Protein AF-A0A0N1PHP1-F1 (afdb_monomer)

Mean predicted aligned error: 23.04 Å

Solvent-accessible surface area (backbone atoms only — not comparable to full-atom values): 30776 Å² total; per-residue (Å²): 118,75,75,59,60,57,56,52,53,52,52,51,49,50,52,51,50,49,48,52,50,49,55,49,52,48,51,51,51,52,49,50,48,51,50,52,50,49,50,50,48,51,50,47,55,52,47,54,54,47,55,51,50,52,48,52,50,52,49,49,50,52,52,50,52,46,53,50,50,54,50,52,48,51,53,53,52,50,52,49,50,53,53,50,50,51,48,52,53,52,49,55,53,48,54,57,45,54,52,57,46,50,53,52,52,52,52,50,51,50,53,51,50,52,53,52,54,49,50,53,52,51,51,52,51,50,52,52,49,50,51,54,50,53,52,50,50,52,52,51,52,54,50,50,51,53,51,52,53,48,51,58,46,49,53,54,51,52,53,49,51,48,54,52,50,52,53,50,54,49,51,51,51,52,49,53,52,51,52,53,49,52,53,53,50,53,52,52,50,52,53,51,50,53,52,49,49,53,51,48,53,52,48,51,52,51,53,50,52,53,49,53,53,49,51,54,51,51,53,49,47,56,51,50,51,52,48,52,51,50,52,51,49,51,55,46,54,49,51,53,49,53,51,48,47,52,52,48,50,55,47,49,53,49,49,55,49,52,51,49,52,47,51,51,51,51,49,49,49,52,46,53,44,52,50,46,51,49,52,43,53,56,47,43,75,59,40,79,79,55,82,86,87,90,84,86,91,81,84,89,79,89,80,91,79,87,84,89,87,88,89,85,88,87,84,84,89,82,82,56,67,70,52,54,54,55,51,52,53,40,54,50,40,45,50,52,22,47,57,50,62,71,53,89,83,65,97,60,94,78,82,84,81,87,75,85,83,83,72,90,65,97,66,81,92,65,87,55,92,58,54,59,59,50,33,50,50,49,29,51,50,26,48,53,52,50,53,52,43,56,50,50,53,49,50,51,53,52,50,53,60,44,55,56,50,49,52,57,47,50,62,47,50,52,51,48,52,55,50,52,52,54,48,54,51,53,53,50,52,52,50,51,53,49,52,52,51,52,50,53,51,50,54,51,50,53,51,48,52,53,50,52,53,50,52,50,49,56,49,49,55,50,51,53,51,50,50,54,48,52,53,51,52,52,53,52,52,48,55,51,50,52,51,52,49,54,49,50,53,50,54,50,53,52,48,53,52,51,56,53,48,53,51,50,53,50,53,50,50,55,51,49,51,51,51,52,50,51,49,51,49,52,51,54,50,49,51,55,57,71,72,54,84,88,82,82,86,90,77,94,81,82,90,80,88,82,88,82,87,131

Radius of gyration: 112.68 Å; Cα contacts (8 Å, |Δi|>4): 24; chains: 1; bounding box: 232×83×351 Å

Sequence (550 aa):
VTNVVFCCQELEQEKHLLRRRLDTTQGEYEARLLELQNDIQHLTNKIDSKDTSLKQELEQEKHLLRRRLDTTQGEYEARLLELQNDIQHLTNKIDSKDTSLKQRDEEKAGLIADLTAQNSRLTTQLQASAATEAQLLAQLDELKDQCSMRKSSLQRDEEKAGLIADLTAQNSRLTTQLQASAATEAQLLAQLDELKDQCSMRKSSLQEHMQSLKSLKAELALVSDKKSDLERRLAGALRDKDGLLQQLDEAADRIAALERQLKEQEHLYQNTLKELERLQRSHDTLAERVGAPEAEHTDSARSLHAELEPDDQGEGEGDGWLRAEAVQVFKQLRTLALQLNTGHDDDSGLHSDLSLTSLDGEEGETLRRGALAAACADAVAAYATLEGSRVRDSIAAHARRALERERQIDEKNDIIADLSSKLSVAEVELRAAAEERDKLLNDANYSSLQNDEAVARARQERDEAIERKKAAEVALAKTRVELMQANSQLYEAVRQKVDLGQQLEQWQMDMQELIDEQMKHKLTTQEKRRKLPEPPAPKRASRLLGFFQR

Secondary structure (DSSP, 8-state):
-HHHHHHHHHHHHHHHHHHHHHHHHHHHHHHHHHHHHHHHHHHHHHHHHHHHHHHHHHHHHHHHHHHHHHHHHHHHHHHHHHHHHHHHHHHHHHHHHHHHHHHHHHHHHHHHHHHHHHHHHHHHHHHHHHHHHHHHHHHHHHHHHHHHHHHHHHHHHHHHHHHHHHHHHHHHHHHHHHHHHHHHHHHHHHHHHHHHHHHHHHHHHHHHHHHHHHHHHHHHHHHHHHHHHHHHHHHHHHHHHHHHHHHHHHHHHHHHHHHHHHHHHHHHHHHHHHHHHHHHHHHHHHHTTS-----------------------------SHHHHHHHHHHHHHHHHHHHHHS-S-------------S----------TTHHHHHHHHHHHHHHHHHHHHHHHHHHHHHHHHHHHHHHHHHHHHHHHHHHHHHHHHHHHHHHHHHHHHHHHHHHHHHHHHHHHHHHHHHHHHHHHHHHHHHHHHHHHHHHHHHHHHHHHHHHHHHHHHHHHHHHHHHHHHHHHHHHHHHHHHHHHHHHHHTSPPPPPP------------

pLDDT: mean 83.22, std 19.37, range [26.92, 98.0]

Foldseek 3Di:
DVVVVVVVVVVVVVVVVVVVVVVVVVVVVVVVVVVVVVVVVVVVVVVVVVVVVVVVVVVVVVVVVVVVVVVVVVVVVVVVVVVVVVVVVVVVVVVVVVVVVVVVVVVVVVVVVVVVVVVVVVVVVVVVVVVVVVVVVVVVVVVVVVVVVVVVVVVVVVVVVVVVVVVVVVVVVVVVVVVVVVVVVVVVVVVVVVVVVVVVVVVVVVVVVVVVVVVVVVVVVVVVVVVVVVVVVVVVVVVVVVVVVVVVVVVVVVVVVVVVVVVVVVVVVVVVVVVVVVVVVVVVVVCVVDDDDDDDDDDDDDDDDDDDDDDDDDDDDDPPPVLVVVVVLLVVLQVLLVVLQVDPPDPPPDDDDPDPPPPPDPPPDDPPVCSSVVSVVSNVVSVVVRVVVVVVVVVVVVVVVVVVVVVVVVVVVVVVVVVVVVVVVVVVVVVVVVVVVVVVVVVVVVVVVVVVVVVVVVVVVVVVVVVVVVVVVVVVVVVVVVVVVVVVVVVVVVVVVVVVVVVVVVVVVVVVVVVVVVVVVVVVVVVVVVPDDDDDDDDDDDDDDDDDDD

Organism: Papilio machaon (NCBI:txid76193)

Structure (mmCIF, N/CA/C/O backbone):
data_AF-A0A0N1PHP1-F1
#
_entry.id   AF-A0A0N1PHP1-F1
#
loop_
_atom_site.group_PDB
_atom_site.id
_atom_site.type_symbol
_atom_site.label_atom_id
_atom_site.label_alt_id
_atom_site.label_comp_id
_atom_site.label_asym_id
_atom_site.label_entity_id
_atom_site.label_seq_id
_atom_site.pdbx_PDB_ins_code
_atom_site.Cartn_x
_atom_site.Cartn_y
_atom_site.Cartn_z
_atom_site.occupancy
_atom_site.B_iso_or_equiv
_atom_site.auth_seq_id
_atom_site.auth_comp_id
_atom_site.auth_asym_id
_atom_site.auth_atom_id
_atom_site.pdbx_PDB_model_num
ATOM 1 N N . VAL A 1 1 ? -114.366 -1.149 188.046 1.00 56.06 1 VAL A N 1
ATOM 2 C CA . VAL A 1 1 ? -113.351 -2.210 187.823 1.00 56.06 1 VAL A CA 1
ATOM 3 C C . VAL A 1 1 ? -113.652 -3.015 186.558 1.00 56.06 1 VAL A C 1
ATOM 5 O O . VAL A 1 1 ? -112.786 -3.090 185.702 1.00 56.06 1 VAL A O 1
ATOM 8 N N . THR A 1 2 ? -114.871 -3.532 186.370 1.00 55.53 2 THR A N 1
ATOM 9 C CA . THR A 1 2 ? -115.257 -4.375 185.215 1.00 55.53 2 THR A CA 1
ATOM 10 C C . THR A 1 2 ? -115.092 -3.744 183.819 1.00 55.53 2 THR A C 1
ATOM 12 O O . THR A 1 2 ? -114.664 -4.449 182.914 1.00 55.53 2 THR A O 1
ATOM 15 N N . ASN A 1 3 ? -115.325 -2.436 183.627 1.00 52.97 3 ASN A N 1
ATOM 16 C CA . ASN A 1 3 ? -115.187 -1.799 182.297 1.00 52.97 3 ASN A CA 1
ATOM 17 C C . ASN A 1 3 ? -113.745 -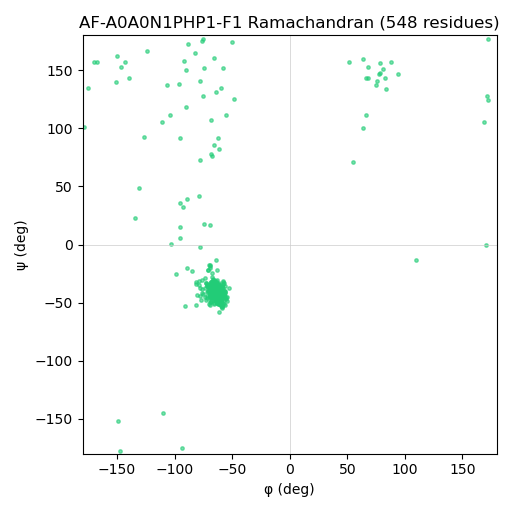1.681 181.760 1.00 52.97 3 ASN A C 1
ATOM 19 O O . ASN A 1 3 ? -113.570 -1.454 180.568 1.00 52.97 3 ASN A O 1
ATOM 23 N N . VAL A 1 4 ? -112.711 -1.806 182.600 1.00 59.31 4 VAL A N 1
ATOM 24 C CA . VAL A 1 4 ? -111.315 -1.619 182.148 1.00 59.31 4 VAL A CA 1
ATOM 25 C C . VAL A 1 4 ? -110.773 -2.884 181.475 1.00 59.31 4 VAL A C 1
ATOM 27 O O . VAL A 1 4 ? -110.032 -2.795 180.503 1.00 59.31 4 VAL A O 1
ATOM 30 N N . VAL A 1 5 ? -111.194 -4.064 181.945 1.00 61.22 5 VAL A N 1
ATOM 31 C CA . VAL A 1 5 ? -110.729 -5.359 181.417 1.00 61.22 5 VAL A CA 1
ATOM 32 C C . VAL A 1 5 ? -111.221 -5.588 179.984 1.00 61.22 5 VAL A C 1
ATOM 34 O O . VAL A 1 5 ? -110.446 -6.034 179.145 1.00 61.22 5 VAL A O 1
ATOM 37 N N . PHE A 1 6 ? -112.471 -5.219 179.684 1.00 58.59 6 PHE A N 1
ATOM 38 C CA . PHE A 1 6 ? -113.057 -5.380 178.348 1.00 58.59 6 PHE A CA 1
ATOM 39 C C . PHE A 1 6 ? -112.330 -4.524 177.292 1.00 58.59 6 PHE A C 1
ATOM 41 O O . PHE A 1 6 ? -111.937 -5.030 176.246 1.00 58.59 6 PHE A O 1
ATOM 48 N N . CYS A 1 7 ? -112.042 -3.260 177.622 1.00 58.91 7 CYS A N 1
ATOM 49 C CA . CYS A 1 7 ? -111.350 -2.320 176.734 1.00 58.91 7 CYS A CA 1
ATOM 50 C C . CYS A 1 7 ? -109.896 -2.744 176.426 1.00 58.91 7 CYS A C 1
ATOM 52 O O . CYS A 1 7 ? -109.438 -2.631 175.289 1.00 58.91 7 CYS A O 1
ATOM 54 N N . CYS A 1 8 ? -109.169 -3.307 177.402 1.00 61.66 8 CYS A N 1
ATOM 55 C CA . CYS A 1 8 ? -107.844 -3.885 177.141 1.00 61.66 8 CYS A CA 1
ATOM 56 C C . CYS A 1 8 ? -107.908 -5.086 176.184 1.00 61.66 8 CYS A C 1
ATOM 58 O O 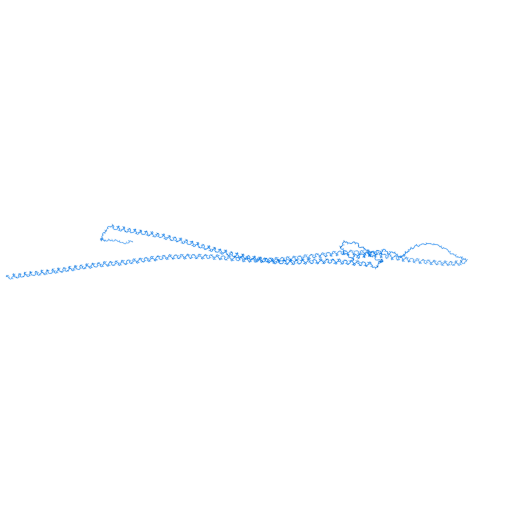. CYS A 1 8 ? -107.026 -5.242 175.344 1.00 61.66 8 CYS A O 1
ATOM 60 N N . GLN A 1 9 ? -108.954 -5.909 176.285 1.00 65.88 9 GLN A N 1
ATOM 61 C CA . GLN A 1 9 ? -109.108 -7.111 175.469 1.00 65.88 9 GLN A CA 1
ATOM 62 C C . GLN A 1 9 ? -109.449 -6.779 174.004 1.00 65.88 9 GLN A C 1
ATOM 64 O O . GLN A 1 9 ? -108.941 -7.438 173.097 1.00 65.88 9 GLN A O 1
ATOM 69 N N . GLU A 1 10 ? -110.232 -5.722 173.762 1.00 67.25 10 GLU A N 1
ATOM 70 C CA . GLU A 1 10 ? -110.469 -5.169 172.419 1.00 67.25 10 GLU A CA 1
ATOM 71 C C . GLU A 1 10 ? -109.187 -4.564 171.818 1.00 67.25 10 GLU A C 1
ATOM 73 O O . GLU A 1 10 ? -108.832 -4.884 170.684 1.00 67.25 10 GLU A O 1
ATOM 78 N N . LEU A 1 11 ? -108.421 -3.784 172.593 1.00 68.88 11 LEU A N 1
ATOM 79 C CA . LEU A 1 11 ? -107.139 -3.211 172.150 1.00 68.88 11 LEU A CA 1
ATOM 80 C C . LEU A 1 11 ? -106.076 -4.272 171.818 1.00 68.88 11 LEU A C 1
ATOM 82 O O . LEU A 1 11 ? -105.290 -4.094 170.885 1.00 68.88 11 LEU A O 1
ATOM 86 N N . GLU A 1 12 ? -106.031 -5.390 172.545 1.00 71.75 12 GLU A N 1
ATOM 87 C CA . GLU A 1 12 ? -105.133 -6.503 172.216 1.00 71.75 12 GLU A CA 1
ATOM 88 C C . GLU A 1 12 ? -105.575 -7.255 170.952 1.00 71.75 12 GLU A C 1
ATOM 90 O O . GLU A 1 12 ? -104.720 -7.648 170.151 1.00 71.75 12 GLU A O 1
ATOM 95 N N . GLN A 1 13 ? -106.884 -7.383 170.710 1.00 75.62 13 GLN A N 1
ATOM 96 C CA . GLN A 1 13 ? -107.414 -7.915 169.452 1.00 75.62 13 GLN A CA 1
ATOM 97 C C . GLN A 1 13 ? -107.114 -6.986 168.268 1.00 75.62 13 GLN A C 1
ATOM 99 O O . GLN A 1 13 ? -106.616 -7.465 167.247 1.00 75.62 13 GLN A O 1
ATOM 104 N N . GLU A 1 14 ? -107.314 -5.670 168.403 1.00 75.94 14 GLU A N 1
ATOM 105 C CA . GLU A 1 14 ? -106.927 -4.687 167.381 1.00 75.94 14 GLU A CA 1
ATOM 106 C C . GLU A 1 14 ? -105.421 -4.709 167.112 1.00 75.94 14 GLU A C 1
ATOM 108 O O . GLU A 1 14 ? -105.003 -4.738 165.957 1.00 75.94 14 GLU A O 1
ATOM 113 N N . LYS A 1 15 ? -104.582 -4.778 168.150 1.00 77.94 15 LYS A N 1
ATOM 114 C CA . LYS A 1 15 ? -103.121 -4.893 168.011 1.00 77.94 15 LYS A CA 1
ATOM 115 C C . LYS A 1 15 ? -102.706 -6.174 167.282 1.00 77.94 15 LYS A C 1
ATOM 117 O O . LYS A 1 15 ? -101.778 -6.137 166.472 1.00 77.94 15 LYS A O 1
ATOM 122 N N . HIS A 1 16 ? -103.379 -7.299 167.532 1.00 78.62 16 HIS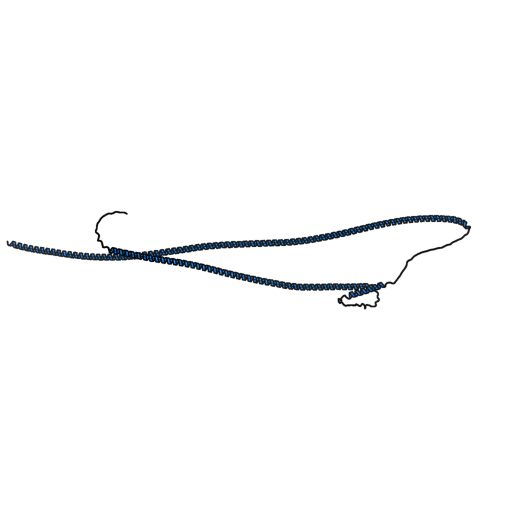 A N 1
ATOM 123 C CA . HIS A 1 16 ? -103.153 -8.545 166.794 1.00 78.62 16 HIS A CA 1
ATOM 124 C C . HIS A 1 16 ? -103.652 -8.476 165.344 1.00 78.62 16 HIS A C 1
ATOM 126 O O . HIS A 1 16 ? -102.982 -9.000 164.453 1.00 78.62 16 HIS A O 1
ATOM 132 N N . LEU A 1 17 ? -104.779 -7.806 165.087 1.00 79.69 17 LEU A N 1
ATOM 133 C CA . LEU A 1 17 ? -105.292 -7.536 163.741 1.00 79.69 17 LEU A CA 1
ATOM 134 C C . LEU A 1 17 ? -104.367 -6.605 162.953 1.00 79.69 17 LEU A C 1
ATOM 136 O O . LEU A 1 17 ? -104.072 -6.889 161.797 1.00 79.69 17 LEU A O 1
ATOM 140 N N . LEU A 1 18 ? -103.867 -5.535 163.571 1.00 78.69 18 LEU A N 1
ATOM 141 C CA . LEU A 1 18 ? -102.920 -4.600 162.967 1.00 78.69 18 LEU A CA 1
ATOM 142 C C . LEU A 1 18 ? -101.559 -5.248 162.719 1.00 78.69 18 LEU A C 1
ATOM 144 O O . LEU A 1 18 ? -100.990 -5.011 161.661 1.00 78.69 18 LEU A O 1
ATOM 148 N N . ARG A 1 19 ? -101.067 -6.113 163.619 1.00 79.50 19 ARG A N 1
ATOM 149 C CA . ARG A 1 19 ? -99.875 -6.933 163.344 1.00 79.50 19 ARG A CA 1
ATOM 150 C C . ARG A 1 19 ? -100.098 -7.878 162.175 1.00 79.50 19 ARG A C 1
ATOM 152 O O . ARG A 1 19 ? -99.342 -7.800 161.224 1.00 79.50 19 ARG A O 1
ATOM 159 N N . ARG A 1 20 ? -101.183 -8.663 162.168 1.00 80.12 20 ARG A N 1
ATOM 160 C CA . ARG A 1 20 ? -101.508 -9.521 161.016 1.00 80.12 20 ARG A CA 1
ATOM 161 C C . ARG A 1 20 ? -101.616 -8.732 159.715 1.00 80.12 20 ARG A C 1
ATOM 163 O O . ARG A 1 20 ? -101.104 -9.201 158.714 1.00 80.12 20 ARG A O 1
ATOM 170 N N . ARG A 1 21 ? -102.246 -7.550 159.728 1.00 82.06 21 ARG A N 1
ATOM 171 C CA . ARG A 1 21 ? -102.337 -6.670 158.553 1.00 82.06 21 ARG A CA 1
ATOM 172 C C . ARG A 1 21 ? -100.971 -6.148 158.123 1.00 82.06 21 ARG A C 1
ATOM 174 O O . ARG A 1 21 ? -100.699 -6.152 156.930 1.00 82.06 21 ARG A O 1
ATOM 181 N N . LEU A 1 22 ? -100.121 -5.736 159.065 1.00 82.50 22 LEU A N 1
ATOM 182 C CA . LEU A 1 22 ? -98.753 -5.313 158.781 1.00 82.50 22 LEU A CA 1
ATOM 183 C C . LEU A 1 22 ? -97.960 -6.468 158.163 1.00 82.50 22 LEU A C 1
ATOM 185 O O . LEU A 1 22 ? -97.442 -6.298 157.068 1.00 82.50 22 LEU A O 1
ATOM 189 N N . ASP A 1 23 ? -97.968 -7.642 158.796 1.00 80.88 23 ASP A N 1
ATOM 190 C CA . ASP A 1 23 ? -97.284 -8.855 158.342 1.00 80.88 23 ASP A CA 1
ATOM 191 C C . ASP A 1 23 ? -97.788 -9.303 156.954 1.00 80.88 23 ASP A C 1
ATOM 193 O O . ASP A 1 23 ? -96.978 -9.650 156.097 1.00 80.88 23 ASP A O 1
ATOM 197 N N . THR A 1 24 ? -99.101 -9.237 156.675 1.00 81.06 24 THR A N 1
ATOM 198 C CA . THR A 1 24 ? -99.632 -9.520 155.327 1.00 81.06 24 THR A CA 1
ATOM 199 C C . THR A 1 24 ? -99.217 -8.461 154.317 1.00 81.06 24 THR A C 1
ATOM 201 O O . THR A 1 24 ? -98.757 -8.828 153.246 1.00 81.06 24 THR A O 1
ATOM 204 N N . THR A 1 25 ? -99.299 -7.163 154.641 1.00 82.25 25 THR A N 1
ATOM 205 C CA . THR A 1 25 ? -98.856 -6.114 153.703 1.00 82.25 25 THR A CA 1
ATOM 206 C C . THR A 1 25 ? -97.350 -6.165 153.461 1.00 82.25 25 THR A C 1
ATOM 208 O O . THR A 1 25 ? -96.907 -5.947 152.342 1.00 82.25 25 THR A O 1
ATOM 211 N N . GLN A 1 26 ? -96.552 -6.497 154.477 1.00 85.25 26 GLN A N 1
ATOM 212 C CA . GLN A 1 26 ? -95.111 -6.670 154.350 1.00 85.25 26 GLN A CA 1
ATOM 213 C C . GLN A 1 26 ? -94.795 -7.903 153.499 1.00 85.25 26 GLN A C 1
ATOM 215 O O . GLN A 1 26 ? -94.005 -7.786 152.571 1.00 85.25 26 GLN A O 1
ATOM 220 N N . GLY A 1 27 ? -95.468 -9.034 153.727 1.00 84.44 27 GLY A N 1
ATOM 221 C CA . GLY A 1 27 ? -95.363 -10.217 152.871 1.00 84.44 27 GLY A CA 1
ATOM 222 C C . GLY A 1 27 ? -95.813 -9.958 151.428 1.00 84.44 27 GLY A C 1
ATOM 223 O O . GLY A 1 27 ? -95.191 -10.459 150.498 1.00 84.44 27 GLY A O 1
ATOM 224 N N . GLU A 1 28 ? -96.835 -9.125 151.213 1.00 85.25 28 GLU A N 1
ATOM 225 C CA . GLU A 1 28 ? -97.256 -8.657 149.886 1.00 85.25 28 GLU A CA 1
ATOM 226 C C . GLU A 1 28 ? -96.190 -7.762 149.233 1.00 85.25 28 GLU A C 1
ATOM 228 O O . GLU A 1 28 ? -95.889 -7.953 148.056 1.00 85.25 28 GLU A O 1
ATOM 233 N N . TYR A 1 29 ? -95.567 -6.832 149.970 1.00 86.56 29 TYR A N 1
ATOM 234 C CA . TYR A 1 29 ? -94.455 -6.016 149.465 1.00 86.56 29 TYR A CA 1
ATOM 235 C C . TYR A 1 29 ? -93.198 -6.847 149.179 1.00 86.56 29 TYR A C 1
ATOM 237 O O . TYR A 1 29 ? -92.555 -6.626 148.158 1.00 86.56 29 TYR A O 1
ATOM 245 N N . GLU A 1 30 ? -92.856 -7.811 150.035 1.00 87.94 30 GLU A N 1
ATOM 246 C CA . GLU A 1 30 ? -91.731 -8.736 149.855 1.00 87.94 30 GLU A CA 1
ATOM 247 C C . GLU A 1 30 ? -91.970 -9.680 148.668 1.00 87.94 30 GLU A C 1
ATOM 249 O O . GLU A 1 30 ? -91.070 -9.879 147.854 1.00 87.94 30 GLU A O 1
ATOM 254 N N . ALA A 1 31 ? -93.196 -10.185 148.493 1.00 86.75 31 ALA A N 1
ATOM 255 C CA . ALA A 1 31 ? -93.591 -10.950 147.313 1.00 86.75 31 ALA A CA 1
ATOM 256 C C . ALA A 1 31 ? -93.539 -10.096 146.038 1.00 86.75 31 ALA A C 1
ATOM 258 O O . ALA A 1 31 ? -93.005 -10.550 145.030 1.00 86.75 31 ALA A O 1
ATOM 259 N N . ARG A 1 32 ? -94.012 -8.841 146.082 1.00 89.31 32 ARG A N 1
ATOM 260 C CA . ARG A 1 32 ? -93.932 -7.894 144.955 1.00 89.31 32 ARG A CA 1
ATOM 261 C C . ARG A 1 32 ? -92.486 -7.526 144.613 1.00 89.31 32 ARG A C 1
ATOM 263 O O . ARG A 1 32 ? -92.164 -7.360 143.441 1.00 89.31 32 ARG A O 1
ATOM 270 N N . LEU A 1 33 ? -91.617 -7.409 145.619 1.00 89.00 33 LEU A N 1
ATOM 271 C CA . LEU A 1 33 ? -90.175 -7.211 145.456 1.00 89.00 33 LEU A CA 1
ATOM 272 C C . LEU A 1 33 ? -89.517 -8.433 144.816 1.00 89.00 33 LEU A C 1
ATOM 274 O O . LEU A 1 33 ? -88.756 -8.262 143.872 1.00 89.00 33 LEU A O 1
ATOM 278 N N . LEU A 1 34 ? -89.840 -9.647 145.270 1.00 91.19 34 LEU A N 1
ATOM 279 C CA . LEU A 1 34 ? -89.368 -10.896 144.662 1.00 91.19 34 LEU A CA 1
ATOM 280 C C . LEU A 1 34 ? -89.865 -11.063 143.222 1.00 91.19 34 LEU A C 1
ATOM 282 O O . LEU A 1 34 ? -89.096 -11.477 142.362 1.00 91.19 34 LEU A O 1
ATOM 286 N N . GLU A 1 35 ? -91.120 -10.719 142.941 1.00 88.94 35 GLU A N 1
ATOM 287 C CA . GLU A 1 35 ? -91.706 -10.738 141.598 1.00 88.94 35 GLU A CA 1
ATOM 288 C C . GLU A 1 35 ? -90.990 -9.739 140.676 1.00 88.94 35 GLU A C 1
ATOM 290 O O . GLU A 1 35 ? -90.465 -10.138 139.640 1.00 88.94 35 GLU A O 1
ATOM 295 N N . LEU A 1 36 ? -90.823 -8.482 141.109 1.00 91.31 36 LEU A N 1
ATOM 296 C CA . LEU A 1 36 ? -90.031 -7.476 140.390 1.00 91.31 36 LEU A CA 1
ATOM 297 C C . LEU A 1 36 ? -88.561 -7.883 140.225 1.00 91.31 36 LEU A C 1
ATOM 299 O O . LEU A 1 36 ? -87.967 -7.611 139.186 1.00 91.31 36 LEU A O 1
ATOM 303 N N . GLN A 1 37 ? -87.956 -8.535 141.217 1.00 93.00 37 GLN A N 1
ATOM 304 C CA . GLN A 1 37 ? -86.570 -8.997 141.157 1.00 93.00 37 GLN A CA 1
ATOM 305 C C . GLN A 1 37 ? -86.415 -10.189 140.200 1.00 93.00 37 GLN A C 1
ATOM 307 O O . GLN A 1 37 ? -85.428 -10.251 139.466 1.00 93.00 37 GLN A O 1
ATOM 312 N N . ASN A 1 38 ? -87.405 -11.083 140.133 1.00 91.06 38 ASN A N 1
ATOM 313 C CA . ASN A 1 38 ? -87.480 -12.157 139.142 1.00 91.06 38 ASN A CA 1
ATOM 314 C C . ASN A 1 38 ? -87.717 -11.607 137.728 1.00 91.06 38 ASN A C 1
ATOM 316 O O . ASN A 1 38 ? -87.058 -12.057 136.792 1.00 91.06 38 ASN A O 1
ATOM 320 N N . ASP A 1 39 ? -88.586 -10.606 137.566 1.00 92.25 39 ASP A N 1
ATOM 321 C CA . ASP A 1 39 ? -88.812 -9.920 136.290 1.00 92.25 39 ASP A CA 1
ATOM 322 C C . ASP A 1 39 ? -87.554 -9.181 135.822 1.00 92.25 39 ASP A C 1
ATOM 324 O O . ASP A 1 39 ? -87.157 -9.318 134.665 1.00 92.25 39 ASP A O 1
ATOM 328 N N . ILE A 1 40 ? -86.867 -8.461 136.716 1.00 90.69 40 ILE A N 1
ATOM 329 C CA . ILE A 1 40 ? -85.570 -7.829 136.434 1.00 90.69 40 ILE A CA 1
ATOM 330 C C . ILE A 1 40 ? -84.529 -8.887 136.056 1.00 90.69 40 ILE A C 1
ATOM 332 O O . ILE A 1 40 ? -83.808 -8.686 135.079 1.00 90.69 40 ILE A O 1
ATOM 336 N N . GLN A 1 41 ? -84.458 -10.022 136.757 1.00 92.31 41 GLN A N 1
ATOM 337 C CA . GLN A 1 41 ? -83.519 -11.097 136.424 1.00 92.31 41 GLN A CA 1
ATOM 338 C C . GLN A 1 41 ? -83.850 -11.740 135.070 1.00 92.31 41 GLN A C 1
ATOM 340 O O . GLN A 1 41 ? -82.949 -11.993 134.273 1.00 92.31 41 GLN A O 1
ATOM 345 N N . HIS A 1 42 ? -85.128 -11.971 134.767 1.00 92.50 42 HIS A N 1
ATOM 346 C CA . HIS A 1 42 ? -85.572 -12.506 133.483 1.00 92.50 42 HIS A CA 1
ATOM 347 C C . HIS A 1 42 ? -85.319 -11.515 132.337 1.00 92.50 42 HIS A C 1
ATOM 349 O O . HIS A 1 42 ? -84.848 -11.921 131.276 1.00 92.50 42 HIS A O 1
ATOM 355 N N . LEU A 1 43 ? -85.561 -10.217 132.547 1.00 92.50 43 LEU A N 1
ATOM 356 C CA . LEU A 1 43 ? -85.239 -9.165 131.581 1.00 92.50 43 LEU A CA 1
ATOM 357 C C . LEU A 1 43 ? -83.726 -9.032 131.377 1.00 92.50 43 LEU A C 1
ATOM 359 O O . LEU A 1 43 ? -83.299 -8.964 130.230 1.00 92.50 43 LEU A O 1
ATOM 363 N N . THR A 1 44 ? -82.925 -9.086 132.444 1.00 92.75 44 THR A N 1
ATOM 364 C CA . THR A 1 44 ? -81.451 -9.116 132.379 1.00 92.75 44 THR A CA 1
ATOM 365 C C . THR A 1 44 ? -80.976 -10.322 131.569 1.00 92.75 44 THR A C 1
ATOM 367 O O . THR A 1 44 ? -80.349 -10.140 130.533 1.00 92.75 44 THR A O 1
ATOM 370 N N . ASN A 1 45 ? -81.404 -11.541 131.917 1.00 92.12 45 ASN A N 1
ATOM 371 C CA . ASN A 1 45 ? -81.077 -12.763 131.169 1.00 92.12 45 ASN A CA 1
ATOM 372 C C . ASN A 1 45 ? -81.526 -12.691 129.691 1.00 92.12 45 ASN A C 1
ATOM 374 O O . ASN A 1 45 ? -80.884 -13.242 128.792 1.00 92.12 45 ASN A O 1
ATOM 378 N N . LYS A 1 46 ? -82.648 -12.017 129.408 1.00 94.00 46 LYS A N 1
ATOM 379 C CA . LYS A 1 46 ? -83.176 -11.827 128.049 1.00 94.00 46 LYS A CA 1
ATOM 380 C C . LYS A 1 46 ? -82.405 -10.763 127.261 1.00 94.00 46 LYS A C 1
ATOM 382 O O . LYS A 1 46 ? -82.307 -10.879 126.042 1.00 94.00 46 LYS A O 1
ATOM 387 N N . ILE A 1 47 ? -81.859 -9.753 127.933 1.00 93.31 47 ILE A N 1
ATOM 388 C CA . ILE A 1 47 ? -80.921 -8.785 127.355 1.00 93.31 47 ILE A CA 1
ATOM 389 C C . ILE A 1 47 ? -79.591 -9.491 127.083 1.00 93.31 47 ILE A C 1
ATOM 391 O O . ILE A 1 47 ? -79.159 -9.501 125.939 1.00 93.31 47 ILE A O 1
ATOM 395 N N . ASP A 1 48 ? -79.021 -10.201 128.057 1.00 92.81 48 ASP A N 1
ATOM 396 C CA . ASP A 1 48 ? -77.762 -10.943 127.907 1.00 92.81 48 ASP A CA 1
ATOM 397 C C . ASP A 1 48 ? -77.822 -11.993 126.783 1.00 92.81 48 ASP A C 1
ATOM 399 O O . ASP A 1 48 ? -76.888 -12.115 125.985 1.00 92.81 48 ASP A O 1
ATOM 403 N N . SER A 1 49 ? -78.931 -12.732 126.656 1.00 91.88 49 SER A N 1
ATOM 404 C CA . SER A 1 49 ? -79.120 -13.699 125.559 1.00 91.88 49 SER A CA 1
ATOM 405 C C . SER A 1 49 ? -79.264 -13.034 124.181 1.00 91.88 49 SER A C 1
ATOM 407 O O . SER A 1 49 ? -78.789 -13.577 123.185 1.00 91.88 49 SER A O 1
ATOM 409 N N . LYS A 1 50 ? -79.851 -11.832 124.102 1.00 94.06 50 LYS A N 1
ATOM 410 C CA . LYS A 1 50 ? -79.892 -11.040 122.861 1.00 94.06 50 LYS A CA 1
ATOM 411 C C . LYS A 1 50 ? -78.540 -10.427 122.522 1.00 94.06 50 LYS A C 1
ATOM 413 O O . LYS A 1 50 ? -78.109 -10.525 121.380 1.00 94.06 50 LYS A O 1
ATOM 418 N N . ASP A 1 51 ? -77.860 -9.846 123.500 1.00 94.31 51 ASP A N 1
ATOM 419 C CA . ASP A 1 51 ? -76.534 -9.254 123.346 1.00 94.31 51 ASP A CA 1
ATOM 420 C C . ASP A 1 51 ? -75.497 -10.302 122.936 1.00 94.31 51 ASP A C 1
ATOM 422 O O . ASP A 1 51 ? -74.599 -10.003 122.153 1.00 94.31 51 ASP A O 1
ATOM 426 N N . THR A 1 52 ? -75.607 -11.536 123.436 1.00 93.69 52 THR A N 1
ATOM 427 C CA . THR A 1 52 ? -74.755 -12.651 122.997 1.00 93.69 52 THR A CA 1
ATOM 428 C C . THR A 1 52 ? -75.103 -13.134 121.587 1.00 93.69 52 THR A C 1
ATOM 430 O O . THR A 1 52 ? -74.171 -13.324 120.808 1.00 93.69 52 THR A O 1
ATOM 433 N N . SER A 1 53 ? -76.387 -13.240 121.206 1.00 93.94 53 SER A N 1
ATOM 434 C CA . SER A 1 53 ? -76.789 -13.542 119.814 1.00 93.94 53 SER A CA 1
ATOM 435 C C . SER A 1 53 ? -76.279 -12.481 118.834 1.00 93.94 53 SER A C 1
ATOM 437 O O . SER A 1 53 ? -75.580 -12.805 117.880 1.00 93.94 53 SER A O 1
ATOM 439 N N . LEU A 1 54 ? -76.517 -11.197 119.123 1.00 95.62 54 LEU A N 1
ATOM 440 C CA . LEU A 1 54 ? -76.080 -10.075 118.286 1.00 95.62 54 LEU A CA 1
ATOM 441 C C . LEU A 1 54 ? -74.551 -9.992 118.170 1.00 95.62 54 LEU A C 1
ATOM 443 O O . LEU A 1 54 ? -74.034 -9.688 117.098 1.00 95.62 54 LEU A O 1
ATOM 447 N N . LYS A 1 55 ? -73.805 -10.293 119.244 1.00 95.00 55 LYS A N 1
ATOM 448 C CA . LYS A 1 55 ? -72.336 -10.405 119.182 1.00 95.00 55 LYS A CA 1
ATOM 449 C C . LYS A 1 55 ? -71.900 -11.556 118.274 1.00 95.00 55 LYS A C 1
ATOM 451 O O . LYS A 1 55 ? -71.001 -11.353 117.466 1.00 95.00 55 LYS A O 1
ATOM 456 N N . GLN A 1 56 ? -72.545 -12.722 118.361 1.00 94.75 56 GLN A N 1
ATOM 457 C CA . GLN A 1 56 ? -72.245 -13.864 117.490 1.00 94.75 56 GLN A CA 1
ATOM 458 C C . GLN A 1 56 ? -72.574 -13.572 116.020 1.00 94.75 56 GLN A C 1
ATOM 460 O O . GLN A 1 56 ? -71.775 -13.908 115.150 1.00 94.75 56 GLN A O 1
ATOM 465 N N . GLU A 1 57 ? -73.701 -12.919 115.735 1.00 94.62 57 GLU A N 1
ATOM 466 C CA . GLU A 1 57 ? -74.085 -12.483 114.386 1.00 94.62 57 GLU A CA 1
ATOM 467 C C . GLU A 1 57 ? -73.072 -11.473 113.823 1.00 94.62 57 GLU A C 1
ATOM 469 O O . GLU A 1 57 ? -72.517 -11.700 112.748 1.00 94.62 57 GLU A O 1
ATOM 474 N N . LEU A 1 58 ? -72.717 -10.429 114.583 1.00 95.25 58 LEU A N 1
ATOM 475 C CA . LEU A 1 58 ? -71.692 -9.451 114.190 1.00 95.25 58 LEU A CA 1
ATOM 476 C C . LEU A 1 58 ? -70.304 -10.081 114.001 1.00 95.25 58 LEU A C 1
ATOM 478 O O . LEU A 1 58 ? -69.555 -9.672 113.112 1.00 95.25 58 LEU A O 1
ATOM 482 N N . GLU A 1 59 ? -69.929 -11.071 114.812 1.00 95.31 59 GLU A N 1
ATOM 483 C CA . GLU A 1 59 ? -68.686 -11.822 114.624 1.00 95.31 59 GLU A CA 1
ATOM 484 C C . GLU A 1 59 ? -68.732 -12.679 113.354 1.00 95.31 59 GLU A C 1
ATOM 486 O O . GLU A 1 59 ? -67.769 -12.662 112.583 1.00 95.31 59 GLU A O 1
ATOM 491 N N . GLN A 1 60 ? -69.846 -13.361 113.077 1.00 95.19 60 GLN A N 1
ATOM 492 C CA . GLN A 1 60 ? -70.045 -14.122 111.840 1.00 95.19 60 GLN A CA 1
ATOM 493 C C . GLN A 1 60 ? -70.000 -13.218 110.602 1.00 95.19 60 GLN A C 1
ATOM 495 O O . GLN A 1 60 ? -69.260 -13.523 109.665 1.00 95.19 60 GLN A O 1
ATOM 500 N N . GLU A 1 61 ? -70.702 -12.082 110.605 1.00 95.69 61 GLU A N 1
ATOM 501 C CA . GLU A 1 61 ? -70.656 -11.092 109.523 1.00 95.69 61 GLU A CA 1
ATOM 502 C C . GLU A 1 61 ? -69.244 -10.537 109.328 1.00 95.69 61 GLU A C 1
ATOM 504 O O . GLU A 1 61 ? -68.738 -10.507 108.208 1.00 95.69 61 GLU A O 1
ATOM 509 N N . LYS A 1 62 ? -68.547 -10.178 110.410 1.00 97.00 62 LYS A N 1
ATOM 510 C CA . LYS A 1 62 ? -67.145 -9.734 110.377 1.00 97.00 62 LYS A CA 1
ATOM 511 C C . LYS A 1 62 ? -66.211 -10.804 109.808 1.00 97.00 62 LYS A C 1
ATOM 513 O O . LYS A 1 62 ? -65.301 -10.471 109.048 1.00 97.00 62 LYS A O 1
ATOM 518 N N . HIS A 1 63 ? -66.409 -12.078 110.145 1.00 97.06 63 HIS A N 1
ATOM 519 C CA . HIS A 1 63 ? -65.645 -13.188 109.571 1.00 97.06 63 HIS A CA 1
ATOM 520 C C . HIS A 1 63 ? -65.977 -13.418 108.089 1.00 97.06 63 HIS A C 1
ATOM 522 O O . HIS A 1 63 ? -65.067 -13.677 107.301 1.00 97.06 63 HIS A O 1
ATOM 528 N N . LEU A 1 64 ? -67.244 -13.281 107.692 1.00 96.94 64 LEU A N 1
ATOM 529 C CA . LEU A 1 64 ? -67.692 -13.397 106.304 1.00 96.94 64 LEU A CA 1
ATOM 530 C C . LEU A 1 64 ? -67.159 -12.244 105.436 1.00 96.94 64 LEU A C 1
ATOM 532 O O . LEU A 1 64 ? -66.661 -12.486 104.340 1.00 96.94 64 LEU A O 1
ATOM 536 N N . LEU A 1 65 ? -67.218 -11.007 105.936 1.00 96.69 65 LEU A N 1
ATOM 537 C CA . LEU A 1 65 ? -66.691 -9.814 105.272 1.00 96.69 65 LEU A CA 1
ATOM 538 C C . LEU A 1 65 ? -65.171 -9.871 105.123 1.00 96.69 65 LEU A C 1
ATOM 540 O O . LEU A 1 65 ? -64.673 -9.535 104.055 1.00 96.69 65 LEU A O 1
ATOM 544 N N . ARG A 1 66 ? -64.444 -10.357 106.141 1.00 97.12 66 ARG A N 1
ATOM 545 C CA . ARG A 1 66 ? -63.001 -10.634 106.026 1.00 97.12 66 ARG A CA 1
ATOM 546 C C . ARG A 1 66 ? -62.721 -11.637 104.917 1.00 97.12 66 ARG A C 1
ATOM 548 O O . ARG A 1 66 ? -62.026 -11.286 103.980 1.00 97.12 66 ARG A O 1
ATOM 555 N N . ARG A 1 67 ? -63.363 -12.812 104.940 1.00 96.31 67 ARG A N 1
ATOM 556 C CA . ARG A 1 67 ? -63.195 -13.821 103.879 1.00 96.31 67 ARG A CA 1
ATOM 557 C C . ARG A 1 67 ? -63.510 -13.275 102.486 1.00 96.31 67 ARG A C 1
ATOM 559 O O . ARG A 1 67 ? -62.783 -13.590 101.559 1.00 96.31 67 ARG A O 1
ATOM 566 N N . ARG A 1 68 ? -64.568 -12.464 102.340 1.00 97.12 68 ARG A N 1
ATOM 567 C CA . ARG A 1 68 ? -64.918 -11.812 101.066 1.00 97.12 68 ARG A CA 1
ATOM 568 C C . ARG A 1 68 ? -63.843 -10.827 100.613 1.00 97.12 68 ARG A C 1
ATOM 570 O O . ARG A 1 68 ? -63.471 -10.855 99.444 1.00 97.12 68 ARG A O 1
ATOM 577 N N . LEU A 1 69 ? -63.340 -9.993 101.525 1.00 96.69 69 LEU A N 1
ATOM 578 C CA . LEU A 1 69 ? -62.238 -9.076 101.247 1.00 96.69 69 LEU A CA 1
ATOM 579 C C . LEU A 1 69 ? -60.990 -9.857 100.818 1.00 96.69 69 LEU A C 1
ATOM 581 O O . LEU A 1 69 ? -60.469 -9.582 99.742 1.00 96.69 69 LEU A O 1
ATOM 585 N N . ASP A 1 70 ? -60.602 -10.878 101.585 1.00 96.75 70 ASP A N 1
ATOM 586 C CA . ASP A 1 70 ? -59.461 -11.757 101.310 1.00 96.75 70 ASP A CA 1
ATOM 587 C C . ASP A 1 70 ? -59.590 -12.428 99.926 1.00 96.75 70 ASP A C 1
ATOM 589 O O . ASP A 1 70 ? -58.632 -12.424 99.154 1.00 96.75 70 ASP A O 1
ATOM 593 N N . THR A 1 71 ? -60.776 -12.943 99.556 1.00 96.50 71 THR A N 1
ATOM 594 C CA . THR A 1 71 ? -61.005 -13.508 98.211 1.00 96.50 71 THR A CA 1
ATOM 595 C C . THR A 1 71 ? -60.895 -12.455 97.114 1.00 96.50 71 THR A C 1
ATOM 597 O O . THR A 1 71 ? -60.204 -12.695 96.131 1.00 96.50 71 THR A O 1
ATOM 600 N N . THR A 1 72 ? -61.494 -11.270 97.286 1.00 96.25 72 THR A N 1
ATOM 601 C CA . THR A 1 72 ? -61.389 -10.210 96.268 1.00 96.25 72 THR A CA 1
ATOM 602 C C . THR A 1 72 ? -59.966 -9.665 96.145 1.00 96.25 72 THR A C 1
ATOM 604 O O . THR A 1 72 ? -59.524 -9.381 95.038 1.00 96.25 72 THR A O 1
ATOM 607 N N . GLN A 1 73 ? -59.211 -9.566 97.246 1.00 96.56 73 GLN A N 1
ATOM 608 C CA . GLN A 1 73 ? -57.789 -9.223 97.198 1.00 96.56 73 GLN A CA 1
ATOM 609 C C . GLN A 1 73 ? -56.998 -10.290 96.444 1.00 96.56 73 GLN A C 1
ATOM 611 O O . GLN A 1 73 ? -56.255 -9.930 95.541 1.00 96.56 73 GLN A O 1
ATOM 616 N N . GLY A 1 74 ? -57.216 -11.578 96.731 1.00 96.44 74 GLY A N 1
ATOM 617 C CA . GLY A 1 74 ? -56.579 -12.673 95.997 1.00 96.44 74 GLY A CA 1
ATOM 618 C C . GLY A 1 74 ? -56.899 -12.667 94.496 1.00 96.44 74 GLY A C 1
ATOM 619 O O . GLY A 1 74 ? -56.009 -12.900 93.683 1.00 96.44 74 GLY A O 1
ATOM 620 N N . GLU A 1 75 ? -58.134 -12.335 94.109 1.00 97.00 75 GLU A N 1
ATOM 621 C CA . GLU A 1 75 ? -58.537 -12.162 92.705 1.00 97.00 75 GLU A CA 1
ATOM 622 C C . GLU A 1 75 ? -57.823 -10.971 92.038 1.00 97.00 75 GLU A C 1
ATOM 624 O O . GLU A 1 75 ? -57.304 -11.109 90.927 1.00 97.00 75 GLU A O 1
ATOM 629 N N . TYR A 1 76 ? -57.733 -9.816 92.709 1.00 97.56 76 TYR A N 1
ATOM 630 C CA . TYR A 1 76 ? -56.991 -8.658 92.193 1.00 97.56 76 TYR A CA 1
ATOM 631 C C . TYR A 1 76 ? -55.476 -8.904 92.139 1.00 97.56 76 TYR A C 1
ATOM 633 O O . TYR A 1 76 ? -54.837 -8.508 91.168 1.00 97.56 76 TYR A O 1
ATOM 641 N N . GLU A 1 77 ? -54.896 -9.575 93.135 1.00 97.75 77 GLU A N 1
ATOM 642 C CA . GLU A 1 77 ? -53.480 -9.959 93.169 1.00 97.75 77 GLU A CA 1
ATOM 643 C C . GLU A 1 77 ? -53.151 -10.954 92.048 1.00 97.75 77 GLU A C 1
ATOM 645 O O . GLU A 1 77 ? -52.185 -10.746 91.314 1.00 97.75 77 GLU A O 1
ATOM 650 N N . ALA A 1 78 ? -53.994 -11.970 91.833 1.00 96.81 78 ALA A N 1
ATOM 651 C CA . ALA A 1 78 ? -53.867 -12.886 90.701 1.00 96.81 78 ALA A CA 1
ATOM 652 C C . ALA A 1 78 ? -53.950 -12.140 89.360 1.00 96.81 78 ALA A C 1
ATOM 654 O O . ALA A 1 78 ? -53.101 -12.340 88.492 1.00 96.81 78 ALA A O 1
ATOM 655 N N . ARG A 1 79 ? -54.909 -11.216 89.204 1.00 97.88 79 ARG A N 1
ATOM 656 C CA . ARG A 1 79 ? -55.061 -10.439 87.965 1.00 97.88 79 ARG A CA 1
ATOM 657 C C . ARG A 1 79 ? -53.906 -9.464 87.719 1.00 97.88 79 ARG A C 1
ATOM 659 O O . ARG A 1 79 ? -53.536 -9.235 86.569 1.00 97.88 79 ARG A O 1
ATOM 666 N N . LEU A 1 80 ? -53.316 -8.906 88.776 1.00 97.31 80 LEU A N 1
ATOM 667 C CA . LEU A 1 80 ? -52.097 -8.099 88.687 1.00 97.31 80 LEU A CA 1
ATOM 668 C C . LEU A 1 80 ? -50.895 -8.950 88.260 1.00 97.31 80 LEU A C 1
ATOM 670 O O . LEU A 1 80 ? -50.131 -8.502 87.411 1.00 97.31 80 LEU A O 1
ATOM 674 N N . LEU A 1 81 ? -50.753 -10.170 88.786 1.00 97.25 81 LEU A N 1
ATOM 675 C CA . LEU A 1 81 ? -49.701 -11.106 88.377 1.00 97.25 81 LEU A CA 1
ATOM 676 C C . LEU A 1 81 ? -49.861 -11.556 86.916 1.00 97.25 81 LEU A C 1
ATOM 678 O O . LEU A 1 81 ? -48.872 -11.594 86.188 1.00 97.25 81 LEU A O 1
ATOM 682 N N . GLU A 1 82 ? -51.084 -11.837 86.456 1.00 97.19 82 GLU A N 1
ATOM 683 C CA . GLU A 1 82 ? -51.372 -12.109 85.037 1.00 97.19 82 GLU A CA 1
ATOM 684 C C . GLU A 1 82 ? -50.914 -10.947 84.143 1.00 97.19 82 GLU A C 1
ATOM 686 O O . GLU A 1 82 ? -50.117 -11.150 83.230 1.00 97.19 82 GLU A O 1
ATOM 691 N N . LEU A 1 83 ? -51.333 -9.715 84.453 1.00 97.19 83 LEU A N 1
ATOM 692 C CA . LEU A 1 83 ? -50.959 -8.531 83.673 1.00 97.19 83 LEU A CA 1
ATOM 693 C C . LEU A 1 83 ? -49.454 -8.221 83.736 1.00 97.19 83 LEU A C 1
ATOM 695 O O . LEU A 1 83 ? -48.882 -7.775 82.744 1.00 97.19 83 LEU A O 1
ATOM 699 N N . GLN A 1 84 ? -48.791 -8.470 84.869 1.00 98.00 84 GLN A N 1
ATOM 700 C CA . GLN A 1 84 ? -47.333 -8.350 84.987 1.00 98.00 84 GLN A CA 1
ATOM 701 C C . GLN A 1 84 ? -46.608 -9.381 84.114 1.00 98.00 84 GLN A C 1
ATOM 703 O O . GLN A 1 84 ? -45.649 -9.023 83.429 1.00 98.00 84 GLN A O 1
ATOM 708 N N . ASN A 1 85 ? -47.085 -10.628 84.081 1.00 97.06 85 ASN A N 1
ATOM 709 C CA . ASN A 1 85 ? -46.543 -11.673 83.213 1.00 97.06 85 ASN A CA 1
ATOM 710 C C . ASN A 1 85 ? -46.763 -11.349 81.726 1.00 97.06 85 ASN A C 1
ATOM 712 O O . ASN A 1 85 ? -45.835 -11.503 80.932 1.00 97.06 85 ASN A O 1
ATOM 716 N N . ASP A 1 86 ? -47.944 -10.846 81.354 1.00 97.81 86 ASP A N 1
ATOM 717 C CA . ASP A 1 86 ? -48.246 -10.404 79.987 1.00 97.81 86 ASP A CA 1
ATOM 718 C C . ASP A 1 86 ? -47.330 -9.252 79.553 1.00 97.81 86 ASP A C 1
ATOM 720 O O . ASP A 1 86 ? -46.746 -9.305 78.468 1.00 97.81 86 ASP A O 1
ATOM 724 N N . ILE A 1 87 ? -47.143 -8.238 80.408 1.00 96.88 87 ILE A N 1
ATOM 725 C CA . ILE A 1 87 ? -46.212 -7.128 80.154 1.00 96.88 87 ILE A CA 1
ATOM 726 C C . ILE A 1 87 ? -44.782 -7.654 80.006 1.00 96.88 87 ILE A C 1
ATOM 728 O O . ILE A 1 87 ? -44.120 -7.311 79.031 1.00 96.88 87 ILE A O 1
ATOM 732 N N . GLN A 1 88 ? -44.308 -8.522 80.905 1.00 97.38 88 GLN A N 1
ATOM 733 C CA . GLN A 1 88 ? -42.952 -9.072 80.822 1.00 97.38 88 GLN A CA 1
ATOM 734 C C . GLN A 1 88 ? -42.744 -9.897 79.544 1.00 97.38 88 GLN A C 1
ATOM 736 O O . GLN A 1 88 ? -41.717 -9.765 78.879 1.00 97.38 88 GLN A O 1
ATOM 741 N N . HIS A 1 89 ? -43.722 -10.721 79.163 1.00 96.62 89 HIS A N 1
ATOM 742 C CA . HIS A 1 89 ? -43.674 -11.498 77.928 1.00 96.62 89 HIS A CA 1
ATOM 743 C C . HIS A 1 89 ? -43.697 -10.598 76.682 1.00 96.62 89 HIS A C 1
ATOM 745 O O . HIS A 1 89 ? -42.940 -10.845 75.741 1.00 96.62 89 HIS A O 1
ATOM 751 N N . LEU A 1 90 ? -44.509 -9.535 76.671 1.00 96.56 90 LEU A N 1
ATOM 752 C CA . LEU A 1 90 ? -44.528 -8.555 75.583 1.00 96.56 90 LEU A CA 1
ATOM 753 C C . LEU A 1 90 ? -43.213 -7.771 75.490 1.00 96.56 90 LEU A C 1
ATOM 755 O O . LEU A 1 90 ? -42.699 -7.635 74.383 1.00 96.56 90 LEU A O 1
ATOM 759 N N . THR A 1 91 ? -42.630 -7.339 76.611 1.00 97.44 91 THR A N 1
ATOM 760 C CA . THR A 1 91 ? -41.308 -6.691 76.655 1.00 97.44 91 THR A CA 1
ATOM 761 C C . THR A 1 91 ? -40.230 -7.615 76.092 1.00 97.44 91 THR A C 1
ATOM 763 O O . THR A 1 91 ? -39.601 -7.266 75.098 1.00 97.44 91 THR A O 1
ATOM 766 N N . ASN A 1 92 ? -40.115 -8.852 76.593 1.00 97.25 92 ASN A N 1
ATOM 767 C CA . ASN A 1 92 ? -39.166 -9.845 76.068 1.00 97.25 92 ASN A CA 1
ATOM 768 C C . ASN A 1 92 ? -39.361 -10.091 74.553 1.00 97.25 92 ASN A C 1
ATOM 770 O O . ASN A 1 92 ? -38.410 -10.316 73.796 1.00 97.25 92 ASN A O 1
ATOM 774 N N . LYS A 1 93 ? -40.614 -10.060 74.081 1.00 97.19 93 LYS A N 1
ATOM 775 C CA . LYS A 1 93 ? -40.956 -10.229 72.664 1.00 97.19 93 LYS A CA 1
ATOM 776 C C . LYS A 1 93 ? -40.594 -9.004 71.818 1.00 97.19 93 LYS A C 1
ATOM 778 O O . LYS A 1 93 ? -40.221 -9.186 70.664 1.00 97.19 93 LYS A O 1
ATOM 783 N N . ILE A 1 94 ? -40.668 -7.793 72.368 1.00 97.06 94 ILE A N 1
ATOM 784 C CA . ILE A 1 94 ? -40.170 -6.566 71.731 1.00 97.06 94 ILE A CA 1
ATOM 785 C C . ILE A 1 94 ? -38.638 -6.601 71.677 1.00 97.06 94 ILE A C 1
ATOM 787 O O . ILE A 1 94 ? -38.083 -6.502 70.588 1.00 97.06 94 ILE A O 1
ATOM 791 N N . ASP A 1 95 ? -37.957 -6.895 72.786 1.00 97.00 95 ASP A N 1
ATOM 792 C CA . ASP A 1 95 ? -36.489 -6.963 72.850 1.00 97.00 95 ASP A CA 1
ATOM 793 C C . ASP A 1 95 ? -35.906 -8.001 71.869 1.00 97.00 95 ASP A C 1
ATOM 795 O O . ASP A 1 95 ? -34.928 -7.742 71.159 1.00 97.00 95 ASP A O 1
ATOM 799 N N . SER A 1 96 ? -36.541 -9.176 71.755 1.00 96.88 96 SER A N 1
ATOM 800 C CA . SER A 1 96 ? -36.161 -10.204 70.766 1.00 96.88 96 SER A CA 1
ATOM 801 C C . SER A 1 96 ? -36.431 -9.794 69.310 1.00 96.88 96 SER A C 1
ATOM 803 O O . SER A 1 96 ? -35.775 -10.291 68.390 1.00 96.88 96 SER A O 1
ATOM 805 N N . LYS A 1 97 ? -37.374 -8.875 69.066 1.00 96.56 97 LYS A N 1
ATOM 806 C CA . LYS A 1 97 ? -37.612 -8.295 67.738 1.00 96.56 97 LYS A CA 1
ATOM 807 C C . LYS A 1 97 ? -36.613 -7.192 67.424 1.00 96.56 97 LYS A C 1
ATOM 809 O O . LYS A 1 97 ? -36.051 -7.222 66.334 1.00 96.56 97 LYS A O 1
ATOM 814 N N . ASP A 1 98 ? -36.327 -6.304 68.367 1.00 96.94 98 ASP A N 1
ATOM 815 C CA . ASP A 1 98 ? -35.363 -5.215 68.198 1.00 96.94 98 ASP A CA 1
ATOM 816 C C . ASP A 1 98 ? -33.939 -5.738 67.988 1.00 96.94 98 ASP A C 1
ATOM 818 O O . ASP A 1 98 ? -33.218 -5.246 67.121 1.00 96.94 98 ASP A O 1
ATOM 822 N N . THR A 1 99 ? -33.535 -6.783 68.715 1.00 96.56 99 THR A N 1
ATOM 823 C CA . THR A 1 99 ? -32.257 -7.477 68.472 1.00 96.56 99 THR A CA 1
ATOM 824 C C . THR A 1 99 ? -32.213 -8.136 67.090 1.00 96.56 99 THR A C 1
ATOM 826 O O . THR A 1 99 ? -31.236 -7.961 66.364 1.00 96.56 99 THR A O 1
ATOM 829 N N . SER A 1 100 ? -33.287 -8.811 66.665 1.00 96.00 100 SER A N 1
ATOM 830 C CA . SER A 1 100 ? -33.371 -9.431 65.330 1.00 96.00 100 SER A CA 1
ATOM 831 C C . SER A 1 100 ? -33.499 -8.420 64.174 1.00 96.00 100 SER A C 1
ATOM 833 O O . SER A 1 100 ? -33.195 -8.754 63.025 1.00 96.00 100 SER A O 1
ATOM 835 N N . LEU A 1 101 ? -33.957 -7.193 64.445 1.00 96.38 101 LEU A N 1
ATOM 836 C CA . LEU A 1 101 ? -33.941 -6.080 63.491 1.00 96.38 101 LEU A CA 1
ATOM 837 C C . LEU A 1 101 ? -32.538 -5.479 63.378 1.00 96.38 101 LEU A C 1
ATOM 839 O O . LEU A 1 101 ? -32.040 -5.373 62.262 1.00 96.38 101 LEU A O 1
ATOM 843 N N . LYS A 1 102 ? -31.869 -5.198 64.506 1.00 96.94 102 LYS A N 1
ATOM 844 C CA . LYS A 1 102 ? -30.475 -4.717 64.531 1.00 96.94 102 LYS A CA 1
ATOM 845 C C . LYS A 1 102 ? -29.538 -5.653 63.769 1.00 96.94 102 LYS A C 1
ATOM 847 O O . LYS A 1 102 ? -28.856 -5.193 62.864 1.00 96.94 102 LYS A O 1
ATOM 852 N N . GLN A 1 103 ? -29.612 -6.961 64.030 1.00 96.00 103 GLN A N 1
ATOM 853 C CA . GLN A 1 103 ? -28.847 -7.973 63.287 1.00 96.00 103 GLN A CA 1
ATOM 854 C C . GLN A 1 103 ? -29.099 -7.903 61.773 1.00 96.00 103 GLN A C 1
ATOM 856 O O . GLN A 1 103 ? -28.155 -7.892 60.992 1.00 96.00 103 GLN A O 1
ATOM 861 N N . ARG A 1 104 ? -30.361 -7.781 61.334 1.00 95.50 104 ARG A N 1
ATOM 862 C CA . ARG A 1 104 ? -30.679 -7.647 59.900 1.00 95.50 104 ARG A CA 1
ATOM 863 C C . ARG A 1 104 ? -30.192 -6.342 59.287 1.00 95.50 104 ARG A C 1
ATOM 865 O O . ARG A 1 104 ? -29.900 -6.315 58.095 1.00 95.50 104 ARG A O 1
ATOM 872 N N . ASP A 1 105 ? -30.169 -5.255 60.044 1.00 95.75 105 ASP A N 1
ATOM 873 C CA . ASP A 1 105 ? -29.698 -3.965 59.544 1.00 95.75 105 ASP A CA 1
ATOM 874 C C . ASP A 1 105 ? -28.161 -3.902 59.513 1.00 95.75 105 ASP A C 1
ATOM 876 O O . ASP A 1 105 ? -27.604 -3.339 58.573 1.00 95.75 105 ASP A O 1
ATOM 880 N N . GLU A 1 106 ? -27.478 -4.589 60.434 1.00 96.75 106 GLU A N 1
ATOM 881 C CA . GLU A 1 106 ? -26.038 -4.877 60.381 1.00 96.75 106 GLU A CA 1
ATOM 882 C C . GLU A 1 106 ? -25.682 -5.766 59.171 1.00 96.75 106 GLU A C 1
ATOM 884 O O . GLU A 1 106 ? -24.794 -5.412 58.394 1.00 96.75 106 GLU A O 1
ATOM 889 N N . GLU A 1 107 ? -26.421 -6.859 58.934 1.00 96.50 107 GLU A N 1
ATOM 890 C CA . GLU A 1 107 ? -26.277 -7.722 57.747 1.00 96.50 107 GLU A CA 1
ATOM 891 C C . GLU A 1 107 ? -26.464 -6.933 56.437 1.00 96.50 107 GLU A C 1
ATOM 893 O O . GLU A 1 107 ? -25.635 -7.021 55.527 1.00 96.50 107 GLU A O 1
ATOM 898 N N . LYS A 1 108 ? -27.524 -6.114 56.333 1.00 96.62 108 LYS A N 1
ATOM 899 C CA . LYS A 1 108 ? -27.751 -5.234 55.169 1.00 96.62 108 LYS A CA 1
ATOM 900 C C . LYS A 1 108 ? -26.620 -4.226 54.990 1.00 96.62 108 LYS A C 1
ATOM 902 O O . LYS A 1 108 ? -26.199 -4.000 53.859 1.00 96.62 108 LYS A O 1
ATOM 907 N N . ALA A 1 109 ? -26.144 -3.606 56.071 1.00 96.25 109 ALA A N 1
ATOM 908 C CA . ALA A 1 109 ? -25.049 -2.643 56.012 1.00 96.25 109 ALA A CA 1
ATOM 909 C C . ALA A 1 109 ? -23.750 -3.303 55.519 1.00 96.25 109 ALA A C 1
ATOM 911 O O . ALA A 1 109 ? -23.068 -2.724 54.673 1.00 96.25 109 ALA A O 1
ATOM 912 N N . GLY A 1 110 ? -23.464 -4.533 55.963 1.00 96.31 110 GLY A N 1
ATOM 913 C CA . GLY A 1 110 ? -22.370 -5.359 55.449 1.00 96.31 110 GLY A CA 1
ATOM 914 C C . GLY A 1 110 ? -22.497 -5.628 53.948 1.00 96.31 110 GLY A C 1
ATOM 915 O O . GLY A 1 110 ? -21.595 -5.288 53.186 1.00 96.31 110 GLY A O 1
ATOM 916 N N . LEU A 1 111 ? -23.654 -6.124 53.493 1.00 96.88 111 LEU A N 1
ATOM 917 C CA . LEU A 1 111 ? -23.911 -6.377 52.067 1.00 96.88 111 LEU A CA 1
ATOM 918 C C . LEU A 1 111 ? -23.786 -5.108 51.204 1.00 96.88 111 LEU A C 1
ATOM 920 O O . LEU A 1 111 ? -23.252 -5.162 50.096 1.00 96.88 111 LEU A O 1
ATOM 924 N N . ILE A 1 112 ? -24.246 -3.954 51.699 1.00 96.75 112 ILE A N 1
ATOM 925 C CA . ILE A 1 112 ? -24.093 -2.663 51.011 1.00 96.75 112 ILE A CA 1
ATOM 926 C C . ILE A 1 112 ? -22.614 -2.255 50.945 1.00 96.75 112 ILE A C 1
ATOM 928 O O . ILE A 1 112 ? -22.166 -1.780 49.898 1.00 96.75 112 ILE A O 1
ATOM 932 N N . ALA A 1 113 ? -21.844 -2.449 52.019 1.00 96.06 113 ALA A N 1
ATOM 933 C CA . ALA A 1 113 ? -20.414 -2.156 52.041 1.00 96.06 113 ALA A CA 1
ATOM 934 C C . ALA A 1 113 ? -19.637 -3.043 51.053 1.00 96.06 113 ALA A C 1
ATOM 936 O O . ALA A 1 113 ? -18.849 -2.518 50.263 1.00 96.06 113 ALA A O 1
ATOM 937 N N . ASP A 1 114 ? -19.920 -4.347 51.019 1.00 96.88 114 ASP A N 1
ATOM 938 C CA . ASP A 1 114 ? -19.294 -5.298 50.094 1.00 96.88 114 ASP A CA 1
ATOM 939 C C . ASP A 1 114 ? -19.632 -4.988 48.630 1.00 96.88 114 ASP A C 1
ATOM 941 O O . ASP A 1 114 ? -18.729 -4.910 47.793 1.00 96.88 114 ASP A O 1
ATOM 945 N N . LEU A 1 115 ? -20.903 -4.713 48.312 1.00 96.44 115 LEU A N 1
ATOM 946 C CA . LEU A 1 115 ? -21.314 -4.283 46.968 1.00 96.44 115 LEU A CA 1
ATOM 947 C C . LEU A 1 115 ? -20.661 -2.951 46.568 1.00 96.44 115 LEU A C 1
ATOM 949 O O . LEU A 1 115 ? -20.247 -2.782 45.421 1.00 96.44 115 LEU A O 1
ATOM 953 N N . THR A 1 116 ? -20.508 -2.012 47.505 1.00 95.81 116 THR A N 1
ATOM 954 C CA . THR A 1 116 ? -19.826 -0.729 47.257 1.00 95.81 116 THR A CA 1
ATOM 955 C C . THR A 1 116 ? -18.325 -0.929 47.012 1.00 95.81 116 THR A C 1
ATOM 957 O O . THR A 1 116 ? -17.753 -0.320 46.104 1.00 95.81 116 THR A O 1
ATOM 960 N N . ALA A 1 117 ? -17.680 -1.826 47.762 1.00 96.75 117 ALA A N 1
ATOM 961 C CA . ALA A 1 117 ? -16.280 -2.201 47.573 1.00 96.75 117 ALA A CA 1
ATOM 962 C C . ALA A 1 117 ? -16.053 -2.994 46.271 1.00 96.75 117 ALA A C 1
ATOM 964 O O . ALA A 1 117 ? -15.026 -2.824 45.614 1.00 96.75 117 ALA A O 1
ATOM 965 N N . GLN A 1 118 ? -17.007 -3.829 45.858 1.00 96.81 118 GLN A N 1
ATOM 966 C CA . GLN A 1 118 ? -16.964 -4.523 44.573 1.00 96.81 118 GLN A CA 1
ATOM 967 C C . GLN A 1 118 ? -17.137 -3.542 43.408 1.00 96.81 118 GLN A C 1
ATOM 969 O O . GLN A 1 118 ? -16.353 -3.586 42.462 1.00 96.81 118 GLN A O 1
ATOM 974 N N . ASN A 1 119 ? -18.102 -2.624 43.495 1.00 95.12 119 ASN A N 1
ATOM 975 C CA . ASN A 1 119 ? -18.323 -1.604 42.472 1.00 95.12 119 ASN A CA 1
ATOM 976 C C . ASN A 1 119 ? -17.103 -0.690 42.311 1.00 95.12 119 ASN A C 1
ATOM 978 O O . ASN A 1 119 ? -16.679 -0.462 41.183 1.00 95.12 119 ASN A O 1
ATOM 982 N N . SER A 1 120 ? -16.472 -0.241 43.403 1.00 95.75 120 SER A N 1
ATOM 983 C CA . SER A 1 120 ? -15.255 0.579 43.302 1.00 95.75 120 SER A CA 1
ATOM 984 C C . SER A 1 120 ? -14.079 -0.182 42.673 1.00 95.75 120 SER A C 1
ATOM 986 O O . SER A 1 120 ? -13.399 0.375 41.812 1.00 95.75 120 SER A O 1
ATOM 988 N N . ARG A 1 121 ? -13.883 -1.469 43.006 1.00 96.62 121 ARG A N 1
ATOM 989 C CA . ARG A 1 121 ? -12.887 -2.342 42.348 1.00 96.62 121 ARG A CA 1
ATOM 990 C C . ARG A 1 121 ? -13.167 -2.539 40.855 1.00 96.62 121 ARG A C 1
ATOM 992 O O . ARG A 1 121 ? -12.243 -2.477 40.051 1.00 96.62 121 ARG A O 1
ATOM 999 N N . LEU A 1 122 ? -14.424 -2.760 40.469 1.00 95.94 122 LEU A N 1
ATOM 1000 C CA . LEU A 1 122 ? -14.804 -2.882 39.058 1.00 95.94 122 LEU A CA 1
ATOM 1001 C C . LEU A 1 122 ? -14.579 -1.563 38.306 1.00 95.94 122 LEU A C 1
ATOM 1003 O O . LEU A 1 122 ? -14.052 -1.580 37.196 1.00 95.94 122 LEU A O 1
ATOM 1007 N N . THR A 1 123 ? -14.894 -0.416 38.917 1.00 96.50 123 THR A N 1
ATOM 1008 C CA . THR A 1 123 ? -14.604 0.905 38.342 1.00 96.50 123 THR A CA 1
ATOM 1009 C C . THR A 1 123 ? -13.105 1.119 38.132 1.00 96.50 123 THR A C 1
ATOM 1011 O O . THR A 1 123 ? -12.717 1.553 37.048 1.00 96.50 123 THR A O 1
ATOM 1014 N N . THR A 1 124 ? -12.245 0.787 39.102 1.00 96.50 124 THR A N 1
ATOM 1015 C CA . THR A 1 124 ? -10.788 0.931 38.922 1.00 96.50 124 THR A CA 1
ATOM 1016 C C . THR A 1 124 ? -10.232 -0.041 37.883 1.00 96.50 124 THR A C 1
ATOM 1018 O O . THR A 1 124 ? -9.353 0.339 37.112 1.00 96.50 124 THR A O 1
ATOM 1021 N N . GLN A 1 125 ? -10.775 -1.259 37.784 1.00 96.25 125 GLN A N 1
ATOM 1022 C CA . GLN A 1 125 ? -10.393 -2.218 36.744 1.00 96.25 125 GLN A CA 1
ATOM 1023 C C . GLN A 1 125 ? -10.809 -1.750 35.337 1.00 96.25 125 GLN A C 1
ATOM 1025 O O . GLN A 1 125 ? -10.021 -1.870 34.400 1.00 96.25 125 GLN A O 1
ATOM 1030 N N . LEU A 1 126 ? -12.000 -1.159 35.187 1.00 94.88 126 LEU A N 1
ATOM 1031 C CA . LEU A 1 126 ? -12.447 -0.544 33.930 1.00 94.88 126 LEU A CA 1
ATOM 1032 C C . LEU A 1 126 ? -11.589 0.670 33.549 1.00 94.88 126 LEU A C 1
ATOM 1034 O O . LEU A 1 126 ? -11.198 0.793 32.392 1.00 94.88 126 LEU A O 1
ATOM 1038 N N . GLN A 1 127 ? -11.237 1.531 34.509 1.00 95.69 127 GLN A N 1
ATOM 1039 C CA . GLN A 1 127 ? -10.329 2.661 34.274 1.00 95.69 127 GLN A CA 1
ATOM 1040 C C . GLN A 1 127 ? -8.929 2.200 33.845 1.00 95.69 127 GLN A C 1
ATOM 1042 O O . GLN A 1 127 ? -8.362 2.767 32.914 1.00 95.69 127 GLN A O 1
ATOM 1047 N N . ALA A 1 128 ? -8.388 1.149 34.471 1.00 94.50 128 ALA A N 1
ATOM 1048 C CA . ALA A 1 128 ? -7.115 0.556 34.065 1.00 94.50 128 ALA A CA 1
ATOM 1049 C C . ALA A 1 128 ? -7.187 -0.039 32.647 1.00 94.50 128 ALA A C 1
ATOM 1051 O O . ALA A 1 128 ? -6.294 0.209 31.839 1.00 94.50 128 ALA A O 1
ATOM 1052 N N . SER A 1 129 ? -8.272 -0.751 32.316 1.00 94.69 129 SER A N 1
ATOM 1053 C CA . SER A 1 129 ? -8.508 -1.282 30.966 1.00 94.69 129 SER A CA 1
ATOM 1054 C C . SER A 1 129 ? -8.568 -0.165 29.918 1.00 94.69 129 SER A C 1
ATOM 1056 O O . SER A 1 129 ? -7.874 -0.237 28.906 1.00 94.69 129 SER A O 1
ATOM 1058 N N . ALA A 1 130 ? -9.325 0.903 30.185 1.00 94.69 130 ALA A N 1
ATOM 1059 C CA . ALA A 1 130 ? -9.435 2.058 29.294 1.00 94.69 130 ALA A CA 1
ATOM 1060 C C . ALA A 1 130 ? -8.090 2.789 29.111 1.00 94.69 130 ALA A C 1
ATOM 1062 O O . ALA A 1 130 ? -7.774 3.237 28.011 1.00 94.69 130 ALA A O 1
ATOM 1063 N N . ALA A 1 131 ? -7.260 2.867 30.159 1.00 94.75 131 ALA A N 1
ATOM 1064 C CA . ALA A 1 131 ? -5.906 3.409 30.053 1.00 94.75 131 ALA A CA 1
ATOM 1065 C C . ALA A 1 131 ? -5.000 2.534 29.166 1.00 94.75 131 ALA A C 1
ATOM 1067 O O . ALA A 1 131 ? -4.270 3.068 28.329 1.00 94.75 131 ALA A O 1
ATOM 1068 N N . THR A 1 132 ? -5.074 1.201 29.287 1.00 95.19 132 THR A N 1
ATOM 1069 C CA . THR A 1 132 ? -4.325 0.295 28.396 1.00 95.19 132 THR A CA 1
ATOM 1070 C C . THR A 1 132 ? -4.813 0.357 26.948 1.00 95.19 132 THR A C 1
ATOM 1072 O O . THR A 1 132 ? -3.994 0.344 26.034 1.00 95.19 132 THR A O 1
ATOM 1075 N N . GLU A 1 133 ? -6.121 0.501 26.723 1.00 94.94 133 GLU A N 1
ATOM 1076 C CA . GLU A 1 133 ? -6.706 0.673 25.389 1.00 94.94 133 GLU A CA 1
ATOM 1077 C C . GLU A 1 133 ? -6.243 1.987 24.742 1.00 94.94 133 GLU A C 1
ATOM 1079 O O . GLU A 1 133 ? -5.751 1.978 23.615 1.00 94.94 133 GLU A O 1
ATOM 1084 N N . ALA A 1 134 ? -6.281 3.101 25.481 1.00 94.94 134 ALA A N 1
ATOM 1085 C CA . ALA A 1 134 ? -5.760 4.388 25.019 1.00 94.94 134 ALA A CA 1
ATOM 1086 C C . ALA A 1 134 ? -4.259 4.328 24.669 1.00 94.94 134 ALA A C 1
ATOM 1088 O O . ALA A 1 134 ? -3.829 4.920 23.678 1.00 94.94 134 ALA A O 1
ATOM 1089 N N . GLN A 1 135 ? -3.461 3.580 25.440 1.00 96.12 135 GLN A N 1
ATOM 1090 C CA . GLN A 1 135 ? -2.036 3.398 25.158 1.00 96.12 135 GLN A CA 1
ATOM 1091 C C . GLN A 1 135 ? -1.784 2.540 23.904 1.00 96.12 135 GLN A C 1
ATOM 1093 O O . GLN A 1 135 ? -0.878 2.850 23.131 1.00 96.12 135 GLN A O 1
ATOM 1098 N N . LEU A 1 136 ? -2.596 1.505 23.660 1.00 95.00 136 LEU A N 1
ATOM 1099 C CA . LEU A 1 136 ? -2.534 0.704 22.431 1.00 95.00 136 LEU A CA 1
ATOM 1100 C C . LEU A 1 136 ? -2.976 1.504 21.195 1.00 95.00 136 LEU A C 1
ATOM 1102 O O . LEU A 1 136 ? -2.364 1.374 20.136 1.00 95.00 136 LEU A O 1
ATOM 1106 N N . LEU A 1 137 ? -3.989 2.367 21.324 1.00 95.88 137 LEU A N 1
ATOM 1107 C CA . LEU A 1 137 ? -4.406 3.279 20.254 1.00 95.88 137 LEU A CA 1
ATOM 1108 C C . LEU A 1 137 ? -3.291 4.270 19.889 1.00 95.88 137 LEU A C 1
ATOM 1110 O O . LEU A 1 137 ? -2.983 4.421 18.709 1.00 95.88 137 LEU A O 1
ATOM 1114 N N . ALA A 1 138 ? -2.618 4.861 20.882 1.00 95.81 138 ALA A N 1
ATOM 1115 C CA . ALA A 1 138 ? -1.470 5.738 20.644 1.00 95.81 138 ALA A CA 1
ATOM 1116 C C . ALA A 1 138 ? -0.313 5.013 19.924 1.00 95.81 138 ALA A C 1
ATOM 1118 O O . ALA A 1 138 ? 0.264 5.555 18.984 1.00 95.81 138 ALA A O 1
ATOM 1119 N N . GLN A 1 139 ? -0.012 3.764 20.303 1.00 96.50 139 GLN A N 1
ATOM 1120 C CA . GLN A 1 139 ? 0.987 2.939 19.608 1.00 96.50 139 GLN A CA 1
ATOM 1121 C C . GLN A 1 139 ? 0.581 2.609 18.164 1.00 96.50 139 GLN A C 1
ATOM 1123 O O . GLN A 1 139 ? 1.432 2.599 17.275 1.00 96.50 139 GLN A O 1
ATOM 1128 N N . LEU A 1 140 ? -0.705 2.349 17.909 1.00 95.44 140 LEU A N 1
ATOM 1129 C CA . LEU A 1 140 ? -1.218 2.118 16.557 1.00 95.44 140 LEU A CA 1
ATOM 1130 C C . LEU A 1 140 ? -1.101 3.365 15.677 1.00 95.44 140 LEU A C 1
ATOM 1132 O O . LEU A 1 140 ? -0.744 3.233 14.508 1.00 95.44 140 LEU A O 1
ATOM 1136 N N . ASP A 1 141 ? -1.382 4.552 16.211 1.00 95.00 141 ASP A N 1
ATOM 1137 C CA . ASP A 1 141 ? -1.241 5.803 15.461 1.00 95.00 141 ASP A CA 1
ATOM 1138 C C . ASP A 1 141 ? 0.232 6.139 15.189 1.00 95.00 141 ASP A C 1
ATOM 1140 O O . ASP A 1 141 ? 0.580 6.435 14.047 1.00 95.00 141 ASP A O 1
ATOM 1144 N N . GLU A 1 142 ? 1.136 5.944 16.155 1.00 95.19 142 GLU A N 1
ATOM 1145 C CA . GLU A 1 142 ? 2.574 6.122 15.911 1.00 95.19 142 GLU A CA 1
ATOM 1146 C C . GLU A 1 142 ? 3.124 5.117 14.874 1.00 95.19 142 GLU A C 1
ATOM 1148 O O . GLU A 1 142 ? 3.949 5.476 14.031 1.00 95.19 142 GLU A O 1
ATOM 1153 N N . LEU A 1 143 ? 2.626 3.874 14.847 1.00 93.62 143 LEU A N 1
ATOM 1154 C CA . LEU A 1 143 ? 2.961 2.910 13.790 1.00 93.62 143 LEU A CA 1
ATOM 1155 C C . LEU A 1 143 ? 2.406 3.322 12.414 1.00 93.62 143 LEU A C 1
ATOM 1157 O O . LEU A 1 143 ? 3.106 3.157 11.410 1.00 93.62 143 LEU A O 1
ATOM 1161 N N . LYS A 1 144 ? 1.193 3.890 12.337 1.00 94.44 144 LYS A N 1
ATOM 1162 C CA . LYS A 1 144 ? 0.649 4.453 11.083 1.00 94.44 144 LYS A CA 1
ATOM 1163 C C . LYS A 1 144 ? 1.515 5.605 10.579 1.00 94.44 144 LYS A C 1
ATOM 1165 O O . LYS A 1 144 ? 1.836 5.633 9.390 1.00 94.44 144 LYS A O 1
ATOM 1170 N N . ASP A 1 145 ? 1.942 6.500 11.466 1.00 94.38 145 ASP A N 1
ATOM 1171 C CA . ASP A 1 145 ? 2.816 7.623 11.121 1.00 94.38 145 ASP A CA 1
ATOM 1172 C C . ASP A 1 145 ? 4.192 7.138 10.647 1.00 94.38 145 ASP A C 1
ATOM 1174 O O . ASP A 1 145 ? 4.681 7.588 9.608 1.00 94.38 145 ASP A O 1
ATOM 1178 N N . GLN A 1 146 ? 4.784 6.136 11.306 1.00 93.88 146 GLN A N 1
ATOM 1179 C CA . GLN A 1 146 ? 6.013 5.488 10.831 1.00 93.88 146 GLN A CA 1
ATOM 1180 C C . GLN A 1 146 ? 5.838 4.858 9.438 1.00 93.88 146 GLN A C 1
ATOM 1182 O O . GLN A 1 146 ? 6.715 5.002 8.581 1.00 93.88 146 GLN A O 1
ATOM 1187 N N . CYS A 1 147 ? 4.710 4.192 9.168 1.00 91.38 147 CYS A N 1
ATOM 1188 C CA . CYS A 1 147 ? 4.388 3.662 7.840 1.00 91.38 147 CYS A CA 1
ATOM 1189 C C . CYS A 1 147 ? 4.208 4.775 6.792 1.00 91.38 147 CYS A C 1
ATOM 1191 O O . CYS A 1 147 ? 4.721 4.649 5.678 1.00 91.38 147 CYS A O 1
ATOM 1193 N N . SER A 1 148 ? 3.547 5.879 7.147 1.00 93.06 148 SER A N 1
ATOM 1194 C CA . SER A 1 148 ? 3.372 7.061 6.292 1.00 93.06 148 SER A CA 1
ATOM 1195 C C . SER A 1 148 ? 4.719 7.710 5.939 1.00 93.06 148 SER A C 1
ATOM 1197 O O . SER A 1 148 ? 5.018 7.955 4.768 1.00 93.06 148 SER A O 1
ATOM 1199 N N . MET A 1 149 ? 5.598 7.876 6.931 1.00 90.50 149 MET A N 1
ATOM 1200 C CA . MET A 1 149 ? 6.952 8.410 6.755 1.00 90.50 149 MET A CA 1
ATOM 1201 C C . MET A 1 149 ? 7.856 7.487 5.928 1.00 90.50 149 MET A C 1
ATOM 1203 O O . MET A 1 149 ? 8.645 7.966 5.112 1.00 90.50 149 MET A O 1
ATOM 1207 N N . ARG A 1 150 ? 7.724 6.160 6.068 1.00 93.00 150 ARG A N 1
ATOM 1208 C CA . ARG A 1 150 ? 8.406 5.200 5.181 1.00 93.00 150 ARG A CA 1
ATOM 1209 C C . ARG A 1 150 ? 7.899 5.304 3.745 1.00 93.00 150 ARG A C 1
ATOM 1211 O O . ARG A 1 150 ? 8.717 5.325 2.830 1.00 93.00 150 ARG A O 1
ATOM 1218 N N . LYS A 1 151 ? 6.583 5.434 3.541 1.00 92.75 151 LYS A N 1
ATOM 1219 C CA . LYS A 1 151 ? 5.981 5.602 2.210 1.00 92.75 151 LYS A CA 1
ATOM 1220 C C . LYS A 1 151 ? 6.464 6.884 1.521 1.00 92.75 151 LYS A C 1
ATOM 1222 O O . LYS A 1 151 ? 6.865 6.825 0.365 1.00 92.75 151 LYS A O 1
ATOM 1227 N N . SER A 1 152 ? 6.517 8.011 2.235 1.00 90.62 152 SER A N 1
ATOM 1228 C CA . SER A 1 152 ? 7.044 9.269 1.681 1.00 90.62 152 SER A CA 1
ATOM 1229 C C . SER A 1 152 ? 8.566 9.259 1.481 1.00 90.62 152 SER A C 1
ATOM 1231 O O . SER A 1 152 ? 9.085 10.043 0.689 1.00 90.62 152 SER A O 1
ATOM 1233 N N . SER A 1 153 ? 9.312 8.399 2.187 1.00 92.81 153 SER A N 1
ATOM 1234 C CA . SER A 1 153 ? 10.730 8.152 1.888 1.00 92.81 153 SER A CA 1
ATOM 1235 C C . SER A 1 153 ? 10.898 7.343 0.609 1.00 92.81 153 SER A C 1
ATOM 1237 O O . SER A 1 153 ? 11.651 7.771 -0.257 1.00 92.81 153 SER A O 1
ATOM 1239 N N . LEU A 1 154 ? 10.145 6.248 0.457 1.00 91.94 154 LEU A N 1
ATOM 1240 C CA . LEU A 1 154 ? 10.141 5.425 -0.755 1.00 91.94 154 LEU A CA 1
ATOM 1241 C C . LEU A 1 154 ? 9.820 6.258 -2.000 1.00 91.94 154 LEU A C 1
ATOM 1243 O O . LEU A 1 154 ? 10.589 6.215 -2.950 1.00 91.94 154 LEU A O 1
ATOM 1247 N N . GLN A 1 155 ? 8.785 7.103 -1.956 1.00 89.75 155 GLN A N 1
ATOM 1248 C CA . GLN A 1 155 ? 8.454 8.009 -3.066 1.00 89.75 155 GLN A CA 1
ATOM 1249 C C . GLN A 1 155 ? 9.611 8.960 -3.422 1.00 89.75 155 GLN A C 1
ATOM 1251 O O . GLN A 1 155 ? 9.947 9.117 -4.591 1.00 89.75 155 GLN A O 1
ATOM 1256 N N . ARG A 1 156 ? 10.291 9.543 -2.424 1.00 90.38 156 ARG A N 1
ATOM 1257 C CA . ARG A 1 156 ? 11.478 10.389 -2.663 1.00 90.38 156 ARG A CA 1
ATOM 1258 C C . ARG A 1 156 ? 12.673 9.606 -3.207 1.00 90.38 156 ARG A C 1
ATOM 1260 O O . ARG A 1 156 ? 13.526 10.192 -3.867 1.00 90.38 156 ARG A O 1
ATOM 1267 N N . ASP A 1 157 ? 12.787 8.319 -2.900 1.00 91.62 157 ASP A N 1
ATOM 1268 C CA . ASP A 1 157 ? 13.855 7.463 -3.419 1.00 91.62 157 ASP A CA 1
ATOM 1269 C C . ASP A 1 157 ? 13.539 6.964 -4.845 1.00 91.62 157 ASP A C 1
ATOM 1271 O O . ASP A 1 157 ? 14.446 6.905 -5.675 1.00 91.62 157 ASP A O 1
ATOM 1275 N N . GLU A 1 158 ? 12.262 6.744 -5.178 1.00 92.69 158 GLU A N 1
ATOM 1276 C CA . GLU A 1 158 ? 11.764 6.537 -6.549 1.00 92.69 158 GLU A CA 1
ATOM 1277 C C . GLU A 1 158 ? 12.007 7.777 -7.431 1.00 92.69 158 GLU A C 1
ATOM 1279 O O . GLU A 1 158 ? 12.561 7.656 -8.525 1.00 92.69 158 GLU A O 1
ATOM 1284 N N . GLU A 1 159 ? 11.694 8.983 -6.940 1.00 94.25 159 GLU A N 1
ATOM 1285 C CA . GLU A 1 159 ? 11.983 10.254 -7.627 1.00 94.25 159 GLU A CA 1
ATOM 1286 C C . GLU A 1 159 ? 13.487 10.432 -7.905 1.00 94.25 159 GLU A C 1
ATOM 1288 O O . GLU A 1 159 ? 13.883 10.768 -9.024 1.00 94.25 159 GLU A O 1
ATOM 1293 N N . LYS A 1 160 ? 14.352 10.155 -6.916 1.00 95.19 160 LYS A N 1
ATOM 1294 C CA . LYS A 1 160 ? 15.816 10.175 -7.105 1.00 95.19 160 LYS A CA 1
ATOM 1295 C C . LYS A 1 160 ? 16.271 9.146 -8.135 1.00 95.19 160 LYS A C 1
ATOM 1297 O O . LYS A 1 160 ? 17.138 9.462 -8.946 1.00 95.19 160 LYS A O 1
ATOM 1302 N N . ALA A 1 161 ? 15.724 7.930 -8.104 1.00 93.62 161 ALA A N 1
ATOM 1303 C CA . ALA A 1 161 ? 16.060 6.888 -9.069 1.00 93.62 161 ALA A CA 1
ATOM 1304 C C . ALA A 1 161 ? 15.672 7.304 -10.499 1.00 93.62 161 ALA A C 1
ATOM 1306 O O . ALA A 1 161 ? 16.470 7.115 -11.417 1.00 93.62 161 ALA A O 1
ATOM 1307 N N . GLY A 1 162 ? 14.513 7.952 -10.671 1.00 94.50 162 GLY A N 1
ATOM 1308 C CA . GLY A 1 162 ? 14.098 8.571 -11.933 1.00 94.50 162 GLY A CA 1
ATOM 1309 C C . GLY A 1 162 ? 15.086 9.635 -12.420 1.00 94.50 162 GLY A C 1
ATOM 1310 O O . GLY A 1 162 ? 15.604 9.529 -13.529 1.00 94.50 162 GLY A O 1
ATOM 1311 N N . LEU A 1 163 ? 15.446 10.599 -11.564 1.00 95.75 163 LEU A N 1
ATOM 1312 C CA . LEU A 1 163 ? 16.433 11.638 -11.898 1.00 95.75 163 LEU A CA 1
ATOM 1313 C C . LEU A 1 163 ? 17.812 11.058 -12.262 1.00 95.75 163 LEU A C 1
ATOM 1315 O O . LEU A 1 163 ? 18.472 11.551 -13.176 1.00 95.75 163 LEU A O 1
ATOM 1319 N N . ILE A 1 164 ? 18.255 10.000 -11.576 1.00 96.19 164 ILE A N 1
ATOM 1320 C CA . ILE A 1 164 ? 19.504 9.294 -11.898 1.00 96.19 164 ILE A CA 1
ATOM 1321 C C . ILE A 1 164 ? 19.396 8.590 -13.258 1.00 96.19 164 ILE A C 1
ATOM 1323 O O . ILE A 1 164 ? 20.348 8.646 -14.041 1.00 96.19 164 ILE A O 1
ATOM 1327 N N . ALA A 1 165 ? 18.262 7.957 -13.570 1.00 95.12 165 ALA A N 1
ATOM 1328 C CA . ALA A 1 165 ? 18.030 7.316 -14.863 1.00 95.12 165 ALA A CA 1
ATOM 1329 C C . ALA A 1 165 ? 18.032 8.337 -16.014 1.00 95.12 165 ALA A C 1
ATOM 1331 O O . ALA A 1 165 ? 18.725 8.121 -17.010 1.00 95.12 165 ALA A O 1
ATOM 1332 N N . ASP A 1 166 ? 17.357 9.478 -15.848 1.00 96.00 166 ASP A N 1
ATOM 1333 C CA . ASP A 1 166 ? 17.329 10.565 -16.833 1.00 96.00 166 ASP A CA 1
ATOM 1334 C C . ASP A 1 166 ? 18.722 11.163 -17.071 1.00 96.00 166 ASP A C 1
ATOM 1336 O O . ASP A 1 166 ? 19.158 11.283 -18.219 1.00 96.00 166 ASP A O 1
ATOM 1340 N N . LEU A 1 167 ? 19.475 11.462 -16.004 1.00 96.38 167 LEU A N 1
ATOM 1341 C CA . LEU A 1 167 ? 20.862 11.935 -16.110 1.00 96.38 167 LEU A CA 1
ATOM 1342 C C . LEU A 1 167 ? 21.773 10.895 -16.778 1.00 96.38 167 LEU A C 1
ATOM 1344 O O . LEU A 1 167 ? 22.631 11.248 -17.588 1.00 96.38 167 LEU A O 1
ATOM 1348 N N . THR A 1 168 ? 21.577 9.606 -16.492 1.00 95.06 168 THR A N 1
ATOM 1349 C CA . THR A 1 168 ? 22.339 8.516 -17.122 1.00 95.06 168 THR A CA 1
ATOM 1350 C C . THR A 1 168 ? 22.009 8.398 -18.614 1.00 95.06 168 THR A C 1
ATOM 1352 O O . THR A 1 168 ? 22.918 8.259 -19.434 1.00 95.06 168 THR A O 1
ATOM 1355 N N . ALA A 1 169 ? 20.734 8.526 -18.991 1.00 95.81 169 ALA A N 1
ATOM 1356 C CA . ALA A 1 169 ? 20.287 8.536 -20.381 1.00 95.81 169 ALA A CA 1
ATOM 1357 C C . ALA A 1 169 ? 20.747 9.794 -21.144 1.00 95.81 169 ALA A C 1
ATOM 1359 O O . ALA A 1 169 ? 21.063 9.722 -22.332 1.00 95.81 169 ALA A O 1
ATOM 1360 N N . GLN A 1 170 ? 20.828 10.950 -20.481 1.00 96.19 170 GLN A N 1
ATOM 1361 C CA . GLN A 1 170 ? 21.383 12.167 -21.072 1.00 96.19 170 GLN A CA 1
ATOM 1362 C C . GLN A 1 170 ? 22.896 12.041 -21.289 1.00 96.19 170 GLN A C 1
ATOM 1364 O O . GLN A 1 170 ? 23.384 12.354 -22.376 1.00 96.19 170 GLN A O 1
ATOM 1369 N N . ASN A 1 171 ? 23.633 11.526 -20.302 1.00 95.75 171 ASN A N 1
ATOM 1370 C CA . ASN A 1 171 ? 25.073 11.300 -20.411 1.00 95.75 171 ASN A CA 1
ATOM 1371 C C . ASN A 1 171 ? 25.419 10.279 -21.506 1.00 95.75 171 ASN A C 1
ATOM 1373 O O . ASN A 1 171 ? 26.366 10.500 -22.264 1.00 95.75 171 ASN A O 1
ATOM 1377 N N . SER A 1 172 ? 24.646 9.195 -21.651 1.00 95.19 172 SER A N 1
ATOM 1378 C CA . SER A 1 172 ? 24.871 8.219 -22.725 1.00 95.19 172 SER A CA 1
ATOM 1379 C C . SER A 1 172 ? 24.600 8.823 -24.108 1.00 95.19 172 SER A C 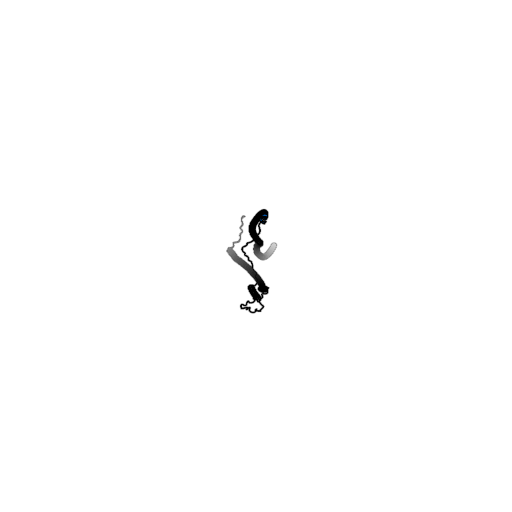1
ATOM 1381 O O . SER A 1 172 ? 25.432 8.670 -25.001 1.00 95.19 172 SER A O 1
ATOM 1383 N N . ARG A 1 173 ? 23.524 9.610 -24.272 1.00 96.38 173 ARG A N 1
ATOM 1384 C CA . ARG A 1 173 ? 23.252 10.370 -25.509 1.00 96.38 173 ARG A CA 1
ATOM 1385 C C . ARG A 1 173 ? 24.392 11.331 -25.853 1.00 96.38 173 ARG A C 1
ATOM 1387 O O . ARG A 1 173 ? 24.906 11.274 -26.969 1.00 96.38 173 ARG A O 1
ATOM 1394 N N . LEU A 1 174 ? 24.842 12.152 -24.901 1.00 96.50 174 LEU A N 1
ATOM 1395 C CA . LEU A 1 174 ? 25.979 13.062 -25.098 1.00 96.50 174 LEU A CA 1
ATOM 1396 C C . LEU A 1 174 ? 27.261 12.300 -25.469 1.00 96.50 174 LEU A C 1
ATOM 1398 O O . LEU A 1 174 ? 27.972 12.714 -26.381 1.00 96.50 174 LEU A O 1
ATOM 1402 N N . THR A 1 175 ? 27.517 11.149 -24.841 1.00 96.00 175 THR A N 1
ATOM 1403 C CA . THR A 1 175 ? 28.650 10.275 -25.191 1.00 96.00 175 THR A CA 1
ATOM 1404 C C . THR A 1 175 ? 28.542 9.772 -26.633 1.00 96.00 175 THR A C 1
ATOM 1406 O O . THR A 1 175 ? 29.512 9.883 -27.380 1.00 96.00 175 THR A O 1
ATOM 1409 N N . THR A 1 176 ? 27.370 9.295 -27.074 1.00 95.75 176 THR A N 1
ATOM 1410 C CA . THR A 1 176 ? 27.181 8.859 -28.473 1.00 95.75 176 THR A CA 1
ATOM 1411 C C . THR A 1 176 ? 27.332 10.009 -29.472 1.00 95.75 176 THR A C 1
ATOM 1413 O O . THR A 1 176 ? 27.912 9.819 -30.538 1.00 95.75 176 THR A O 1
ATOM 1416 N N . GLN A 1 177 ? 26.892 11.221 -29.120 1.00 96.62 177 GLN A N 1
ATOM 1417 C CA . GLN A 1 177 ? 27.048 12.405 -29.966 1.00 96.62 177 GLN A CA 1
ATOM 1418 C C . GLN A 1 177 ? 28.518 12.841 -30.077 1.00 96.62 177 GLN A C 1
ATOM 1420 O O . GLN A 1 177 ? 28.976 13.170 -31.170 1.00 96.62 177 GLN A O 1
ATOM 1425 N N . LEU A 1 178 ? 29.278 12.788 -28.977 1.00 95.75 178 LEU A N 1
ATOM 1426 C CA . LEU A 1 178 ? 30.722 13.040 -28.981 1.00 95.75 178 LEU A CA 1
ATOM 1427 C C . LEU A 1 178 ? 31.483 11.982 -29.793 1.00 95.75 178 LEU A C 1
ATOM 1429 O O . LEU A 1 178 ? 32.363 12.340 -30.569 1.00 95.75 178 LEU A O 1
ATOM 1433 N N . GLN A 1 179 ? 31.115 10.701 -29.681 1.00 95.25 179 GLN A N 1
ATOM 1434 C CA . GLN A 1 179 ? 31.692 9.628 -30.503 1.00 95.25 179 GLN A CA 1
ATOM 1435 C C . GLN A 1 179 ? 31.401 9.824 -31.997 1.00 95.25 179 GLN A C 1
ATOM 1437 O O . GLN A 1 179 ? 32.310 9.683 -32.813 1.00 95.25 179 GLN A O 1
ATOM 1442 N N . ALA A 1 180 ? 30.172 10.204 -32.361 1.00 95.19 180 ALA A N 1
ATOM 1443 C CA . ALA A 1 180 ? 29.822 10.528 -33.743 1.00 95.19 180 ALA A CA 1
ATOM 1444 C C . ALA A 1 180 ? 30.622 11.737 -34.264 1.00 95.19 180 ALA A C 1
ATOM 1446 O O . ALA A 1 180 ? 31.174 11.677 -35.360 1.00 95.19 180 ALA A O 1
ATOM 1447 N N . SER A 1 181 ? 30.761 12.796 -33.456 1.00 95.69 181 SER A N 1
ATOM 1448 C CA . SER A 1 181 ? 31.584 13.965 -33.796 1.00 95.69 181 SER A CA 1
ATOM 1449 C C . SER A 1 181 ? 33.051 13.581 -34.016 1.00 95.69 181 SER A C 1
ATOM 1451 O O . SER A 1 181 ? 33.627 13.939 -35.042 1.00 95.69 181 SER A O 1
ATOM 1453 N N . ALA A 1 182 ? 33.641 12.796 -33.110 1.00 95.25 182 ALA A N 1
ATOM 1454 C CA . ALA A 1 182 ? 35.018 12.319 -33.228 1.00 95.25 182 ALA A CA 1
ATOM 1455 C C . ALA A 1 182 ? 35.225 11.425 -34.466 1.00 95.25 182 ALA A C 1
ATOM 1457 O O . ALA A 1 182 ? 36.256 11.518 -35.129 1.00 95.25 182 ALA A O 1
ATOM 1458 N N . ALA A 1 183 ? 34.234 10.603 -34.831 1.00 95.06 183 ALA A N 1
ATOM 1459 C CA . ALA A 1 183 ? 34.270 9.821 -36.066 1.00 95.06 183 ALA A CA 1
ATOM 1460 C C . ALA A 1 183 ? 34.237 10.716 -37.320 1.00 95.06 183 ALA A C 1
ATOM 1462 O O . ALA A 1 183 ? 35.006 10.484 -38.253 1.00 95.06 183 ALA A O 1
ATOM 1463 N N . THR A 1 184 ? 33.410 11.772 -37.335 1.00 96.06 184 THR A N 1
ATOM 1464 C CA . THR A 1 184 ? 33.405 12.741 -38.448 1.00 96.06 184 THR A CA 1
ATOM 1465 C C . THR A 1 184 ? 34.704 13.545 -38.534 1.00 96.06 184 THR A C 1
ATOM 1467 O O . THR A 1 184 ? 35.201 13.776 -39.633 1.00 96.06 184 THR A O 1
ATOM 1470 N N . GLU A 1 185 ? 35.306 13.912 -37.400 1.00 95.88 185 GLU A N 1
ATOM 1471 C CA . GLU A 1 185 ? 36.606 14.589 -37.358 1.00 95.88 185 GLU A CA 1
ATOM 1472 C C . GLU A 1 185 ? 37.721 13.684 -37.905 1.00 95.88 185 GLU A C 1
ATOM 1474 O O . GLU A 1 185 ? 38.480 14.105 -38.776 1.00 95.88 185 GLU A O 1
ATOM 1479 N N . ALA A 1 186 ? 37.763 12.413 -37.491 1.00 94.94 186 ALA A N 1
ATOM 1480 C CA . ALA A 1 186 ? 38.702 11.427 -38.025 1.00 94.94 186 ALA A CA 1
ATOM 1481 C C . ALA A 1 186 ? 38.540 11.220 -39.545 1.00 94.94 186 ALA A C 1
ATOM 1483 O O . ALA A 1 186 ? 39.535 11.124 -40.265 1.00 94.94 186 ALA A O 1
ATOM 1484 N N . GLN A 1 187 ? 37.302 11.208 -40.053 1.00 96.12 187 GLN A N 1
ATOM 1485 C CA . GLN A 1 187 ? 37.030 11.108 -41.490 1.00 96.12 187 GLN A CA 1
ATOM 1486 C C . GLN A 1 187 ? 37.516 12.348 -42.263 1.00 96.12 187 GLN A C 1
ATOM 1488 O O . GLN A 1 187 ? 38.102 12.208 -43.337 1.00 96.12 187 GLN A O 1
ATOM 1493 N N . LEU A 1 188 ? 37.317 13.553 -41.719 1.00 95.69 188 LEU A N 1
ATOM 1494 C CA . LEU A 1 188 ? 37.810 14.799 -42.318 1.00 95.69 188 LEU A CA 1
ATOM 1495 C C . LEU A 1 188 ? 39.343 14.891 -42.288 1.00 95.69 188 LEU A C 1
ATOM 1497 O O . LEU A 1 188 ? 39.942 15.357 -43.256 1.00 95.69 188 LEU A O 1
ATOM 1501 N N . LEU A 1 189 ? 39.991 14.412 -41.221 1.00 96.12 189 LEU A N 1
ATOM 1502 C CA . LEU A 1 189 ? 41.452 14.324 -41.144 1.00 96.12 189 LEU A CA 1
ATOM 1503 C C . LEU A 1 189 ? 42.016 13.372 -42.208 1.00 96.12 189 LEU A C 1
ATOM 1505 O O . LEU A 1 189 ? 42.941 13.755 -42.920 1.00 96.12 189 LEU A O 1
ATOM 1509 N N . ALA A 1 190 ? 41.409 12.195 -42.394 1.00 95.25 190 ALA A N 1
ATOM 1510 C CA . ALA A 1 190 ? 41.802 11.263 -43.452 1.00 95.25 190 ALA A CA 1
ATOM 1511 C C . ALA A 1 190 ? 41.658 11.878 -44.860 1.00 95.25 190 ALA A C 1
ATOM 1513 O O . ALA A 1 190 ? 42.567 11.762 -45.680 1.00 95.25 190 ALA A O 1
ATOM 1514 N N . GLN A 1 191 ? 40.563 12.603 -45.126 1.00 96.44 191 GLN A N 1
ATOM 1515 C CA . GLN A 1 191 ? 40.381 13.338 -46.387 1.00 96.44 191 GLN A CA 1
ATOM 1516 C C . GLN A 1 191 ? 41.423 14.451 -46.579 1.00 96.44 191 GLN A C 1
ATOM 1518 O O . GLN A 1 191 ? 41.904 14.662 -47.693 1.00 96.44 191 GLN A O 1
ATOM 1523 N N . LEU A 1 192 ? 41.790 15.168 -45.512 1.00 96.19 192 LEU A N 1
ATOM 1524 C CA . LEU A 1 192 ? 42.838 16.189 -45.563 1.00 96.19 192 LEU A CA 1
ATOM 1525 C C . LEU A 1 192 ? 44.214 15.586 -45.851 1.00 96.19 192 LEU A C 1
ATOM 1527 O O . LEU A 1 192 ? 44.974 16.189 -46.606 1.00 96.19 192 LEU A O 1
ATOM 1531 N N . ASP A 1 193 ? 44.541 14.431 -45.275 1.00 95.19 193 ASP A N 1
ATOM 1532 C CA . ASP A 1 193 ? 45.807 13.746 -45.539 1.00 95.19 193 ASP A CA 1
ATOM 1533 C C . ASP A 1 193 ? 45.863 13.193 -46.969 1.00 95.19 193 ASP A C 1
ATOM 1535 O O . ASP A 1 193 ? 46.836 13.454 -47.674 1.00 95.19 193 ASP A O 1
ATOM 1539 N N . GLU A 1 194 ? 44.783 12.595 -47.482 1.00 95.44 194 GLU A N 1
ATOM 1540 C CA . GLU A 1 194 ? 44.728 12.179 -48.889 1.00 95.44 194 GLU A CA 1
ATOM 1541 C C . GLU A 1 194 ? 44.847 13.375 -49.859 1.00 95.44 194 GLU A C 1
ATOM 1543 O O . GLU A 1 194 ? 45.545 13.299 -50.873 1.00 95.44 194 GLU A O 1
ATOM 1548 N N . LEU A 1 195 ? 44.251 14.531 -49.537 1.00 95.12 195 LEU A N 1
ATOM 1549 C CA . LEU A 1 195 ? 44.439 15.758 -50.321 1.00 95.12 195 LEU A CA 1
ATOM 1550 C C . LEU A 1 195 ? 45.876 16.306 -50.241 1.00 95.12 195 LEU A C 1
ATOM 1552 O O . LEU A 1 195 ? 46.383 16.813 -51.249 1.00 95.12 195 LEU A O 1
ATOM 1556 N N . LYS A 1 196 ? 46.555 16.202 -49.088 1.00 95.50 196 LYS A N 1
ATOM 1557 C CA . LYS A 1 196 ? 47.985 16.547 -48.961 1.00 95.50 196 LYS A CA 1
ATOM 1558 C C . LYS A 1 196 ? 48.839 15.625 -49.824 1.00 95.50 196 LYS A C 1
ATOM 1560 O O . LYS A 1 196 ? 49.701 16.129 -50.544 1.00 95.50 196 LYS A O 1
ATOM 1565 N N . ASP A 1 197 ? 48.568 14.324 -49.815 1.00 95.06 197 ASP A N 1
ATOM 1566 C CA . ASP A 1 197 ? 49.290 13.338 -50.620 1.00 95.06 197 ASP A CA 1
ATOM 1567 C C . ASP A 1 197 ? 49.071 13.571 -52.118 1.00 95.06 197 ASP A C 1
ATOM 1569 O O . ASP A 1 197 ? 50.039 13.641 -52.877 1.00 95.06 197 ASP A O 1
ATOM 1573 N N . GLN A 1 198 ? 47.837 13.842 -52.555 1.00 96.06 198 GLN A N 1
ATOM 1574 C CA . GLN A 1 198 ? 47.559 14.260 -53.935 1.00 96.06 198 GLN A CA 1
ATOM 1575 C C . GLN A 1 198 ? 48.325 15.536 -54.323 1.00 96.06 198 GLN A C 1
ATOM 1577 O O . GLN A 1 198 ? 48.856 15.630 -55.434 1.00 96.06 198 GLN A O 1
ATOM 1582 N N . CYS A 1 199 ? 48.423 16.522 -53.426 1.00 94.00 199 CYS A N 1
ATOM 1583 C CA . CYS A 1 199 ? 49.211 17.733 -53.667 1.00 94.00 199 CYS A CA 1
ATOM 1584 C C . CYS A 1 199 ? 50.721 17.447 -53.706 1.00 94.00 199 CYS A C 1
ATOM 1586 O O . CYS A 1 199 ? 51.426 18.026 -54.534 1.00 94.00 199 CYS A O 1
ATOM 1588 N N . SER A 1 200 ? 51.211 16.532 -52.866 1.00 94.94 200 SER A N 1
ATOM 1589 C CA . SER A 1 200 ? 52.599 16.061 -52.850 1.00 94.94 200 SER A CA 1
ATOM 1590 C C . SER A 1 200 ? 52.962 15.364 -54.166 1.00 94.94 200 SER A C 1
ATOM 1592 O O . SER A 1 200 ? 53.930 15.754 -54.819 1.00 94.94 200 SER A O 1
ATOM 1594 N N . MET A 1 201 ? 52.119 14.437 -54.632 1.00 93.38 201 MET A N 1
ATOM 1595 C CA . MET A 1 201 ? 52.290 13.714 -55.899 1.00 93.38 201 MET A CA 1
ATOM 1596 C C . MET A 1 201 ? 52.201 14.631 -57.128 1.00 93.38 201 MET A C 1
ATOM 1598 O O . MET A 1 201 ? 52.977 14.495 -58.073 1.00 93.38 201 MET A O 1
ATOM 1602 N N . ARG A 1 202 ? 51.300 15.624 -57.123 1.00 95.25 202 ARG A N 1
ATOM 1603 C CA . ARG A 1 202 ? 51.269 16.657 -58.176 1.00 95.25 202 ARG A CA 1
ATOM 1604 C C . ARG A 1 202 ? 52.528 17.523 -58.155 1.00 95.25 202 ARG A C 1
ATOM 1606 O O . ARG A 1 202 ? 53.020 17.901 -59.215 1.00 95.25 202 ARG A O 1
ATOM 1613 N N . LYS A 1 203 ? 53.069 17.830 -56.972 1.00 96.00 203 LYS A N 1
ATOM 1614 C CA . LYS A 1 203 ? 54.302 18.612 -56.818 1.00 96.00 203 LYS A CA 1
ATOM 1615 C C . LYS A 1 203 ? 55.537 17.837 -57.288 1.00 96.00 203 LYS A C 1
ATOM 1617 O O . LYS A 1 203 ? 56.365 18.436 -57.971 1.00 96.00 203 LYS A O 1
ATOM 1622 N N . SER A 1 204 ? 55.660 16.543 -56.978 1.00 94.19 204 SER A N 1
ATOM 1623 C CA . SER A 1 204 ? 56.757 15.704 -57.486 1.00 94.19 204 SER A CA 1
ATOM 1624 C C . SER A 1 204 ? 56.677 15.541 -59.005 1.00 94.19 204 SER A C 1
ATOM 1626 O O . SER A 1 204 ? 57.654 15.847 -59.682 1.00 94.19 204 SER A O 1
ATOM 1628 N N . SER A 1 205 ? 55.502 15.218 -59.555 1.00 95.50 205 SER A N 1
ATOM 1629 C CA . SER A 1 205 ? 55.272 15.148 -61.008 1.00 95.50 205 SER A CA 1
ATOM 1630 C C . SER A 1 205 ? 55.599 16.472 -61.719 1.00 95.50 205 SER A C 1
ATOM 1632 O O . SER A 1 205 ? 56.328 16.483 -62.712 1.00 95.50 205 SER A O 1
ATOM 1634 N N . LEU A 1 206 ? 55.160 17.621 -61.186 1.00 95.75 206 LEU A N 1
ATOM 1635 C CA . LEU A 1 206 ? 55.542 18.934 -61.720 1.00 95.75 206 LEU A CA 1
ATOM 1636 C C . LEU A 1 206 ? 57.067 19.134 -61.676 1.00 95.75 206 LEU A C 1
ATOM 1638 O O . LEU A 1 206 ? 57.657 19.642 -62.630 1.00 95.75 206 LEU A O 1
ATOM 1642 N N . GLN A 1 207 ? 57.718 18.727 -60.586 1.00 94.81 207 GLN A N 1
ATOM 1643 C CA . GLN A 1 207 ? 59.164 18.841 -60.408 1.00 94.81 207 GLN A CA 1
ATOM 1644 C C . GLN A 1 207 ? 59.951 17.908 -61.350 1.00 94.81 207 GLN A C 1
ATOM 1646 O O . GLN A 1 207 ? 61.037 18.284 -61.797 1.00 94.81 207 GLN A O 1
ATOM 1651 N N . GLU A 1 208 ? 59.418 16.739 -61.704 1.00 96.00 208 GLU A N 1
ATOM 1652 C CA . GLU A 1 208 ? 59.945 15.845 -62.747 1.00 96.00 208 GLU A CA 1
ATOM 1653 C C . GLU A 1 208 ? 59.790 16.465 -64.142 1.00 96.00 208 GLU A C 1
ATOM 1655 O O . GLU A 1 208 ? 60.772 16.576 -64.879 1.00 96.00 208 GLU A O 1
ATOM 1660 N N . HIS A 1 209 ? 58.604 16.983 -64.483 1.00 95.19 209 HIS A N 1
ATOM 1661 C CA . HIS A 1 209 ? 58.387 17.710 -65.739 1.00 95.19 209 HIS A CA 1
ATOM 1662 C C . HIS A 1 209 ? 59.305 18.936 -65.865 1.00 95.19 209 HIS A C 1
ATOM 1664 O O . HIS A 1 209 ? 59.870 19.181 -66.930 1.00 95.19 209 HIS A O 1
ATOM 1670 N N . MET A 1 210 ? 59.532 19.679 -64.776 1.00 96.00 210 MET A N 1
ATOM 1671 C CA . MET A 1 210 ? 60.494 20.786 -64.747 1.00 96.00 210 MET A CA 1
ATOM 1672 C C . MET A 1 210 ? 61.943 20.326 -64.963 1.00 96.00 210 MET A C 1
ATOM 1674 O O . MET A 1 210 ? 62.721 21.070 -65.560 1.00 96.00 210 MET A O 1
ATOM 1678 N N . GLN A 1 211 ? 62.329 19.138 -64.491 1.00 95.00 211 GLN A N 1
ATOM 1679 C CA . GLN A 1 211 ? 63.657 18.563 -64.743 1.00 95.00 211 GLN A CA 1
ATOM 1680 C C . GLN A 1 211 ? 63.802 18.108 -66.200 1.00 95.00 211 GLN A C 1
ATOM 1682 O O . GLN A 1 211 ? 64.769 18.490 -66.857 1.00 95.00 211 GLN A O 1
ATOM 1687 N N . SER A 1 212 ? 62.809 17.397 -66.740 1.00 95.62 212 SER A N 1
ATOM 1688 C CA . SER A 1 212 ? 62.759 17.005 -68.155 1.00 95.62 212 SER A CA 1
ATOM 1689 C C . SER A 1 212 ? 62.837 18.225 -69.086 1.00 95.62 212 SER A C 1
ATOM 1691 O O . SER A 1 212 ? 63.675 18.276 -69.985 1.00 95.62 212 SER A O 1
ATOM 1693 N N . LEU A 1 213 ? 62.063 19.277 -68.802 1.00 95.88 213 LEU A N 1
ATOM 1694 C CA . LEU A 1 213 ? 62.072 20.523 -69.572 1.00 95.88 213 LEU A CA 1
ATOM 1695 C C . LEU A 1 213 ? 63.405 21.287 -69.455 1.00 95.88 213 LEU A C 1
ATOM 1697 O O . LEU A 1 213 ? 63.801 21.966 -70.403 1.00 95.88 213 LEU A O 1
ATOM 1701 N N . LYS A 1 214 ? 64.129 21.170 -68.332 1.00 94.62 214 LYS A N 1
ATOM 1702 C CA . LYS A 1 214 ? 65.511 21.671 -68.214 1.00 94.62 214 LYS A CA 1
ATOM 1703 C C . LYS A 1 214 ? 66.488 20.865 -69.079 1.00 94.62 214 LYS A C 1
ATOM 1705 O O . LYS A 1 214 ? 67.322 21.494 -69.723 1.00 94.62 214 LYS A O 1
ATOM 1710 N N . SER A 1 215 ? 66.360 19.533 -69.142 1.00 95.06 215 SER A N 1
ATOM 1711 C CA . SER A 1 215 ? 67.171 18.685 -70.038 1.00 95.06 215 SER A CA 1
ATOM 1712 C C . SER A 1 215 ? 66.957 19.073 -71.498 1.00 95.06 215 SER A C 1
ATOM 1714 O O . SER A 1 215 ? 67.901 19.477 -72.168 1.00 95.06 215 SER A O 1
ATOM 1716 N N . LEU A 1 216 ? 65.698 19.113 -71.949 1.00 95.06 216 LEU A N 1
ATOM 1717 C CA . LEU A 1 216 ? 65.347 19.497 -73.320 1.00 95.06 216 LEU A CA 1
ATOM 1718 C C . LEU A 1 216 ? 65.824 20.913 -73.679 1.00 95.06 216 LEU A C 1
ATOM 1720 O O . LEU A 1 216 ? 66.268 21.151 -74.800 1.00 95.06 216 LEU A O 1
ATOM 1724 N N . LYS A 1 217 ? 65.788 21.866 -72.735 1.00 95.44 217 LYS A N 1
ATOM 1725 C CA . LYS A 1 217 ? 66.368 23.205 -72.942 1.00 95.44 217 LYS A CA 1
ATOM 1726 C C . LYS A 1 217 ? 67.891 23.177 -73.084 1.00 95.44 217 LYS A C 1
ATOM 1728 O O . LYS A 1 217 ? 68.415 23.929 -73.901 1.00 95.44 217 LYS A O 1
ATOM 1733 N N . ALA A 1 218 ? 68.594 22.339 -72.323 1.00 95.19 218 ALA A N 1
ATOM 1734 C CA . ALA A 1 218 ? 70.041 22.170 -72.450 1.00 95.19 218 ALA A CA 1
ATOM 1735 C C . ALA A 1 218 ? 70.418 21.473 -73.770 1.00 95.19 218 ALA A C 1
ATOM 1737 O O . ALA A 1 218 ? 71.337 21.913 -74.456 1.00 95.19 218 ALA A O 1
ATOM 1738 N N . GLU A 1 219 ? 69.670 20.447 -74.178 1.00 95.69 219 GLU A N 1
ATOM 1739 C CA . GLU A 1 219 ? 69.823 19.780 -75.477 1.00 95.69 219 GLU A CA 1
ATOM 1740 C C . GLU A 1 219 ? 69.588 20.752 -76.642 1.00 95.69 219 GLU A C 1
ATOM 1742 O O . GLU A 1 219 ? 70.401 20.821 -77.563 1.00 95.69 219 GLU A O 1
ATOM 1747 N N . LEU A 1 220 ? 68.528 21.567 -76.577 1.00 93.62 220 LEU A N 1
ATOM 1748 C CA . LEU A 1 220 ? 68.231 22.581 -77.591 1.00 93.62 220 LEU A CA 1
ATOM 1749 C C . LEU A 1 220 ? 69.307 23.675 -77.640 1.00 93.62 220 LEU A C 1
ATOM 1751 O O . LEU A 1 220 ? 69.673 24.100 -78.734 1.00 93.62 220 LEU A O 1
ATOM 1755 N N . ALA A 1 221 ? 69.864 24.086 -76.494 1.00 95.12 221 ALA A N 1
ATOM 1756 C CA . ALA A 1 221 ? 71.015 24.988 -76.453 1.00 95.12 221 ALA A CA 1
ATOM 1757 C C . ALA A 1 221 ? 72.237 24.371 -77.156 1.00 95.12 221 ALA A C 1
ATOM 1759 O O . ALA A 1 221 ? 72.774 24.983 -78.073 1.00 95.12 221 ALA A O 1
ATOM 1760 N N . LEU A 1 222 ? 72.596 23.119 -76.846 1.00 95.12 222 LEU A N 1
ATOM 1761 C CA . LEU A 1 222 ? 73.696 22.408 -77.514 1.00 95.12 222 LEU A CA 1
ATOM 1762 C C . LEU A 1 222 ? 73.474 22.240 -79.029 1.00 95.12 222 LEU A C 1
ATOM 1764 O O . LEU A 1 222 ? 74.431 22.281 -79.803 1.00 95.12 222 LEU A O 1
ATOM 1768 N N . VAL A 1 223 ? 72.230 22.042 -79.476 1.00 95.19 223 VAL A N 1
ATOM 1769 C CA . VAL A 1 223 ? 71.879 22.001 -80.907 1.00 95.19 223 VAL A CA 1
ATOM 1770 C C . VAL A 1 223 ? 71.977 23.392 -81.543 1.00 95.19 223 VAL A C 1
ATOM 1772 O O . VAL A 1 223 ? 72.485 23.509 -82.657 1.00 95.19 223 VAL A O 1
ATOM 1775 N N . SER A 1 224 ? 71.555 24.445 -80.841 1.00 95.81 224 SER A N 1
ATOM 1776 C CA . SER A 1 224 ? 71.686 25.838 -81.286 1.00 95.81 224 SER A CA 1
ATOM 1777 C C . SER A 1 224 ? 73.152 26.267 -81.403 1.00 95.81 224 SER A C 1
ATOM 1779 O O . SER A 1 224 ? 73.532 26.881 -82.400 1.00 95.81 224 SER A O 1
ATOM 1781 N N . ASP A 1 225 ? 73.996 25.888 -80.444 1.00 96.25 225 ASP A N 1
ATOM 1782 C CA . ASP A 1 225 ? 75.434 26.164 -80.467 1.00 96.25 225 ASP A CA 1
ATOM 1783 C C . ASP A 1 225 ? 76.097 25.460 -81.657 1.00 96.25 225 ASP A C 1
ATOM 1785 O O . ASP A 1 225 ? 76.754 26.118 -82.468 1.00 96.25 225 ASP A O 1
ATOM 1789 N N . LYS A 1 226 ? 75.823 24.157 -81.846 1.00 95.56 226 LYS A N 1
ATOM 1790 C CA . LYS A 1 226 ? 76.269 23.379 -83.019 1.00 95.56 226 LYS A CA 1
ATOM 1791 C C . LYS A 1 226 ? 75.786 23.981 -84.339 1.00 95.56 226 LYS A C 1
ATOM 1793 O O . LYS A 1 226 ? 76.549 24.022 -85.302 1.00 95.56 226 LYS A O 1
ATOM 1798 N N . LYS A 1 227 ? 74.542 24.467 -84.398 1.00 95.94 227 LYS A N 1
ATOM 1799 C CA . LYS A 1 227 ? 74.016 25.185 -85.564 1.00 95.94 227 LYS A CA 1
ATOM 1800 C C . LYS A 1 227 ? 74.829 26.459 -85.821 1.00 95.94 227 LYS A C 1
ATOM 1802 O O . LYS A 1 227 ? 75.277 26.649 -86.946 1.00 95.94 227 LYS A O 1
ATOM 1807 N N . SER A 1 228 ? 75.098 27.267 -84.794 1.00 94.81 228 SER A N 1
ATOM 1808 C CA . SER A 1 228 ? 75.909 28.489 -84.924 1.00 94.81 228 SER A CA 1
ATOM 1809 C C . SER A 1 228 ? 77.355 28.204 -85.363 1.00 94.81 228 SER A C 1
ATOM 1811 O O . SER A 1 228 ? 77.943 28.988 -86.108 1.00 94.81 228 SER A O 1
ATOM 1813 N N . ASP A 1 229 ? 77.931 27.073 -84.934 1.00 95.31 229 ASP A N 1
ATOM 1814 C CA . ASP A 1 229 ? 79.239 26.589 -85.387 1.00 95.31 229 ASP A CA 1
ATOM 1815 C C . ASP A 1 229 ? 79.223 26.244 -86.875 1.00 95.31 229 ASP A C 1
ATOM 1817 O O . ASP A 1 229 ? 80.125 26.647 -87.609 1.00 95.31 229 ASP A O 1
ATOM 1821 N N . LEU A 1 230 ? 78.200 25.518 -87.332 1.00 94.56 230 LEU A N 1
ATOM 1822 C CA . LEU A 1 230 ? 78.036 25.163 -88.741 1.00 94.56 230 LEU A CA 1
ATOM 1823 C C . LEU A 1 230 ? 77.770 26.399 -89.610 1.00 94.56 230 LEU A C 1
ATOM 1825 O O . LEU A 1 230 ? 78.386 26.530 -90.664 1.00 94.56 230 LEU A O 1
ATOM 1829 N N . GLU A 1 231 ? 76.942 27.340 -89.152 1.00 95.19 231 GLU A N 1
ATOM 1830 C CA . GLU A 1 231 ? 76.700 28.620 -89.830 1.00 95.19 231 GLU A CA 1
ATOM 1831 C C . GLU A 1 231 ? 77.984 29.461 -89.923 1.00 95.19 231 GLU A C 1
ATOM 1833 O O . GLU A 1 231 ? 78.291 29.992 -90.991 1.00 95.19 231 GLU A O 1
ATOM 1838 N N . ARG A 1 232 ? 78.804 29.519 -88.860 1.00 95.44 232 ARG A N 1
ATOM 1839 C CA . ARG A 1 232 ? 80.128 30.169 -88.905 1.00 95.44 232 ARG A CA 1
ATOM 1840 C C . ARG A 1 232 ? 81.098 29.476 -89.860 1.00 95.44 232 ARG A C 1
ATOM 1842 O O . ARG A 1 232 ? 81.806 30.169 -90.585 1.00 95.44 232 ARG A O 1
ATOM 1849 N N . ARG A 1 233 ? 81.138 28.139 -89.881 1.00 95.94 233 ARG A N 1
ATOM 1850 C CA . ARG A 1 233 ? 81.979 27.367 -90.819 1.00 95.94 233 ARG A CA 1
ATOM 1851 C C . ARG A 1 233 ? 81.554 27.596 -92.269 1.00 95.94 233 ARG A C 1
ATOM 1853 O O . ARG A 1 233 ? 82.413 27.833 -93.110 1.00 95.94 233 ARG A O 1
ATOM 1860 N N . LEU A 1 234 ? 80.249 27.594 -92.542 1.00 94.12 234 LEU A N 1
ATOM 1861 C CA . LEU A 1 234 ? 79.691 27.887 -93.863 1.00 94.12 234 LEU A CA 1
ATOM 1862 C C . LEU A 1 234 ? 80.008 29.325 -94.298 1.00 94.12 234 LEU A C 1
ATOM 1864 O O . LEU A 1 234 ? 80.455 29.535 -95.419 1.00 94.12 234 LEU A O 1
ATOM 1868 N N . ALA A 1 235 ? 79.844 30.308 -93.408 1.00 94.06 235 ALA A N 1
ATOM 1869 C CA . ALA A 1 235 ? 80.204 31.697 -93.685 1.00 94.06 235 ALA A CA 1
ATOM 1870 C C . ALA A 1 235 ? 81.715 31.885 -93.924 1.00 94.06 235 ALA A C 1
ATOM 1872 O O . ALA A 1 235 ? 82.097 32.725 -94.734 1.00 94.06 235 ALA A O 1
ATOM 1873 N N . GLY A 1 236 ? 82.568 31.103 -93.251 1.00 94.31 236 GLY A N 1
ATOM 1874 C CA . GLY A 1 236 ? 84.001 31.015 -93.549 1.00 94.31 236 GLY A CA 1
ATOM 1875 C C . GLY A 1 236 ? 84.247 30.499 -94.966 1.00 94.31 236 GLY A C 1
ATOM 1876 O O . GLY A 1 236 ? 84.779 31.232 -95.791 1.00 94.31 236 GLY A O 1
ATOM 1877 N N . ALA A 1 237 ? 83.735 29.306 -95.283 1.00 92.31 237 ALA A N 1
ATOM 1878 C CA . ALA A 1 237 ? 83.883 28.689 -96.601 1.00 92.31 237 ALA A CA 1
ATOM 1879 C C . ALA A 1 237 ? 83.326 29.553 -97.752 1.00 92.31 237 ALA A C 1
ATOM 1881 O O . ALA A 1 237 ? 83.874 29.540 -98.851 1.00 92.31 237 ALA A O 1
ATOM 1882 N N . LEU A 1 238 ? 82.263 30.332 -97.513 1.00 93.81 238 LEU A N 1
ATOM 1883 C CA . LEU A 1 238 ? 81.747 31.298 -98.488 1.00 93.81 238 LEU A CA 1
ATOM 1884 C C . LEU A 1 238 ? 82.729 32.450 -98.739 1.00 93.81 238 LEU A C 1
ATOM 1886 O O . LEU A 1 238 ? 82.963 32.770 -99.900 1.00 93.81 238 LEU A O 1
ATOM 1890 N N . ARG A 1 239 ? 83.354 33.017 -97.695 1.00 94.31 239 ARG A N 1
ATOM 1891 C CA . ARG A 1 239 ? 84.407 34.041 -97.851 1.00 94.31 239 ARG A CA 1
ATOM 1892 C C . ARG A 1 239 ? 85.639 33.486 -98.552 1.00 94.31 239 ARG A C 1
ATOM 1894 O O . ARG A 1 239 ? 86.192 34.168 -99.405 1.00 94.31 239 ARG A O 1
ATOM 1901 N N . ASP A 1 240 ? 86.046 32.264 -98.217 1.00 93.69 240 ASP A N 1
ATOM 1902 C CA . ASP A 1 240 ? 87.177 31.598 -98.867 1.00 93.69 240 ASP A CA 1
ATOM 1903 C C . ASP A 1 240 ? 86.879 31.388 -100.362 1.00 93.69 240 ASP A C 1
ATOM 1905 O O . ASP A 1 240 ? 87.709 31.695 -101.214 1.00 93.69 240 ASP A O 1
ATOM 1909 N N . LYS A 1 241 ? 85.653 30.960 -100.699 1.00 94.25 241 LYS A N 1
ATOM 1910 C CA . LYS A 1 241 ? 85.168 30.835 -102.081 1.00 94.25 241 LYS A CA 1
ATOM 1911 C C . LYS A 1 241 ? 85.106 32.189 -102.801 1.00 94.25 241 LYS A C 1
ATOM 1913 O O . LYS A 1 241 ? 85.517 32.263 -103.952 1.00 94.25 241 LYS A O 1
ATOM 1918 N N . ASP A 1 242 ? 84.623 33.253 -102.160 1.00 94.38 242 ASP A N 1
ATOM 1919 C CA . ASP A 1 242 ? 84.590 34.601 -102.752 1.00 94.38 242 ASP A CA 1
ATOM 1920 C C . ASP A 1 242 ? 86.014 35.163 -102.963 1.00 94.38 242 ASP A C 1
ATOM 1922 O O . ASP A 1 242 ? 86.293 35.767 -103.996 1.00 94.38 242 ASP A O 1
ATOM 1926 N N . GLY A 1 243 ? 86.949 34.889 -102.047 1.00 94.06 243 GLY A N 1
ATOM 1927 C CA . GLY A 1 243 ? 88.367 35.227 -102.204 1.00 94.06 243 GLY A CA 1
ATOM 1928 C C . GLY A 1 243 ? 89.059 34.437 -103.321 1.00 94.06 243 GLY A C 1
ATOM 1929 O O . GLY A 1 243 ? 89.858 35.002 -104.065 1.00 94.06 243 GLY A O 1
ATOM 1930 N N . LEU A 1 244 ? 88.724 33.153 -103.493 1.00 93.00 244 LEU A N 1
ATOM 1931 C CA . LEU A 1 244 ? 89.187 32.342 -104.625 1.00 93.00 244 LEU A CA 1
ATOM 1932 C C . LEU A 1 244 ? 88.607 32.827 -105.962 1.00 93.00 244 LEU A C 1
ATOM 1934 O O . LEU A 1 244 ? 89.321 32.811 -106.960 1.00 93.00 244 LEU A O 1
ATOM 1938 N N . LEU A 1 245 ? 87.352 33.293 -105.989 1.00 92.62 245 LEU A N 1
ATOM 1939 C CA . LEU A 1 245 ? 86.772 33.939 -107.173 1.00 92.62 245 LEU A CA 1
ATOM 1940 C C . LEU A 1 245 ? 87.518 35.234 -107.513 1.00 92.62 245 LEU A C 1
ATOM 1942 O O . LEU A 1 245 ? 87.919 35.404 -108.657 1.00 92.62 245 LEU A O 1
ATOM 1946 N N . GLN A 1 246 ? 87.822 36.082 -106.527 1.00 93.88 246 GLN A N 1
ATOM 1947 C CA . GLN A 1 246 ? 88.628 37.284 -106.762 1.00 93.88 246 GLN A CA 1
ATOM 1948 C C . GLN A 1 246 ? 90.041 36.949 -107.285 1.00 93.88 246 GLN A C 1
ATOM 1950 O O . GLN A 1 246 ? 90.536 37.614 -108.192 1.00 93.88 246 GLN A O 1
ATOM 1955 N N . GLN A 1 247 ? 90.689 35.899 -106.767 1.00 93.44 247 GLN A N 1
ATOM 1956 C CA . GLN A 1 247 ? 91.978 35.426 -107.296 1.00 93.44 247 GLN A CA 1
ATOM 1957 C C . GLN A 1 247 ? 91.868 34.880 -108.727 1.00 93.44 247 GLN A C 1
ATOM 1959 O O . GLN A 1 247 ? 92.801 35.046 -109.514 1.00 93.44 247 GLN A O 1
ATOM 1964 N N . LEU A 1 248 ? 90.747 34.237 -109.067 1.00 92.44 248 LEU A N 1
ATOM 1965 C CA . LEU A 1 248 ? 90.456 33.766 -110.418 1.00 92.44 248 LEU A CA 1
ATOM 1966 C C . LEU A 1 248 ? 90.235 34.941 -111.380 1.00 92.44 248 LEU A C 1
ATOM 1968 O O . LEU A 1 248 ? 90.788 34.914 -112.475 1.00 92.44 248 LEU A O 1
ATOM 1972 N N . ASP A 1 249 ? 89.513 35.980 -110.958 1.00 93.31 249 ASP A N 1
ATOM 1973 C CA . ASP A 1 249 ? 89.313 37.211 -111.731 1.00 93.31 249 ASP A CA 1
ATOM 1974 C C . ASP A 1 249 ? 90.649 37.945 -111.952 1.00 93.31 249 ASP A C 1
ATOM 1976 O O . ASP A 1 249 ? 90.989 38.282 -113.084 1.00 93.31 249 ASP A O 1
ATOM 1980 N N . GLU A 1 250 ? 91.484 38.097 -110.914 1.00 93.38 250 GLU A N 1
ATOM 1981 C CA . GLU A 1 250 ? 92.843 38.646 -111.052 1.00 93.38 250 GLU A CA 1
ATOM 1982 C C . GLU A 1 250 ? 93.727 37.814 -111.996 1.00 93.38 250 GLU A C 1
ATOM 1984 O O . GLU A 1 250 ? 94.551 38.360 -112.737 1.00 93.38 250 GLU A O 1
ATOM 1989 N N . ALA A 1 251 ? 93.597 36.484 -111.968 1.00 90.56 251 ALA A N 1
ATOM 1990 C CA . ALA A 1 251 ? 94.307 35.599 -112.882 1.00 90.56 251 ALA A CA 1
ATOM 1991 C C . ALA A 1 251 ? 93.778 35.733 -114.319 1.00 90.56 251 ALA A C 1
ATOM 1993 O O . ALA A 1 251 ? 94.582 35.777 -115.249 1.00 90.56 251 ALA A O 1
ATOM 1994 N N . ALA A 1 252 ? 92.463 35.866 -114.507 1.00 91.38 252 ALA A N 1
ATOM 1995 C CA . ALA A 1 252 ? 91.834 36.110 -115.800 1.00 91.38 252 ALA A CA 1
ATOM 1996 C C . ALA A 1 252 ? 92.242 37.474 -116.383 1.00 91.38 252 ALA A C 1
ATOM 1998 O O . ALA A 1 252 ? 92.584 37.549 -117.562 1.00 91.38 252 ALA A O 1
ATOM 1999 N N . ASP A 1 253 ? 92.324 38.526 -115.566 1.00 92.88 253 ASP A N 1
ATOM 2000 C CA . ASP A 1 253 ? 92.835 39.840 -115.974 1.00 92.88 253 ASP A CA 1
ATOM 2001 C C . ASP A 1 253 ? 94.320 39.789 -116.363 1.00 92.88 253 ASP A C 1
ATOM 2003 O O . ASP A 1 253 ? 94.720 40.397 -117.362 1.00 92.88 253 ASP A O 1
ATOM 2007 N N . ARG A 1 254 ? 95.145 39.023 -115.630 1.00 93.19 254 ARG A N 1
ATOM 2008 C CA . ARG A 1 254 ? 96.550 38.762 -116.004 1.00 93.19 254 ARG A CA 1
ATOM 2009 C C . ARG A 1 254 ? 96.650 37.982 -117.312 1.00 93.19 254 ARG A C 1
ATOM 2011 O O . ARG A 1 254 ? 97.468 38.350 -118.150 1.00 93.19 254 ARG A O 1
ATOM 2018 N N . ILE A 1 255 ? 95.820 36.959 -117.519 1.00 89.81 255 ILE A N 1
ATOM 2019 C CA . ILE A 1 255 ? 95.743 36.215 -118.786 1.00 89.81 255 ILE A CA 1
ATOM 2020 C C . ILE A 1 255 ? 95.340 37.166 -119.916 1.00 89.81 255 ILE A C 1
ATOM 2022 O O . ILE A 1 255 ? 96.052 37.251 -120.909 1.00 89.81 255 ILE A O 1
ATOM 2026 N N . ALA A 1 256 ? 94.295 37.975 -119.742 1.00 90.81 256 ALA A N 1
ATOM 2027 C CA . ALA A 1 256 ? 93.875 38.966 -120.727 1.00 90.81 256 ALA A CA 1
ATOM 2028 C C . ALA A 1 256 ? 94.958 40.031 -120.995 1.00 90.81 256 ALA A C 1
ATOM 2030 O O . ALA A 1 256 ? 95.074 40.537 -122.111 1.00 90.81 256 ALA A O 1
ATOM 2031 N N . ALA A 1 257 ? 95.768 40.408 -120.000 1.00 90.75 257 ALA A N 1
ATOM 2032 C CA . ALA A 1 257 ? 96.917 41.296 -120.190 1.00 90.75 257 ALA A CA 1
ATOM 2033 C C . ALA A 1 257 ? 98.036 40.621 -120.998 1.00 90.75 257 ALA A C 1
ATOM 2035 O O . ALA A 1 257 ? 98.541 41.227 -121.941 1.00 90.75 257 ALA A O 1
ATOM 2036 N N . LEU A 1 258 ? 98.359 39.361 -120.696 1.00 89.31 258 LEU A N 1
ATOM 2037 C CA . LEU A 1 258 ? 99.314 38.556 -121.461 1.00 89.31 258 LEU A CA 1
ATOM 2038 C C . LEU A 1 258 ? 98.824 38.294 -122.892 1.00 89.31 258 LEU A C 1
ATOM 2040 O O . LEU A 1 258 ? 99.620 38.368 -123.817 1.00 89.31 258 LEU A O 1
ATOM 2044 N N . GLU A 1 259 ? 97.526 38.078 -123.111 1.00 88.31 259 GLU A N 1
ATOM 2045 C CA . GLU A 1 259 ? 96.935 37.975 -124.449 1.00 88.31 259 GLU A CA 1
ATOM 2046 C C . GLU A 1 259 ? 97.010 39.290 -125.230 1.00 88.31 259 GLU A C 1
ATOM 2048 O O . GLU A 1 259 ? 97.222 39.264 -126.440 1.00 88.31 259 GLU A O 1
ATOM 2053 N N . ARG A 1 260 ? 96.821 40.447 -124.576 1.00 90.38 260 ARG A N 1
ATOM 2054 C CA . ARG A 1 260 ? 97.024 41.757 -125.221 1.00 90.38 260 ARG A CA 1
ATOM 2055 C C . ARG A 1 260 ? 98.491 41.942 -125.599 1.00 90.38 260 ARG A C 1
ATOM 2057 O O . ARG A 1 260 ? 98.760 42.296 -126.739 1.00 90.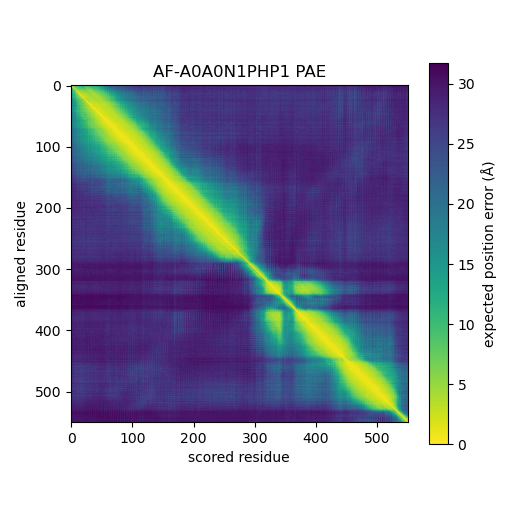38 260 ARG A O 1
ATOM 2064 N N . GLN A 1 261 ? 99.422 41.619 -124.700 1.00 89.25 261 GLN A N 1
ATOM 2065 C CA . GLN A 1 261 ? 100.857 41.641 -124.997 1.00 89.25 261 GLN A CA 1
ATOM 2066 C C . GLN A 1 261 ? 101.231 40.660 -126.114 1.00 89.25 261 GLN A C 1
ATOM 2068 O O . GLN A 1 261 ? 102.025 41.010 -126.978 1.00 89.25 261 GLN A O 1
ATOM 2073 N N . LEU A 1 262 ? 100.634 39.464 -126.149 1.00 86.88 262 LEU A N 1
ATOM 2074 C CA . LEU A 1 262 ? 100.812 38.504 -127.236 1.00 86.88 262 LEU A CA 1
ATOM 2075 C C . LEU A 1 262 ? 100.326 39.105 -128.559 1.00 86.88 262 LEU A C 1
ATOM 2077 O O . LEU A 1 262 ? 101.095 39.127 -129.507 1.00 86.88 262 LEU A O 1
ATOM 2081 N N . LYS A 1 263 ? 99.117 39.679 -128.605 1.00 88.56 263 LYS A N 1
ATOM 2082 C CA . LYS A 1 263 ? 98.561 40.351 -129.797 1.00 88.56 263 LYS A CA 1
ATOM 2083 C C . LYS A 1 263 ? 99.395 41.564 -130.231 1.00 88.56 263 LYS A C 1
ATOM 2085 O O . LYS A 1 263 ? 99.555 41.809 -131.423 1.00 88.56 263 LYS A O 1
ATOM 2090 N N . GLU A 1 264 ? 99.972 42.313 -129.293 1.00 88.38 264 GLU A N 1
ATOM 2091 C CA . GLU A 1 264 ? 100.920 43.399 -129.578 1.00 88.38 264 GLU A CA 1
ATOM 2092 C C . GLU A 1 264 ? 102.232 42.865 -130.171 1.00 88.38 264 GLU A C 1
ATOM 2094 O O . GLU A 1 264 ? 102.707 43.402 -131.169 1.00 88.38 264 GLU A O 1
ATOM 2099 N N . GLN A 1 265 ? 102.793 41.782 -129.621 1.00 85.62 265 GLN A N 1
ATOM 2100 C CA . GLN A 1 265 ? 103.978 41.111 -130.169 1.00 85.62 265 GLN A CA 1
ATOM 2101 C C . GLN A 1 265 ? 103.690 40.454 -131.527 1.00 85.62 265 GLN A C 1
ATOM 2103 O O . GLN A 1 265 ? 104.518 40.549 -132.426 1.00 85.62 265 GLN A O 1
ATOM 2108 N N . GLU A 1 266 ? 102.511 39.867 -131.726 1.00 86.00 266 GLU A N 1
ATOM 2109 C CA . GLU A 1 266 ? 102.029 39.361 -133.014 1.00 86.00 266 GLU A CA 1
ATOM 2110 C C . GLU A 1 266 ? 101.879 40.495 -134.029 1.00 86.00 266 GLU A C 1
ATOM 2112 O O . GLU A 1 266 ? 102.279 40.332 -135.176 1.00 86.00 266 GLU A O 1
ATOM 2117 N N . HIS A 1 267 ? 101.367 41.666 -133.639 1.00 86.31 267 HIS A N 1
ATOM 2118 C CA . HIS A 1 267 ? 101.302 42.835 -134.519 1.00 86.31 267 HIS A CA 1
ATOM 2119 C C . HIS A 1 267 ? 102.683 43.420 -134.832 1.00 86.31 267 HIS A C 1
ATOM 2121 O O . HIS A 1 267 ? 102.930 43.797 -135.979 1.00 86.31 267 HIS A O 1
ATOM 2127 N N . LEU A 1 268 ? 103.600 43.470 -133.861 1.00 88.44 268 LEU A N 1
ATOM 2128 C CA . LEU A 1 268 ? 104.997 43.844 -134.096 1.00 88.44 268 LEU A CA 1
ATOM 2129 C C . LEU A 1 268 ? 105.669 42.847 -135.047 1.00 88.44 268 LEU A C 1
ATOM 2131 O O . LEU A 1 268 ? 106.282 43.272 -136.019 1.00 88.44 268 LEU A O 1
ATOM 2135 N N . TYR A 1 269 ? 105.477 41.545 -134.836 1.00 81.75 269 TYR A N 1
ATOM 2136 C CA . TYR A 1 269 ? 105.979 40.479 -135.702 1.00 81.75 269 TYR A CA 1
ATOM 2137 C C . TYR A 1 269 ? 105.354 40.519 -137.103 1.00 81.75 269 TYR A C 1
ATOM 2139 O O . TYR A 1 269 ? 106.054 40.390 -138.097 1.00 81.75 269 TYR A O 1
ATOM 2147 N N . GLN A 1 270 ? 104.052 40.787 -137.228 1.00 84.25 270 GLN A N 1
ATOM 2148 C CA . GLN A 1 270 ? 103.392 41.022 -138.517 1.00 84.25 270 GLN A CA 1
ATOM 2149 C C . GLN A 1 270 ? 103.917 42.282 -139.213 1.00 84.25 270 GLN A C 1
ATOM 2151 O O . GLN A 1 270 ? 103.935 42.337 -140.440 1.00 84.25 270 GLN A O 1
ATOM 2156 N N . ASN A 1 271 ? 104.319 43.312 -138.468 1.00 81.75 271 ASN A N 1
ATOM 2157 C CA . ASN A 1 271 ? 104.913 44.513 -139.046 1.00 81.75 271 ASN A CA 1
ATOM 2158 C C . ASN A 1 271 ? 106.360 44.264 -139.481 1.00 81.75 271 ASN A C 1
ATOM 2160 O O . ASN A 1 271 ? 106.691 44.628 -140.606 1.00 81.75 271 ASN A O 1
ATOM 2164 N N . THR A 1 272 ? 107.178 43.559 -138.691 1.00 78.62 272 THR A N 1
ATOM 2165 C CA . THR A 1 272 ? 108.510 43.123 -139.139 1.00 78.62 272 THR A CA 1
ATOM 2166 C C . THR A 1 272 ? 108.422 42.114 -140.282 1.00 78.62 272 THR A C 1
ATOM 2168 O O . THR A 1 272 ? 109.274 42.147 -141.160 1.00 78.62 272 THR A O 1
ATOM 2171 N N . LEU A 1 273 ? 107.367 41.294 -140.362 1.00 79.81 273 LEU A N 1
ATOM 2172 C CA . LEU A 1 273 ? 107.051 40.483 -141.541 1.00 79.81 273 LEU A CA 1
ATOM 2173 C C . LEU A 1 273 ? 106.681 41.350 -142.745 1.00 79.81 273 LEU A C 1
ATOM 2175 O O . LEU A 1 273 ? 107.203 41.098 -143.815 1.00 79.81 273 LEU A O 1
ATOM 2179 N N . LYS A 1 274 ? 105.860 42.400 -142.620 1.00 83.06 274 LYS A N 1
ATOM 2180 C CA . LYS A 1 274 ? 105.568 43.324 -143.742 1.00 83.06 274 LYS A CA 1
ATOM 2181 C C . LYS A 1 274 ? 106.791 44.136 -144.178 1.00 83.06 274 LYS A C 1
ATOM 2183 O O . LYS A 1 274 ? 106.897 44.506 -145.346 1.00 83.06 274 LYS A O 1
ATOM 2188 N N . GLU A 1 275 ? 107.699 44.443 -143.255 1.00 78.00 275 GLU A N 1
ATOM 2189 C CA . GLU A 1 275 ? 108.996 45.065 -143.541 1.00 78.00 275 GLU A CA 1
ATOM 2190 C C . GLU A 1 275 ? 109.944 44.077 -144.220 1.00 78.00 275 GLU A C 1
ATOM 2192 O O . GLU A 1 275 ? 110.535 44.422 -145.243 1.00 78.00 275 GLU A O 1
ATOM 2197 N N . LEU A 1 276 ? 110.007 42.834 -143.731 1.00 72.75 276 LEU A N 1
ATOM 2198 C CA . LEU A 1 276 ? 110.684 41.725 -144.395 1.00 72.75 276 LEU A CA 1
ATOM 2199 C C . LEU A 1 276 ? 110.107 41.523 -145.785 1.00 72.75 276 LEU A C 1
ATOM 2201 O O . LEU A 1 276 ? 110.880 41.598 -146.711 1.00 72.75 276 LEU A O 1
ATOM 2205 N N . GLU A 1 277 ? 108.794 41.413 -145.980 1.00 76.88 277 GLU A N 1
ATOM 2206 C CA . GLU A 1 277 ? 108.148 41.323 -147.293 1.00 76.88 277 GLU A CA 1
ATOM 2207 C C . GLU A 1 277 ? 108.344 42.586 -148.154 1.00 76.88 277 GLU A C 1
ATOM 2209 O O . GLU A 1 277 ? 108.176 42.529 -149.367 1.00 76.88 277 GLU A O 1
ATOM 2214 N N . ARG A 1 278 ? 108.641 43.762 -147.587 1.00 77.00 278 ARG A N 1
ATOM 2215 C CA . ARG A 1 278 ? 109.035 44.951 -148.371 1.00 77.00 278 ARG A CA 1
ATOM 2216 C C . ARG A 1 278 ? 110.473 44.825 -148.858 1.00 77.00 278 ARG A C 1
ATOM 2218 O O . ARG A 1 278 ? 110.748 45.131 -150.015 1.00 77.00 278 ARG A O 1
ATOM 2225 N N . LEU A 1 279 ? 111.365 44.342 -147.997 1.00 67.19 279 LEU A N 1
ATOM 2226 C CA . LEU A 1 279 ? 112.738 43.989 -148.348 1.00 67.19 279 LEU A CA 1
ATOM 2227 C C . LEU A 1 279 ? 112.766 42.792 -149.312 1.00 67.19 279 LEU A C 1
ATOM 2229 O O . LEU A 1 279 ? 113.548 42.803 -150.256 1.00 67.19 279 LEU A O 1
ATOM 2233 N N . GLN A 1 280 ? 111.849 41.840 -149.154 1.00 69.62 280 GLN A N 1
ATOM 2234 C CA . GLN A 1 280 ? 111.626 40.679 -150.003 1.00 69.62 280 GLN A CA 1
ATOM 2235 C C . GLN A 1 280 ? 111.077 41.146 -151.340 1.00 69.62 280 GLN A C 1
ATOM 2237 O O . GLN A 1 280 ? 111.748 40.914 -152.316 1.00 69.62 280 GLN A O 1
ATOM 2242 N N . ARG A 1 281 ? 110.040 41.993 -151.410 1.00 66.88 281 ARG A N 1
ATOM 2243 C CA . ARG A 1 281 ? 109.612 42.625 -152.677 1.00 66.88 281 ARG A CA 1
ATOM 2244 C C . ARG A 1 281 ? 110.731 43.423 -153.362 1.00 66.88 281 ARG A C 1
ATOM 2246 O O . ARG A 1 281 ? 110.794 43.430 -154.586 1.00 66.88 281 ARG A O 1
ATOM 2253 N N . SER A 1 282 ? 111.644 44.053 -152.612 1.00 61.66 282 SER A N 1
ATOM 2254 C CA . SER A 1 282 ? 112.836 44.702 -153.193 1.00 61.66 282 SER A CA 1
ATOM 2255 C C . SER A 1 282 ? 113.888 43.695 -153.694 1.00 61.66 282 SER A C 1
ATOM 2257 O O . SER A 1 282 ? 114.538 43.917 -154.717 1.00 61.66 282 SER A O 1
ATOM 2259 N N . HIS A 1 283 ? 114.002 42.552 -153.021 1.00 56.41 283 HIS A N 1
ATOM 2260 C CA . HIS A 1 283 ? 114.786 41.394 -153.435 1.00 56.41 283 HIS A CA 1
ATOM 2261 C C . HIS A 1 283 ? 114.114 40.642 -154.598 1.00 56.41 283 HIS A C 1
ATOM 2263 O O . HIS A 1 283 ? 114.813 40.115 -155.446 1.00 56.41 283 HIS A O 1
ATOM 2269 N N . ASP A 1 284 ? 112.790 40.673 -154.722 1.00 55.88 284 ASP A N 1
ATOM 2270 C CA . ASP A 1 284 ? 111.998 40.032 -155.769 1.00 55.88 284 ASP A CA 1
ATOM 2271 C C . ASP A 1 284 ? 112.056 40.869 -157.050 1.00 55.88 284 ASP A C 1
ATOM 2273 O O . ASP A 1 284 ? 112.243 40.318 -158.127 1.00 55.88 284 ASP A O 1
ATOM 2277 N N . THR A 1 285 ? 112.101 42.206 -156.946 1.00 55.88 285 THR A N 1
ATOM 2278 C CA . THR A 1 285 ? 112.506 43.069 -158.076 1.00 55.88 285 THR A CA 1
ATOM 2279 C C . THR A 1 285 ? 113.962 42.861 -158.524 1.00 55.88 285 THR A C 1
ATOM 2281 O O . THR A 1 285 ? 114.342 43.325 -159.599 1.00 55.88 285 THR A O 1
ATOM 2284 N N . LEU A 1 286 ? 114.786 42.160 -157.732 1.00 45.81 286 LEU A N 1
ATOM 2285 C CA . LEU A 1 286 ? 116.112 41.669 -158.133 1.00 45.81 286 LEU A CA 1
ATOM 2286 C C . LEU A 1 286 ? 116.092 40.183 -158.546 1.00 45.81 286 LEU A C 1
ATOM 2288 O O . LEU A 1 286 ? 116.928 39.775 -159.354 1.00 45.81 286 LEU A O 1
ATOM 2292 N N . ALA A 1 287 ? 115.140 39.393 -158.041 1.00 43.81 287 ALA A N 1
ATOM 2293 C CA . ALA A 1 287 ? 114.983 37.971 -158.319 1.00 43.81 287 ALA A CA 1
ATOM 2294 C C . ALA A 1 287 ? 114.179 37.701 -159.595 1.00 43.81 287 ALA A C 1
ATOM 2296 O O . ALA A 1 287 ? 114.456 36.703 -160.236 1.00 43.81 287 ALA A O 1
ATOM 2297 N N . GLU A 1 288 ? 113.333 38.615 -160.084 1.00 42.81 288 GLU A N 1
ATOM 2298 C CA . GLU A 1 288 ? 112.674 38.523 -161.407 1.00 42.81 288 GLU A CA 1
ATOM 2299 C C . GLU A 1 288 ? 113.666 38.700 -162.595 1.00 42.81 288 GLU A C 1
ATOM 2301 O O . GLU A 1 288 ? 113.294 38.916 -163.748 1.00 42.81 288 GLU A O 1
ATOM 2306 N N . ARG A 1 289 ? 114.973 38.568 -162.315 1.00 42.50 289 ARG A N 1
ATOM 2307 C CA . ARG A 1 289 ? 116.064 38.309 -163.269 1.00 42.50 289 ARG A CA 1
ATOM 2308 C C . ARG A 1 289 ? 116.565 36.853 -163.275 1.00 42.50 289 ARG A C 1
ATOM 2310 O O . ARG A 1 289 ? 117.469 36.550 -164.053 1.00 42.50 289 ARG A O 1
ATOM 2317 N N . VAL A 1 290 ? 116.000 35.960 -162.459 1.00 33.25 290 VAL A N 1
ATOM 2318 C CA . VAL A 1 290 ? 116.239 34.503 -162.434 1.00 33.25 290 VAL A CA 1
ATOM 2319 C C . VAL A 1 290 ? 114.895 33.784 -162.218 1.00 33.25 290 VAL A C 1
ATOM 2321 O O . VAL A 1 290 ? 114.008 34.295 -161.551 1.00 33.25 290 VAL A O 1
ATOM 2324 N N . GLY A 1 291 ? 114.692 32.630 -162.855 1.00 29.17 291 GLY A N 1
ATOM 2325 C CA . GLY A 1 291 ? 113.371 31.992 -162.941 1.00 29.17 291 GLY A CA 1
ATOM 2326 C C . GLY A 1 291 ? 112.850 31.278 -161.680 1.00 29.17 291 GLY A C 1
ATOM 2327 O O . GLY A 1 291 ? 113.539 31.144 -160.673 1.00 29.17 291 GLY A O 1
ATOM 2328 N N . ALA A 1 292 ? 111.617 30.780 -161.832 1.00 26.92 292 ALA A N 1
ATOM 2329 C CA . ALA A 1 292 ? 110.857 29.825 -161.003 1.00 26.92 292 ALA A CA 1
ATOM 2330 C C . ALA A 1 292 ? 111.649 28.518 -160.654 1.00 26.92 292 ALA A C 1
ATOM 2332 O O . ALA A 1 292 ? 112.714 28.333 -161.252 1.00 26.92 292 ALA A O 1
ATOM 2333 N N . PRO A 1 293 ? 111.163 27.558 -159.810 1.00 42.75 293 PRO A N 1
ATOM 2334 C CA . PRO A 1 293 ? 109.751 27.273 -159.485 1.00 42.75 293 PRO A CA 1
ATOM 2335 C C . PRO A 1 293 ? 109.451 26.710 -158.056 1.00 42.75 293 PRO A C 1
ATOM 2337 O O . PRO A 1 293 ? 110.136 27.013 -157.085 1.00 42.75 293 PRO A O 1
ATOM 2340 N N . GLU A 1 294 ? 108.365 25.932 -157.977 1.00 32.78 294 GLU A N 1
ATOM 2341 C CA . GLU A 1 294 ? 107.641 25.286 -156.864 1.00 32.78 294 GLU A CA 1
ATOM 2342 C C . GLU A 1 294 ? 108.384 24.166 -156.086 1.00 32.78 294 GLU A C 1
ATOM 2344 O O . GLU A 1 294 ? 109.289 23.534 -156.629 1.00 32.78 294 GLU A O 1
ATOM 2349 N N . ALA A 1 295 ? 107.912 23.876 -154.856 1.00 29.39 295 ALA A N 1
ATOM 2350 C CA . ALA A 1 295 ? 107.758 22.561 -154.169 1.00 29.39 295 ALA A CA 1
ATOM 2351 C C . ALA A 1 295 ? 107.380 22.836 -152.683 1.00 29.39 295 ALA A C 1
ATOM 2353 O O . ALA A 1 295 ? 108.008 23.700 -152.077 1.00 29.39 295 ALA A O 1
ATOM 2354 N N . GLU A 1 296 ? 106.348 22.317 -151.999 1.00 34.53 296 GLU A N 1
ATOM 2355 C CA . GLU A 1 296 ? 105.637 21.016 -151.917 1.00 34.53 296 GLU A CA 1
ATOM 2356 C C . GLU A 1 296 ? 106.342 19.865 -151.153 1.00 34.53 296 GLU A C 1
ATOM 2358 O O . GLU A 1 296 ? 107.542 19.653 -151.302 1.00 34.53 296 GLU A O 1
ATOM 2363 N N . HIS A 1 297 ? 105.518 19.098 -150.399 1.00 30.78 297 HIS A N 1
ATOM 2364 C CA . HIS A 1 297 ? 105.788 17.831 -149.665 1.00 30.78 297 HIS A CA 1
ATOM 2365 C C . HIS A 1 297 ? 106.546 17.968 -148.314 1.00 30.78 297 HIS A C 1
ATOM 2367 O O . HIS A 1 297 ? 107.364 18.867 -148.162 1.00 30.78 297 HIS A O 1
ATOM 2373 N N . THR A 1 298 ? 106.352 17.174 -147.242 1.00 28.41 298 THR A N 1
ATOM 2374 C CA . THR A 1 298 ? 105.514 15.993 -146.855 1.00 28.41 298 THR A CA 1
ATOM 2375 C C . THR A 1 298 ? 105.280 16.080 -145.324 1.00 28.41 298 THR A C 1
ATOM 2377 O O . THR A 1 298 ? 106.170 16.564 -144.632 1.00 28.41 298 THR A O 1
ATOM 2380 N N . ASP A 1 299 ? 104.124 15.789 -144.716 1.00 29.70 299 ASP A N 1
ATOM 2381 C CA . ASP A 1 299 ? 103.334 14.535 -144.610 1.00 29.70 299 ASP A CA 1
ATOM 2382 C C . ASP A 1 299 ? 103.802 13.553 -143.496 1.00 29.70 299 ASP A C 1
ATOM 2384 O O . ASP A 1 299 ? 104.995 13.381 -143.266 1.00 29.70 299 ASP A O 1
ATOM 2388 N N . SER A 1 300 ? 102.829 12.882 -142.852 1.00 31.08 300 SER A N 1
ATOM 2389 C CA . SER A 1 300 ? 102.930 11.846 -141.797 1.00 31.08 300 SER A CA 1
ATOM 2390 C C . SER A 1 300 ? 103.463 12.245 -140.395 1.00 31.08 300 SER A C 1
ATOM 2392 O O . SER A 1 300 ? 104.400 13.017 -140.259 1.00 31.08 300 SER A O 1
ATOM 2394 N N . ALA A 1 301 ? 102.960 11.693 -139.275 1.00 31.42 301 ALA A N 1
ATOM 2395 C CA . ALA A 1 301 ? 101.799 10.811 -139.057 1.00 31.42 301 ALA A CA 1
ATOM 2396 C C . ALA A 1 301 ? 101.474 10.635 -137.552 1.00 31.42 301 ALA A C 1
ATOM 2398 O O . ALA A 1 301 ? 102.403 10.604 -136.752 1.00 31.42 301 ALA A O 1
ATOM 2399 N N . ARG A 1 302 ? 100.204 10.277 -137.244 1.00 32.16 302 ARG A N 1
ATOM 2400 C CA . ARG A 1 302 ? 99.779 9.354 -136.146 1.00 32.16 302 ARG A CA 1
ATOM 2401 C C . ARG A 1 302 ? 99.999 9.853 -134.680 1.00 32.16 302 ARG A C 1
ATOM 2403 O O . ARG A 1 302 ? 100.884 10.644 -134.418 1.00 32.16 302 ARG A O 1
ATOM 2410 N N . SER A 1 303 ? 99.246 9.440 -133.647 1.00 31.89 303 SER A N 1
ATOM 2411 C CA . SER A 1 303 ? 98.192 8.412 -133.522 1.00 31.89 303 SER A CA 1
ATOM 2412 C C . SER A 1 303 ? 97.542 8.413 -132.113 1.00 31.89 303 SER A C 1
ATOM 2414 O O . SER A 1 303 ? 98.302 8.296 -131.159 1.00 31.89 303 SER A O 1
ATOM 2416 N N . LEU A 1 304 ? 96.195 8.341 -132.035 1.00 36.34 304 LEU A N 1
ATOM 2417 C CA . LEU A 1 304 ? 95.379 7.519 -131.087 1.00 36.34 304 LEU A CA 1
ATOM 2418 C C . LEU A 1 304 ? 95.457 7.807 -129.555 1.00 36.34 304 LEU A C 1
ATOM 2420 O O . LEU A 1 304 ? 96.417 8.410 -129.099 1.00 36.34 304 LEU A O 1
ATOM 2424 N N . HIS A 1 305 ? 94.512 7.423 -128.673 1.00 28.55 305 HIS A N 1
ATOM 2425 C CA . HIS A 1 305 ? 93.167 6.772 -128.714 1.00 28.55 305 HIS A CA 1
ATOM 2426 C C . HIS A 1 305 ? 92.310 7.377 -127.543 1.00 28.55 305 HIS A C 1
ATOM 2428 O O . HIS A 1 305 ? 92.899 8.030 -126.686 1.00 28.55 305 HIS A O 1
ATOM 2434 N N . ALA A 1 306 ? 90.960 7.454 -127.563 1.00 34.22 306 ALA A N 1
ATOM 2435 C CA . ALA A 1 306 ? 89.924 6.460 -127.135 1.00 34.22 306 ALA A CA 1
ATOM 2436 C C . ALA A 1 306 ? 90.107 5.894 -125.696 1.00 34.22 306 ALA A C 1
ATOM 2438 O O . ALA A 1 306 ? 91.224 5.941 -125.202 1.00 34.22 306 ALA A O 1
ATOM 2439 N N . GLU A 1 307 ? 89.121 5.360 -124.955 1.00 30.44 307 GLU A N 1
ATOM 2440 C CA . GLU A 1 307 ? 87.689 4.994 -125.167 1.00 30.44 307 GLU A CA 1
ATOM 2441 C C . GLU A 1 307 ? 86.689 6.126 -124.745 1.00 30.44 307 GLU A C 1
ATOM 2443 O O . GLU A 1 307 ? 87.147 7.246 -124.524 1.00 30.44 307 GLU A O 1
ATOM 2448 N N . LEU A 1 308 ? 85.335 6.071 -124.722 1.00 29.39 308 LEU A N 1
ATOM 2449 C CA . LEU A 1 308 ? 84.247 5.045 -124.811 1.00 29.39 308 LEU A CA 1
ATOM 2450 C C . LEU A 1 308 ? 83.981 4.233 -123.507 1.00 29.39 308 LEU A C 1
ATOM 2452 O O . LEU A 1 308 ? 84.830 4.242 -122.625 1.00 29.39 308 LEU A O 1
ATOM 2456 N N . GLU A 1 309 ? 82.808 3.630 -123.224 1.00 29.70 309 GLU A N 1
ATOM 2457 C CA . GLU A 1 309 ? 81.610 3.241 -124.017 1.00 29.70 309 GLU A CA 1
ATOM 2458 C C . GLU A 1 309 ? 80.298 3.258 -123.147 1.00 29.70 309 GLU A C 1
ATOM 2460 O O . GLU A 1 309 ? 80.413 3.272 -121.916 1.00 29.70 309 GLU A O 1
ATOM 2465 N N . PRO A 1 310 ? 79.070 3.281 -123.727 1.00 49.59 310 PRO A N 1
ATOM 2466 C CA . PRO A 1 310 ? 77.773 3.112 -123.035 1.00 49.59 310 PRO A CA 1
ATOM 2467 C C . PRO A 1 310 ? 77.064 1.762 -123.383 1.00 49.59 310 PRO A C 1
ATOM 2469 O O . PRO A 1 310 ? 77.751 0.770 -123.591 1.00 49.59 310 PRO A O 1
ATOM 2472 N N . ASP A 1 311 ? 75.716 1.749 -123.454 1.00 31.39 311 ASP A N 1
ATOM 2473 C CA . ASP A 1 311 ? 74.782 0.662 -123.878 1.00 31.39 311 ASP A CA 1
ATOM 2474 C C . ASP A 1 311 ? 74.328 -0.341 -122.769 1.00 31.39 311 ASP A C 1
ATOM 2476 O O . ASP A 1 311 ? 74.949 -0.425 -121.712 1.00 31.39 311 ASP A O 1
ATOM 2480 N N . ASP A 1 312 ? 73.194 -1.070 -122.846 1.00 31.36 312 ASP A N 1
ATOM 2481 C CA . ASP A 1 312 ? 72.206 -1.272 -123.933 1.00 31.36 312 ASP A CA 1
ATOM 2482 C C . ASP A 1 312 ? 70.740 -1.492 -123.423 1.00 31.36 312 ASP A C 1
ATOM 2484 O O . ASP A 1 312 ? 70.443 -1.440 -122.227 1.00 31.36 312 ASP A O 1
ATOM 2488 N N . GLN A 1 313 ? 69.822 -1.721 -124.369 1.00 35.22 313 GLN A N 1
ATOM 2489 C CA . GLN A 1 313 ? 68.372 -1.958 -124.312 1.00 35.22 313 GLN A CA 1
ATOM 2490 C C . GLN A 1 313 ? 67.968 -3.385 -123.852 1.00 35.22 313 GLN A C 1
ATOM 2492 O O . GLN A 1 313 ? 68.803 -4.276 -123.731 1.00 35.22 313 GLN A O 1
ATOM 2497 N N . GLY A 1 314 ? 66.659 -3.647 -123.682 1.00 33.50 314 GLY A N 1
ATOM 2498 C CA . GLY A 1 314 ? 66.132 -5.022 -123.591 1.00 33.50 314 GLY A CA 1
ATOM 2499 C C . GLY A 1 314 ? 64.649 -5.151 -123.206 1.00 33.50 314 GLY A C 1
ATOM 2500 O O . GLY A 1 314 ? 64.229 -4.670 -122.155 1.00 33.50 314 GLY A O 1
ATOM 2501 N N . GLU A 1 315 ? 63.859 -5.833 -124.041 1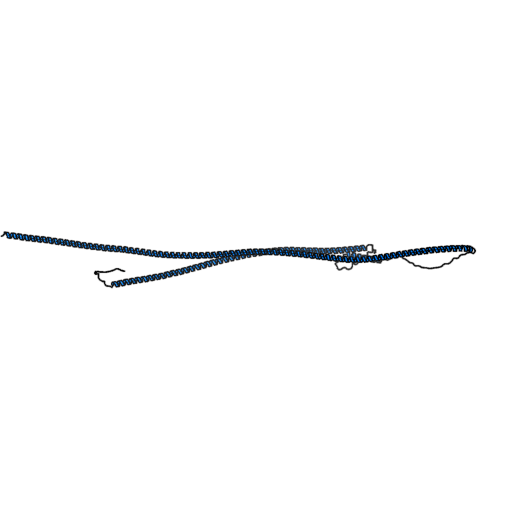.00 43.72 315 GLU A N 1
ATOM 2502 C CA . GLU A 1 315 ? 62.478 -6.258 -123.750 1.00 43.72 315 GLU A CA 1
ATOM 2503 C C . GLU A 1 315 ? 62.431 -7.675 -123.135 1.00 43.72 315 GLU A C 1
ATOM 2505 O O . GLU A 1 315 ? 63.286 -8.503 -123.432 1.00 43.72 315 GLU A O 1
ATOM 2510 N N . GLY A 1 316 ? 61.344 -7.997 -122.419 1.00 46.31 316 GLY A N 1
ATOM 2511 C CA . GLY A 1 316 ? 60.761 -9.351 -122.436 1.00 46.31 316 GLY A CA 1
ATOM 2512 C C . GLY A 1 316 ? 61.168 -10.377 -121.359 1.00 46.31 316 GLY A C 1
ATOM 2513 O O . GLY A 1 316 ? 62.303 -10.453 -120.917 1.00 46.31 316 GLY A O 1
ATOM 2514 N N . GLU A 1 317 ? 60.178 -11.216 -121.019 1.00 47.66 317 GLU A N 1
ATOM 2515 C CA . GLU A 1 317 ? 60.260 -12.547 -120.373 1.00 47.66 317 GLU A CA 1
ATOM 2516 C C . GLU A 1 317 ? 60.774 -12.663 -118.912 1.00 47.66 317 GLU A C 1
ATOM 2518 O O . GLU A 1 317 ? 61.953 -12.532 -118.608 1.00 47.66 317 GLU A O 1
ATOM 2523 N N . GLY A 1 318 ? 59.870 -13.030 -117.984 1.00 44.81 318 GLY A N 1
ATOM 2524 C CA . GLY A 1 318 ? 60.233 -13.343 -116.585 1.00 44.81 318 GLY A CA 1
ATOM 2525 C C . GLY A 1 318 ? 59.091 -13.533 -115.566 1.00 44.81 318 GLY A C 1
ATOM 2526 O O . GLY A 1 318 ? 59.347 -13.809 -114.397 1.00 44.81 318 GLY A O 1
ATOM 2527 N N . ASP A 1 319 ? 57.821 -13.408 -115.964 1.00 55.59 319 ASP A N 1
ATOM 2528 C CA . ASP A 1 319 ? 56.698 -13.147 -115.040 1.00 55.59 319 ASP A CA 1
ATOM 2529 C C . ASP A 1 319 ? 55.926 -14.406 -114.558 1.00 55.59 319 ASP A C 1
ATOM 2531 O O . ASP A 1 319 ? 54.702 -14.397 -114.416 1.00 55.59 319 ASP A O 1
ATOM 2535 N N . GLY A 1 320 ? 56.634 -15.526 -114.356 1.00 56.56 320 GLY A N 1
ATOM 2536 C CA . GLY A 1 320 ? 56.037 -16.841 -114.055 1.00 56.56 320 GLY A CA 1
ATOM 2537 C C . GLY A 1 320 ? 55.848 -17.152 -112.563 1.00 56.56 320 GLY A C 1
ATOM 2538 O O . GLY A 1 320 ? 54.746 -17.484 -112.125 1.00 56.56 320 GLY A O 1
ATOM 2539 N N . TRP A 1 321 ? 56.913 -17.033 -111.762 1.00 64.00 321 TRP A N 1
ATOM 2540 C CA . TRP A 1 321 ? 56.903 -17.447 -110.348 1.00 64.00 321 TRP A CA 1
ATOM 2541 C C . TRP A 1 321 ? 55.946 -16.609 -109.483 1.00 64.00 321 TRP A C 1
ATOM 2543 O O . TRP A 1 321 ? 55.190 -17.158 -108.683 1.00 64.00 321 TRP A O 1
ATOM 2553 N N . LEU A 1 322 ? 55.887 -15.293 -109.716 1.00 63.91 322 LEU A N 1
ATOM 2554 C CA . LEU A 1 322 ? 55.010 -14.383 -108.968 1.00 63.91 322 LEU A CA 1
ATOM 2555 C C . LEU A 1 322 ? 53.513 -14.704 -109.162 1.00 63.91 322 LEU A C 1
ATOM 2557 O O . LEU A 1 322 ? 52.703 -14.494 -108.259 1.00 63.91 322 LEU A O 1
ATOM 2561 N N . ARG A 1 323 ? 53.141 -15.241 -110.334 1.00 65.25 323 ARG A N 1
ATOM 2562 C CA . ARG A 1 323 ? 51.768 -15.675 -110.637 1.00 65.25 323 ARG A CA 1
ATOM 2563 C C . ARG A 1 323 ? 51.430 -16.999 -109.957 1.00 65.25 323 ARG A C 1
ATOM 2565 O O . ARG A 1 323 ? 50.317 -17.133 -109.454 1.00 65.25 323 ARG A O 1
ATOM 2572 N N . ALA A 1 324 ? 52.379 -17.935 -109.892 1.00 65.81 324 ALA A N 1
ATOM 2573 C CA . ALA A 1 324 ? 52.201 -19.203 -109.184 1.00 65.81 324 ALA A CA 1
ATOM 2574 C C . ALA A 1 324 ? 51.934 -18.979 -107.683 1.00 65.81 324 ALA A C 1
ATOM 2576 O O . ALA A 1 324 ? 50.949 -19.492 -107.150 1.00 65.81 324 ALA A O 1
ATOM 2577 N N . GLU A 1 325 ? 52.735 -18.130 -107.031 1.00 73.31 325 GLU A N 1
ATOM 2578 C CA . GLU A 1 325 ? 52.568 -17.787 -105.612 1.00 73.31 325 GLU A CA 1
ATOM 2579 C C . GLU A 1 325 ? 51.201 -17.118 -105.345 1.00 73.31 325 GLU A C 1
ATOM 2581 O O . GLU A 1 325 ? 50.472 -17.496 -104.426 1.00 73.31 325 GLU A O 1
ATOM 2586 N N . ALA A 1 326 ? 50.782 -16.181 -106.206 1.00 70.25 326 ALA A N 1
ATOM 2587 C CA . ALA A 1 326 ? 49.487 -15.507 -106.085 1.00 70.25 326 ALA A CA 1
ATOM 2588 C C . ALA A 1 326 ? 48.280 -16.456 -106.259 1.00 70.25 326 ALA A C 1
ATOM 2590 O O . ALA A 1 326 ? 47.264 -16.298 -105.575 1.00 70.25 326 ALA A O 1
ATOM 2591 N N . VAL A 1 327 ? 48.383 -17.460 -107.140 1.00 71.50 327 VAL A N 1
ATOM 2592 C CA . VAL A 1 327 ? 47.365 -18.516 -107.297 1.00 71.50 327 VAL A CA 1
ATOM 2593 C C . VAL A 1 327 ? 47.325 -19.430 -106.068 1.00 71.50 327 VAL A C 1
ATOM 2595 O O . VAL A 1 327 ? 46.238 -19.799 -105.618 1.00 71.50 327 VAL A O 1
ATOM 2598 N N . GLN A 1 328 ? 48.477 -19.752 -105.475 1.00 76.38 328 GLN A N 1
ATOM 2599 C CA . GLN A 1 328 ? 48.557 -20.575 -104.267 1.00 76.38 328 GLN A CA 1
ATOM 2600 C C . GLN A 1 328 ? 47.908 -19.886 -103.055 1.00 76.38 328 GLN A C 1
ATOM 2602 O O . GLN A 1 328 ? 47.071 -20.494 -102.382 1.00 76.38 328 GLN A O 1
ATOM 2607 N N . VAL A 1 329 ? 48.195 -18.599 -102.829 1.00 78.50 329 VAL A N 1
ATOM 2608 C CA . VAL A 1 329 ? 47.568 -17.809 -101.751 1.00 78.50 329 VAL A CA 1
ATOM 2609 C C . VAL A 1 329 ? 46.053 -17.659 -101.970 1.00 78.50 329 VAL A C 1
ATOM 2611 O O . VAL A 1 329 ? 45.282 -17.763 -101.016 1.00 78.50 329 VAL A O 1
ATOM 2614 N N . PHE A 1 330 ? 45.589 -17.509 -103.217 1.00 75.81 330 PHE A N 1
ATOM 2615 C CA . PHE A 1 330 ? 44.155 -17.511 -103.538 1.00 75.81 330 PHE A CA 1
ATOM 2616 C C . PHE A 1 330 ? 43.473 -18.854 -103.214 1.00 75.81 330 PHE A C 1
ATOM 2618 O O . PHE A 1 330 ? 42.403 -18.863 -102.601 1.00 75.81 330 PHE A O 1
ATOM 2625 N N . LYS A 1 331 ? 44.097 -19.991 -103.562 1.00 75.69 331 LYS A N 1
ATOM 2626 C CA . LYS A 1 331 ? 43.586 -21.336 -103.226 1.00 75.69 331 LYS A CA 1
ATOM 2627 C C . LYS A 1 331 ? 43.525 -21.558 -101.705 1.00 75.69 331 LYS A C 1
ATOM 2629 O O . LYS A 1 331 ? 42.538 -22.109 -101.212 1.00 75.69 331 LYS A O 1
ATOM 2634 N N . GLN A 1 332 ? 44.512 -21.064 -100.953 1.00 80.12 332 GLN A N 1
ATOM 2635 C CA . GLN A 1 332 ? 44.530 -21.119 -99.484 1.00 80.12 332 GLN A CA 1
ATOM 2636 C C . GLN A 1 332 ? 43.416 -20.265 -98.856 1.00 80.12 332 GLN A C 1
ATOM 2638 O O . GLN A 1 332 ? 42.624 -20.785 -98.071 1.00 80.12 332 GLN A O 1
ATOM 2643 N N . LEU A 1 333 ? 43.289 -18.990 -99.246 1.00 78.69 333 LEU A N 1
ATOM 2644 C CA . LEU A 1 333 ? 42.238 -18.089 -98.747 1.00 78.69 333 LEU A CA 1
ATOM 2645 C C . LEU A 1 333 ? 40.830 -18.604 -99.047 1.00 78.69 333 LEU A C 1
ATOM 2647 O O . LEU A 1 333 ? 39.968 -18.565 -98.174 1.00 78.69 333 LEU A O 1
ATOM 2651 N N . ARG A 1 334 ? 40.598 -19.131 -100.255 1.00 76.19 334 ARG A N 1
ATOM 2652 C CA . ARG A 1 334 ? 39.302 -19.708 -100.633 1.00 76.19 334 ARG A CA 1
ATOM 2653 C C . ARG A 1 334 ? 38.960 -20.945 -99.798 1.00 76.19 334 ARG A C 1
ATOM 2655 O O . ARG A 1 334 ? 37.815 -21.090 -99.380 1.00 76.19 334 ARG A O 1
ATOM 2662 N N . THR A 1 335 ? 39.943 -21.805 -99.529 1.00 76.75 335 THR A N 1
ATOM 2663 C CA . THR A 1 335 ? 39.771 -22.975 -98.649 1.00 76.75 335 THR A CA 1
ATOM 2664 C C . THR A 1 335 ? 39.439 -22.548 -97.218 1.00 76.75 335 THR A C 1
ATOM 2666 O O . THR A 1 335 ? 38.516 -23.090 -96.620 1.00 76.75 335 THR A O 1
ATOM 2669 N N . LEU A 1 336 ? 40.131 -21.532 -96.696 1.00 78.75 336 LEU A N 1
ATOM 2670 C CA . LEU A 1 336 ? 39.905 -21.005 -95.350 1.00 78.75 336 LEU A CA 1
ATOM 2671 C C . LEU A 1 336 ? 38.540 -20.305 -95.215 1.00 78.75 336 LEU A C 1
ATOM 2673 O O . LEU A 1 336 ? 37.846 -20.510 -94.222 1.00 78.75 336 LEU A O 1
ATOM 2677 N N . ALA A 1 337 ? 38.109 -19.542 -96.226 1.00 76.69 337 ALA A N 1
ATOM 2678 C CA . ALA A 1 337 ? 36.768 -18.955 -96.274 1.00 76.69 337 ALA A CA 1
ATOM 2679 C C . ALA A 1 337 ? 35.673 -20.036 -96.287 1.00 76.69 337 ALA A C 1
ATOM 2681 O O . ALA A 1 337 ? 34.692 -19.925 -95.556 1.00 76.69 337 ALA A O 1
ATOM 2682 N N . LEU A 1 338 ? 35.864 -21.108 -97.068 1.00 75.19 338 LEU A N 1
ATOM 2683 C CA . LEU A 1 338 ? 34.970 -22.268 -97.073 1.00 75.19 338 LEU A CA 1
ATOM 2684 C C . LEU A 1 338 ? 34.913 -22.941 -95.698 1.00 75.19 338 LEU A C 1
ATOM 2686 O O . LEU A 1 338 ? 33.817 -23.119 -95.187 1.00 75.19 338 LEU A O 1
ATOM 2690 N N . GLN A 1 339 ? 36.058 -23.232 -95.071 1.00 77.50 339 GLN A N 1
ATOM 2691 C CA . GLN A 1 339 ? 36.126 -23.856 -93.741 1.00 77.50 339 GLN A CA 1
ATOM 2692 C C . GLN A 1 339 ? 35.441 -23.025 -92.646 1.00 77.50 339 GLN A C 1
ATOM 2694 O O . GLN A 1 339 ? 34.747 -23.583 -91.799 1.00 77.50 339 GLN A O 1
ATOM 2699 N N . LEU A 1 340 ? 35.591 -21.695 -92.669 1.00 75.56 340 LEU A N 1
ATOM 2700 C CA . LEU A 1 340 ? 34.893 -20.798 -91.739 1.00 75.56 340 LEU A CA 1
ATOM 2701 C C . LEU A 1 340 ? 33.378 -20.746 -91.995 1.00 75.56 340 LEU A C 1
ATOM 2703 O O . LEU A 1 340 ? 32.607 -20.569 -91.054 1.00 75.56 340 LEU A O 1
ATOM 2707 N N . ASN A 1 341 ? 32.950 -20.896 -93.251 1.00 69.50 341 ASN A N 1
ATOM 2708 C CA . ASN A 1 341 ? 31.548 -20.794 -93.658 1.00 69.50 341 ASN A CA 1
ATOM 2709 C C . ASN A 1 341 ? 30.783 -22.134 -93.597 1.00 69.50 341 ASN A C 1
ATOM 2711 O O . ASN A 1 341 ? 29.559 -22.127 -93.520 1.00 69.50 341 ASN A O 1
ATOM 2715 N N . THR A 1 342 ? 31.472 -23.283 -93.602 1.00 69.00 342 THR A N 1
ATOM 2716 C CA . THR A 1 342 ? 30.859 -24.614 -93.405 1.00 69.00 342 THR A CA 1
ATOM 2717 C C . THR A 1 342 ? 30.532 -24.937 -91.945 1.00 69.00 342 THR A C 1
ATOM 2719 O O . THR A 1 342 ? 29.951 -25.984 -91.687 1.00 69.00 342 THR A O 1
ATOM 2722 N N . GLY A 1 343 ? 30.854 -24.034 -91.013 1.00 57.72 343 GLY A N 1
ATOM 2723 C CA . GLY A 1 343 ? 30.486 -24.139 -89.603 1.00 57.72 343 GLY A CA 1
ATOM 2724 C C . GLY A 1 343 ? 31.440 -25.009 -88.784 1.00 57.72 343 GLY A C 1
ATOM 2725 O O . GLY A 1 343 ? 31.799 -26.120 -89.161 1.00 57.72 343 GLY A O 1
ATOM 2726 N N . HIS A 1 344 ? 31.822 -24.504 -87.612 1.00 54.28 344 HIS A N 1
ATOM 2727 C CA . HIS A 1 344 ? 32.523 -25.262 -86.571 1.00 54.28 344 HIS A CA 1
ATOM 2728 C C . HIS A 1 344 ? 31.503 -25.930 -85.620 1.00 54.28 344 HIS A C 1
ATOM 2730 O O . HIS A 1 344 ? 31.691 -25.958 -84.409 1.00 54.28 344 HIS A O 1
ATOM 2736 N N . ASP A 1 345 ? 30.402 -26.444 -86.175 1.00 57.28 345 ASP A N 1
ATOM 2737 C CA . ASP A 1 345 ? 29.250 -26.979 -85.431 1.00 57.28 345 ASP A CA 1
ATOM 2738 C C . ASP A 1 345 ? 29.350 -28.498 -85.187 1.00 57.28 345 ASP A C 1
ATOM 2740 O O . ASP A 1 345 ? 28.340 -29.194 -85.114 1.00 57.28 345 ASP A O 1
ATOM 2744 N N . ASP A 1 346 ? 30.571 -29.019 -85.034 1.00 42.59 346 ASP A N 1
ATOM 2745 C CA . ASP A 1 346 ? 30.813 -30.417 -84.668 1.00 42.59 346 ASP A CA 1
ATOM 2746 C C . ASP A 1 346 ? 31.733 -30.525 -83.442 1.00 42.59 346 ASP A C 1
ATOM 2748 O O . ASP A 1 346 ? 32.953 -30.656 -83.537 1.00 42.59 346 ASP A O 1
ATOM 2752 N N . ASP A 1 347 ? 31.095 -30.586 -82.269 1.00 45.88 347 ASP A N 1
ATOM 2753 C CA . ASP A 1 347 ? 31.651 -31.160 -81.027 1.00 45.88 347 ASP A CA 1
ATOM 2754 C C . ASP A 1 347 ? 31.673 -32.718 -81.100 1.00 45.88 347 ASP A C 1
ATOM 2756 O O . ASP A 1 347 ? 31.762 -33.436 -80.102 1.00 45.88 347 ASP A O 1
ATOM 2760 N N . SER A 1 348 ? 31.564 -33.257 -82.322 1.00 46.56 348 SER A N 1
ATOM 2761 C CA . SER A 1 348 ? 31.580 -34.672 -82.683 1.00 46.56 348 SER A CA 1
ATOM 2762 C C . SER A 1 348 ? 32.997 -35.076 -83.093 1.00 46.56 348 SER A C 1
ATOM 2764 O O . SER A 1 348 ? 33.383 -34.978 -84.256 1.00 46.56 348 SER A O 1
ATOM 2766 N N . GLY A 1 349 ? 33.802 -35.547 -82.141 1.00 46.09 349 GLY A N 1
ATOM 2767 C CA . GLY A 1 349 ? 35.173 -35.989 -82.412 1.00 46.09 349 GLY A CA 1
ATOM 2768 C C . GLY A 1 349 ? 35.255 -37.267 -83.260 1.00 46.09 349 GLY A C 1
ATOM 2769 O O . GLY A 1 349 ? 35.497 -38.327 -82.693 1.00 46.09 349 GLY A O 1
ATOM 2770 N N . LEU A 1 350 ? 35.063 -37.164 -84.585 1.00 48.09 350 LEU A N 1
ATOM 2771 C CA . LEU A 1 350 ? 35.324 -38.168 -85.637 1.00 48.09 350 LEU A CA 1
ATOM 2772 C C . LEU A 1 350 ? 34.968 -37.582 -87.028 1.00 48.09 350 LEU A C 1
ATOM 2774 O O . LEU A 1 350 ? 33.792 -37.560 -87.345 1.00 48.09 350 LEU A O 1
ATOM 2778 N N . HIS A 1 351 ? 35.956 -37.131 -87.822 1.00 36.00 351 HIS A N 1
ATOM 2779 C CA . HIS A 1 351 ? 35.996 -36.892 -89.298 1.00 36.00 351 HIS A CA 1
ATOM 2780 C C . HIS A 1 351 ? 37.313 -36.108 -89.545 1.00 36.00 351 HIS A C 1
ATOM 2782 O O . HIS A 1 351 ? 37.433 -34.980 -89.084 1.00 36.00 351 HIS A O 1
ATOM 2788 N N . SER A 1 352 ? 38.428 -36.618 -90.081 1.00 48.16 352 SER A N 1
ATOM 2789 C CA . SER A 1 352 ? 38.711 -37.531 -91.204 1.00 48.16 352 SER A CA 1
ATOM 2790 C C . SER A 1 352 ? 38.301 -36.983 -92.578 1.00 48.16 352 SER A C 1
ATOM 2792 O O . SER A 1 352 ? 37.143 -37.059 -92.969 1.00 48.16 352 SER A O 1
ATOM 2794 N N . ASP A 1 353 ? 39.307 -36.479 -93.297 1.00 40.38 353 ASP A N 1
ATOM 2795 C CA . ASP A 1 353 ? 39.428 -36.390 -94.760 1.00 40.38 353 ASP A CA 1
ATOM 2796 C C . ASP A 1 353 ? 38.315 -35.697 -95.567 1.00 40.38 353 ASP A C 1
ATOM 2798 O O . ASP A 1 353 ? 37.653 -36.296 -96.419 1.00 40.38 353 ASP A O 1
ATOM 2802 N N . LEU A 1 354 ? 38.242 -34.367 -95.441 1.00 39.69 354 LEU A N 1
ATOM 2803 C CA . LEU A 1 354 ? 37.688 -33.507 -96.495 1.00 39.69 354 LEU A CA 1
ATOM 2804 C C . LEU A 1 354 ? 38.584 -33.547 -97.750 1.00 39.69 354 LEU A C 1
ATOM 2806 O O . LEU A 1 354 ? 39.464 -32.708 -97.946 1.00 39.69 354 LEU A O 1
ATOM 2810 N N . SER A 1 355 ? 38.350 -34.537 -98.613 1.00 42.78 355 SER A N 1
ATOM 2811 C CA . SER A 1 355 ? 39.012 -34.657 -99.918 1.00 42.78 355 SER A CA 1
ATOM 2812 C C . SER A 1 355 ? 38.556 -33.547 -100.874 1.00 42.78 355 SER A C 1
ATOM 2814 O O . SER A 1 355 ? 37.448 -33.580 -101.405 1.00 42.78 355 SER A O 1
ATOM 2816 N N . LEU A 1 356 ? 39.433 -32.573 -101.135 1.00 42.34 356 LEU A N 1
ATOM 2817 C CA . LEU A 1 356 ? 39.202 -31.437 -102.044 1.00 42.34 356 LEU A CA 1
ATOM 2818 C C . LEU A 1 356 ? 39.364 -31.805 -103.539 1.00 42.34 356 LEU A C 1
ATOM 2820 O O . LEU A 1 356 ? 39.937 -31.045 -104.313 1.00 42.34 356 LEU A O 1
ATOM 2824 N N . THR A 1 357 ? 38.865 -32.967 -103.967 1.00 40.78 357 THR A N 1
ATOM 2825 C CA . THR A 1 357 ? 39.039 -33.518 -105.331 1.00 40.78 357 THR A CA 1
ATOM 2826 C C . THR A 1 357 ? 37.883 -33.222 -106.296 1.00 40.78 357 THR A C 1
ATOM 2828 O O . THR A 1 357 ? 37.786 -33.841 -107.350 1.00 40.78 357 THR A O 1
ATOM 2831 N N . SER A 1 358 ? 36.992 -32.281 -105.965 1.00 43.59 358 SER A N 1
ATOM 2832 C CA . SER A 1 358 ? 35.831 -31.930 -106.803 1.00 43.59 358 SER A CA 1
ATOM 2833 C C . SER A 1 358 ? 35.681 -30.421 -107.020 1.00 43.59 358 SER A C 1
ATOM 2835 O O . SER A 1 358 ? 34.589 -29.867 -106.874 1.00 43.59 358 SER A O 1
ATOM 2837 N N . LEU A 1 359 ? 36.773 -29.750 -107.395 1.00 43.22 359 LEU A N 1
ATOM 2838 C CA . LEU A 1 359 ? 36.691 -28.422 -108.011 1.00 43.22 359 LEU A CA 1
ATOM 2839 C C . LEU A 1 359 ? 37.585 -28.243 -109.253 1.00 43.22 359 LEU A C 1
ATOM 2841 O O . LEU A 1 359 ? 37.871 -27.111 -109.641 1.00 43.22 359 LEU A O 1
ATOM 2845 N N . ASP A 1 360 ? 37.950 -29.347 -109.910 1.00 40.38 360 ASP A N 1
ATOM 2846 C CA . ASP A 1 360 ? 38.507 -29.337 -111.267 1.00 40.38 360 ASP A CA 1
ATOM 2847 C C . ASP A 1 360 ? 37.377 -29.140 -112.290 1.00 40.38 360 ASP A C 1
ATOM 2849 O O . ASP A 1 360 ? 36.950 -30.052 -112.997 1.00 40.38 360 ASP A O 1
ATOM 2853 N N . GLY A 1 361 ? 36.855 -27.915 -112.338 1.00 41.16 361 GLY A N 1
ATOM 2854 C CA . GLY A 1 361 ? 36.225 -27.395 -113.545 1.00 41.16 361 GLY A CA 1
ATOM 2855 C C . GLY A 1 361 ? 37.299 -26.695 -114.369 1.00 41.16 361 GLY A C 1
ATOM 2856 O O . GLY A 1 361 ? 37.877 -25.723 -113.885 1.00 41.16 361 GLY A O 1
ATOM 2857 N N . GLU A 1 362 ? 37.569 -27.171 -115.588 1.00 41.94 362 GLU A N 1
ATOM 2858 C CA . GLU A 1 362 ? 38.539 -26.555 -116.505 1.00 41.94 362 GLU A CA 1
ATOM 2859 C C . GLU A 1 362 ? 38.070 -25.170 -117.003 1.00 41.94 362 GLU A C 1
ATOM 2861 O O . GLU A 1 362 ? 37.662 -24.992 -118.149 1.00 41.94 362 GLU A O 1
ATOM 2866 N N . GLU A 1 363 ? 38.169 -24.149 -116.151 1.00 45.28 363 GLU A N 1
ATOM 2867 C CA . GLU A 1 363 ? 38.263 -22.752 -116.574 1.00 45.28 363 GLU A CA 1
ATOM 2868 C C . GLU A 1 363 ? 39.715 -22.294 -116.408 1.00 45.28 363 GLU A C 1
ATOM 2870 O O . GLU A 1 363 ? 40.215 -22.175 -115.290 1.00 45.28 363 GLU A O 1
ATOM 2875 N N . GLY A 1 364 ? 40.398 -22.056 -117.534 1.00 44.53 364 GLY A N 1
ATOM 2876 C CA . GLY A 1 364 ? 41.840 -21.794 -117.576 1.00 44.53 364 GLY A CA 1
ATOM 2877 C C . GLY A 1 364 ? 42.303 -20.736 -116.569 1.00 44.53 364 GLY A C 1
ATOM 2878 O O . GLY A 1 364 ? 41.802 -19.606 -116.568 1.00 44.53 364 GLY A O 1
ATOM 2879 N N . GLU A 1 365 ? 43.280 -21.116 -115.736 1.00 51.41 365 GLU A N 1
ATOM 2880 C CA . GLU A 1 365 ? 43.761 -20.368 -114.568 1.00 51.41 365 GLU A CA 1
ATOM 2881 C C . GLU A 1 3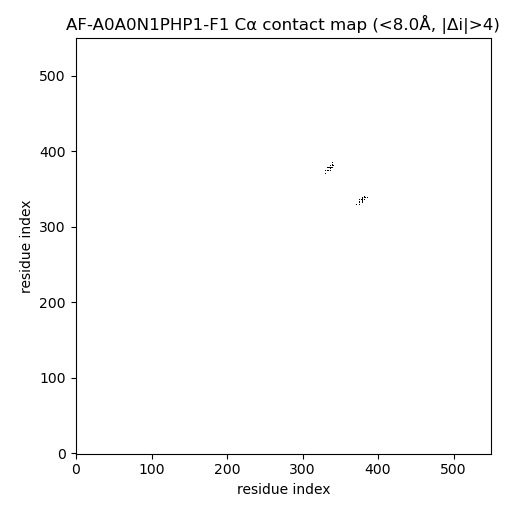65 ? 44.352 -18.995 -114.930 1.00 51.41 365 GLU A C 1
ATOM 2883 O O . GLU A 1 365 ? 45.560 -18.779 -115.002 1.00 51.41 365 GLU A O 1
ATOM 2888 N N . THR A 1 366 ? 43.473 -18.014 -115.101 1.00 52.41 366 THR A N 1
ATOM 2889 C CA . THR A 1 366 ? 43.823 -16.598 -115.154 1.00 52.41 366 THR A CA 1
ATOM 2890 C C . THR A 1 366 ? 43.272 -15.937 -113.901 1.00 52.41 366 THR A C 1
ATOM 2892 O O . THR A 1 366 ? 42.067 -15.728 -113.760 1.00 52.41 366 THR A O 1
ATOM 2895 N N . LEU A 1 367 ? 44.162 -15.624 -112.953 1.00 58.81 367 LEU A N 1
ATOM 2896 C CA . LEU A 1 367 ? 43.810 -14.947 -111.705 1.00 58.81 367 LEU A CA 1
ATOM 2897 C C . LEU A 1 367 ? 43.247 -13.549 -112.028 1.00 58.81 367 LEU A C 1
ATOM 2899 O O . LEU A 1 367 ? 43.992 -12.580 -112.188 1.00 58.81 367 LEU A O 1
ATOM 2903 N N . ARG A 1 368 ? 41.920 -13.447 -112.183 1.00 64.94 368 ARG A N 1
ATOM 2904 C CA . ARG A 1 368 ? 41.247 -12.200 -112.577 1.00 64.94 368 ARG A CA 1
ATOM 2905 C C . ARG A 1 368 ? 41.543 -11.109 -111.545 1.00 64.94 368 ARG A C 1
ATOM 2907 O O . ARG A 1 368 ? 41.454 -11.340 -110.337 1.00 64.94 368 ARG A O 1
ATOM 2914 N N . ARG A 1 369 ? 41.884 -9.906 -112.020 1.00 66.69 369 ARG A N 1
ATOM 2915 C CA . ARG A 1 369 ? 42.233 -8.755 -111.171 1.00 66.69 369 ARG A CA 1
ATOM 2916 C C . ARG A 1 369 ? 41.095 -8.476 -110.178 1.00 66.69 369 ARG A C 1
ATOM 2918 O O . ARG A 1 369 ? 40.018 -8.061 -110.588 1.00 66.69 369 ARG A O 1
ATOM 2925 N N . GLY A 1 370 ? 41.349 -8.713 -108.890 1.00 73.81 370 GLY A N 1
ATOM 2926 C CA . GLY A 1 370 ? 40.367 -8.566 -107.806 1.00 73.81 370 GLY A CA 1
ATOM 2927 C C . GLY A 1 370 ? 39.883 -9.874 -107.163 1.00 73.81 370 GLY A C 1
ATOM 2928 O O . GLY A 1 370 ? 39.348 -9.813 -106.061 1.00 73.81 370 GLY A O 1
ATOM 2929 N N . ALA A 1 371 ? 40.129 -11.050 -107.756 1.00 77.50 371 ALA A N 1
ATOM 2930 C CA . ALA A 1 371 ? 39.685 -12.338 -107.197 1.00 77.50 371 ALA A CA 1
ATOM 2931 C C . ALA A 1 371 ? 40.230 -12.600 -105.777 1.00 77.50 371 ALA A C 1
ATOM 2933 O O . ALA A 1 371 ? 39.491 -13.024 -104.893 1.00 77.50 371 ALA A O 1
ATOM 2934 N N . LEU A 1 372 ? 41.503 -12.264 -105.535 1.00 76.69 372 LEU A N 1
ATOM 2935 C CA . LEU A 1 372 ? 42.128 -12.354 -104.211 1.00 76.69 372 LEU A CA 1
ATOM 2936 C C . LEU A 1 372 ? 41.456 -11.431 -103.178 1.00 76.69 372 LEU A C 1
ATOM 2938 O O . LEU A 1 372 ? 41.255 -11.829 -102.037 1.00 76.69 372 LEU A O 1
ATOM 2942 N N . ALA A 1 373 ? 41.065 -10.218 -103.584 1.00 79.94 373 ALA A N 1
ATOM 2943 C CA . ALA A 1 373 ? 40.392 -9.267 -102.702 1.00 79.94 373 ALA A CA 1
ATOM 2944 C C . ALA A 1 373 ? 38.972 -9.730 -102.333 1.00 79.94 373 ALA A C 1
ATOM 2946 O O . ALA A 1 373 ? 38.565 -9.562 -101.186 1.00 79.94 373 ALA A O 1
ATOM 2947 N N . ALA A 1 374 ? 38.253 -10.359 -103.271 1.00 80.25 374 ALA A N 1
ATOM 2948 C CA . ALA A 1 374 ? 36.964 -10.993 -102.996 1.00 80.25 374 ALA A CA 1
ATOM 2949 C C . ALA A 1 374 ? 37.109 -12.157 -101.998 1.00 80.25 374 ALA A C 1
ATOM 2951 O O . ALA A 1 374 ? 36.429 -12.163 -100.981 1.00 80.25 374 ALA A O 1
ATOM 2952 N N . ALA A 1 375 ? 38.075 -13.062 -102.205 1.00 79.69 375 ALA A N 1
ATOM 2953 C CA . ALA A 1 375 ? 38.326 -14.169 -101.275 1.00 79.69 375 ALA A CA 1
ATOM 2954 C C . ALA A 1 375 ? 38.705 -13.695 -99.855 1.00 79.69 375 ALA A C 1
ATOM 2956 O O . ALA A 1 375 ? 38.275 -14.294 -98.871 1.00 79.69 375 ALA A O 1
ATOM 2957 N N . CYS A 1 376 ? 39.463 -12.597 -99.728 1.00 82.88 376 CYS A N 1
ATOM 2958 C CA . CYS A 1 376 ? 39.712 -11.958 -98.432 1.00 82.88 376 CYS A CA 1
ATOM 2959 C C . CYS A 1 376 ? 38.431 -11.386 -97.803 1.00 82.88 376 CYS A C 1
ATOM 2961 O O . CYS A 1 376 ? 38.227 -11.542 -96.601 1.00 82.88 376 CYS A O 1
ATOM 2963 N N . ALA A 1 377 ? 37.573 -10.725 -98.588 1.00 83.75 377 ALA A N 1
ATOM 2964 C CA . ALA A 1 377 ? 36.314 -10.171 -98.095 1.00 83.75 377 ALA A CA 1
ATOM 2965 C C . ALA A 1 377 ? 35.356 -11.273 -97.610 1.00 83.75 377 ALA A C 1
ATOM 2967 O O . ALA A 1 377 ? 34.786 -11.141 -96.528 1.00 83.75 377 ALA A O 1
ATOM 2968 N N . ASP A 1 378 ? 35.255 -12.381 -98.349 1.00 82.50 378 ASP A N 1
ATOM 2969 C CA . ASP A 1 378 ? 34.447 -13.547 -97.977 1.00 82.50 378 ASP A CA 1
ATOM 2970 C C . ASP A 1 378 ? 34.972 -14.211 -96.690 1.00 82.50 378 ASP A C 1
ATOM 2972 O O . ASP A 1 378 ? 34.190 -14.514 -95.789 1.00 82.50 378 ASP A O 1
ATOM 2976 N N . ALA A 1 379 ? 36.296 -14.367 -96.545 1.00 81.75 379 ALA A N 1
ATOM 2977 C CA . ALA A 1 379 ? 36.909 -14.893 -95.320 1.00 81.75 379 ALA A CA 1
ATOM 2978 C C . ALA A 1 379 ? 36.648 -13.994 -94.094 1.00 81.75 379 ALA A C 1
ATOM 2980 O O . ALA A 1 379 ? 36.334 -14.491 -93.011 1.00 81.75 379 ALA A O 1
ATOM 2981 N N . VAL A 1 380 ? 36.740 -12.668 -94.260 1.00 85.69 380 VAL A N 1
ATOM 2982 C CA . VAL A 1 380 ? 36.448 -11.689 -93.197 1.00 85.69 380 VAL A CA 1
ATOM 2983 C C . VAL A 1 380 ? 34.960 -11.687 -92.837 1.00 85.69 380 VAL A C 1
ATOM 2985 O O . VAL A 1 380 ? 34.625 -11.624 -91.653 1.00 85.69 380 VAL A O 1
ATOM 2988 N N . ALA A 1 381 ? 34.065 -11.805 -93.822 1.00 85.19 381 ALA A N 1
ATOM 2989 C CA . ALA A 1 381 ? 32.629 -11.920 -93.586 1.00 85.19 381 ALA A CA 1
ATOM 2990 C C . ALA A 1 381 ? 32.286 -13.205 -92.811 1.00 85.19 381 ALA A C 1
ATOM 2992 O O . ALA A 1 381 ? 31.593 -13.126 -91.796 1.00 85.19 381 ALA A O 1
ATOM 2993 N N . ALA A 1 382 ? 32.837 -14.354 -93.223 1.00 83.25 382 ALA A N 1
ATOM 2994 C CA . ALA A 1 382 ? 32.654 -15.638 -92.544 1.00 83.25 382 ALA A CA 1
ATOM 2995 C C . ALA A 1 382 ? 33.157 -15.598 -91.086 1.00 83.25 382 ALA A C 1
ATOM 2997 O O . ALA A 1 382 ? 32.455 -16.022 -90.163 1.00 83.25 382 ALA A O 1
ATOM 2998 N N . TYR A 1 383 ? 34.334 -15.003 -90.853 1.00 84.38 383 TYR A N 1
ATOM 2999 C CA . TYR A 1 383 ? 34.874 -14.795 -89.507 1.00 84.38 383 TYR A CA 1
ATOM 3000 C C . TYR A 1 383 ? 33.956 -13.914 -88.642 1.00 84.38 383 TYR A C 1
ATOM 3002 O O . TYR A 1 383 ? 33.619 -14.286 -87.517 1.00 84.38 383 TYR A O 1
ATOM 3010 N N . ALA A 1 384 ? 33.478 -12.787 -89.179 1.00 86.50 384 ALA A N 1
ATOM 3011 C CA . ALA A 1 384 ? 32.563 -11.892 -88.470 1.00 86.50 384 ALA A CA 1
ATOM 3012 C C . ALA A 1 384 ? 31.213 -12.561 -88.143 1.00 86.50 384 ALA A C 1
ATOM 3014 O O . ALA A 1 384 ? 30.651 -12.323 -87.070 1.00 86.50 384 ALA A O 1
ATOM 3015 N N . THR A 1 385 ? 30.694 -13.434 -89.017 1.00 85.62 385 THR A N 1
ATOM 3016 C CA . THR A 1 385 ? 29.482 -14.215 -88.721 1.00 85.62 385 THR A CA 1
ATOM 3017 C C . THR A 1 385 ? 29.700 -15.257 -87.624 1.00 85.62 385 THR A C 1
ATOM 3019 O O . THR A 1 385 ? 28.827 -15.400 -86.762 1.00 85.62 385 THR A O 1
ATOM 3022 N N . LEU A 1 386 ? 30.865 -15.918 -87.602 1.00 85.38 386 LEU A N 1
ATOM 3023 C CA . LEU A 1 386 ? 31.246 -16.901 -86.581 1.00 85.38 386 LEU A CA 1
ATOM 3024 C C . LEU A 1 386 ? 31.408 -16.238 -85.203 1.00 85.38 386 LEU A C 1
ATOM 3026 O O . LEU A 1 386 ? 30.793 -16.672 -84.226 1.00 85.38 386 LEU A O 1
ATOM 3030 N N . GLU A 1 387 ? 32.172 -15.143 -85.119 1.00 86.00 387 GLU A N 1
ATOM 3031 C CA . GLU A 1 387 ? 32.316 -14.372 -83.878 1.00 86.00 387 GLU A CA 1
ATOM 3032 C C . GLU A 1 387 ? 30.976 -13.804 -83.406 1.00 86.00 387 GLU A C 1
ATOM 3034 O O . GLU A 1 387 ? 30.642 -13.898 -82.222 1.00 86.00 387 GLU A O 1
ATOM 3039 N N . GLY A 1 388 ? 30.170 -13.286 -84.337 1.00 86.44 388 GLY A N 1
ATOM 3040 C CA . GLY A 1 388 ? 28.816 -12.827 -84.060 1.00 86.44 388 GLY A CA 1
ATOM 3041 C C . GLY A 1 388 ? 27.925 -13.926 -83.477 1.00 86.44 388 GLY A C 1
ATOM 3042 O O . GLY A 1 388 ? 27.130 -13.632 -82.584 1.00 86.44 388 GLY A O 1
ATOM 3043 N N . SER A 1 389 ? 28.061 -15.182 -83.922 1.00 86.94 389 SER A N 1
ATOM 3044 C CA . SER A 1 389 ? 27.335 -16.303 -83.309 1.00 86.94 389 SER A CA 1
ATOM 3045 C C . SER A 1 389 ? 27.854 -16.610 -81.917 1.00 86.94 389 SER A C 1
ATOM 3047 O O . SER A 1 389 ? 27.085 -16.523 -80.966 1.00 86.94 389 SER A O 1
ATOM 3049 N N . ARG A 1 390 ? 29.168 -16.795 -81.755 1.00 87.94 390 ARG A N 1
ATOM 3050 C CA . ARG A 1 390 ? 29.793 -17.068 -80.451 1.00 87.94 390 ARG A CA 1
ATOM 3051 C C . ARG A 1 390 ? 29.414 -16.032 -79.380 1.00 87.94 390 ARG A C 1
ATOM 3053 O O . ARG A 1 390 ? 29.192 -16.389 -78.222 1.00 87.94 390 ARG A O 1
ATOM 3060 N N . VAL A 1 391 ? 29.296 -14.755 -79.755 1.00 89.88 391 VAL A N 1
ATOM 3061 C CA . VAL A 1 391 ? 28.808 -13.688 -78.864 1.00 89.88 391 VAL A CA 1
ATOM 3062 C C . VAL A 1 391 ? 27.314 -13.842 -78.552 1.00 89.88 391 VAL A C 1
ATOM 3064 O O . VAL A 1 391 ? 26.946 -13.764 -77.379 1.00 89.88 391 VAL A O 1
ATOM 3067 N N . ARG A 1 392 ? 26.450 -14.110 -79.544 1.00 88.19 392 ARG A N 1
ATOM 3068 C CA . ARG A 1 392 ? 25.016 -14.389 -79.314 1.00 88.19 392 ARG A CA 1
ATOM 3069 C C . ARG A 1 392 ? 24.803 -15.606 -78.412 1.00 88.19 392 ARG A C 1
ATOM 3071 O O . ARG A 1 392 ? 24.004 -15.525 -77.485 1.00 88.19 392 ARG A O 1
ATOM 3078 N N . ASP A 1 393 ? 25.540 -16.688 -78.633 1.00 90.19 393 ASP A N 1
ATOM 3079 C CA . ASP A 1 393 ? 25.426 -17.937 -77.876 1.00 90.19 393 ASP A CA 1
ATOM 3080 C C . ASP A 1 393 ? 25.911 -17.770 -76.431 1.00 90.19 393 ASP A C 1
ATOM 3082 O O . ASP A 1 393 ? 25.260 -18.241 -75.493 1.00 90.19 393 ASP A O 1
ATOM 3086 N N . SER A 1 394 ? 26.985 -16.998 -76.230 1.00 92.69 394 SER A N 1
ATOM 3087 C CA . SER A 1 394 ? 27.429 -16.564 -74.903 1.00 92.69 394 SER A CA 1
ATOM 3088 C C . SER A 1 394 ? 26.357 -15.727 -74.195 1.00 92.69 394 SER A C 1
ATOM 3090 O O . SER A 1 394 ? 25.953 -16.068 -73.081 1.00 92.69 394 SER A O 1
ATOM 3092 N N . ILE A 1 395 ? 25.815 -14.689 -74.847 1.00 92.94 395 ILE A N 1
ATOM 3093 C CA . ILE A 1 395 ? 24.741 -13.847 -74.289 1.00 92.94 395 ILE A CA 1
ATOM 3094 C C . ILE A 1 395 ? 23.507 -14.693 -73.948 1.00 92.94 395 ILE A C 1
ATOM 3096 O O . ILE A 1 395 ? 22.973 -14.572 -72.847 1.00 92.94 395 ILE A O 1
ATOM 3100 N N . ALA A 1 396 ? 23.090 -15.603 -74.830 1.00 92.94 396 ALA A N 1
ATOM 3101 C CA . ALA A 1 396 ? 21.966 -16.504 -74.595 1.00 92.94 396 ALA A CA 1
ATOM 3102 C C . ALA A 1 396 ? 22.228 -17.460 -73.417 1.00 92.94 396 ALA A C 1
ATOM 3104 O O . ALA A 1 396 ? 21.337 -17.693 -72.599 1.00 92.94 396 ALA A O 1
ATOM 3105 N N . ALA A 1 397 ? 23.451 -17.975 -73.266 1.00 92.81 397 ALA A N 1
ATOM 3106 C CA . ALA A 1 397 ? 23.839 -18.770 -72.104 1.00 92.81 397 ALA A CA 1
ATOM 3107 C C . ALA A 1 397 ? 23.856 -17.939 -70.807 1.00 92.81 397 ALA A C 1
ATOM 3109 O O . ALA A 1 397 ? 23.438 -18.430 -69.759 1.00 92.81 397 ALA A O 1
ATOM 3110 N N . HIS A 1 398 ? 24.291 -16.677 -70.854 1.00 93.12 398 HIS A N 1
ATOM 3111 C CA . HIS A 1 398 ? 24.214 -15.762 -69.713 1.00 93.12 398 HIS A CA 1
ATOM 3112 C C . HIS A 1 398 ? 22.766 -15.417 -69.339 1.00 93.12 398 HIS A C 1
ATOM 3114 O O . HIS A 1 398 ? 22.443 -15.478 -68.155 1.00 93.12 398 HIS A O 1
ATOM 3120 N N . ALA A 1 399 ? 21.888 -15.171 -70.315 1.00 94.06 399 ALA A N 1
ATOM 3121 C CA . ALA A 1 399 ? 20.461 -14.939 -70.099 1.00 94.06 399 ALA A CA 1
ATOM 3122 C C . ALA A 1 399 ? 19.759 -16.167 -69.491 1.00 94.06 399 ALA A C 1
ATOM 3124 O O . ALA A 1 399 ? 19.067 -16.035 -68.484 1.00 94.06 399 ALA A O 1
ATOM 3125 N N . ARG A 1 400 ? 20.013 -17.381 -70.010 1.00 94.62 400 ARG A N 1
ATOM 3126 C CA . ARG A 1 400 ? 19.499 -18.633 -69.416 1.00 94.62 400 ARG A CA 1
ATOM 3127 C C . ARG A 1 400 ? 19.940 -18.800 -67.956 1.00 94.62 400 ARG A C 1
ATOM 3129 O O . ARG A 1 400 ? 19.116 -19.096 -67.100 1.00 94.62 400 ARG A O 1
ATOM 3136 N N . ARG A 1 401 ? 21.219 -18.540 -67.645 1.00 95.00 401 ARG A N 1
ATOM 3137 C CA . ARG A 1 401 ? 21.738 -18.567 -66.260 1.00 95.00 401 ARG A CA 1
ATOM 3138 C C . ARG A 1 401 ? 21.220 -17.417 -65.381 1.00 95.00 401 ARG A C 1
ATOM 3140 O O . ARG A 1 401 ? 21.401 -17.481 -64.167 1.00 95.00 401 ARG A O 1
ATOM 3147 N N . ALA A 1 402 ? 20.678 -16.342 -65.950 1.00 93.69 402 ALA A N 1
ATOM 3148 C CA . ALA A 1 402 ? 20.054 -15.259 -65.191 1.00 93.69 402 ALA A CA 1
ATOM 3149 C C . ALA A 1 402 ? 18.621 -15.645 -64.802 1.00 93.69 402 ALA A C 1
ATOM 3151 O O . ALA A 1 402 ? 18.323 -15.674 -63.613 1.00 93.69 402 ALA A O 1
ATOM 3152 N N . LEU A 1 403 ? 17.810 -16.075 -65.776 1.00 95.06 403 LEU A N 1
ATOM 3153 C CA . LEU A 1 403 ? 16.438 -16.555 -65.559 1.00 95.06 403 LEU A CA 1
ATOM 3154 C C . LEU A 1 403 ? 16.374 -17.726 -64.566 1.00 95.06 403 LEU A C 1
ATOM 3156 O O . LEU A 1 403 ? 15.512 -17.758 -63.698 1.00 95.06 403 LEU A O 1
ATOM 3160 N N . GLU A 1 404 ? 17.324 -18.663 -64.638 1.00 95.06 404 GLU A N 1
ATOM 3161 C CA . GLU A 1 404 ? 17.405 -19.776 -63.683 1.00 95.06 404 GLU A CA 1
ATOM 3162 C C . GLU A 1 404 ? 17.702 -19.300 -62.246 1.00 95.06 404 GLU A C 1
ATOM 3164 O O . GLU A 1 404 ? 17.175 -19.850 -61.283 1.00 95.06 404 GLU A O 1
ATOM 3169 N N . ARG A 1 405 ? 18.504 -18.239 -62.073 1.00 95.25 405 ARG A N 1
ATOM 3170 C CA . ARG A 1 405 ? 18.739 -17.644 -60.744 1.00 95.25 405 ARG A CA 1
ATOM 3171 C C . ARG A 1 405 ? 17.535 -16.860 -60.240 1.00 95.25 405 ARG A C 1
ATOM 3173 O O . ARG A 1 405 ? 17.280 -16.894 -59.044 1.00 95.25 405 ARG A O 1
ATOM 3180 N N . GLU A 1 406 ? 16.836 -16.161 -61.127 1.00 94.12 406 GLU A N 1
ATOM 3181 C CA . GLU A 1 406 ? 15.612 -15.416 -60.820 1.00 94.12 406 GLU A CA 1
ATOM 3182 C C . GLU A 1 406 ? 14.524 -16.378 -60.326 1.00 94.12 406 GLU A C 1
ATOM 3184 O O . GLU A 1 406 ? 14.055 -16.247 -59.200 1.00 94.12 406 GLU A O 1
ATOM 3189 N N . ARG A 1 407 ? 14.291 -17.474 -61.059 1.00 95.50 407 ARG A N 1
ATOM 3190 C CA . ARG A 1 407 ? 13.422 -18.576 -60.627 1.00 95.50 407 ARG A CA 1
ATOM 3191 C C . ARG A 1 407 ? 13.809 -19.148 -59.255 1.00 95.50 407 ARG A C 1
ATOM 3193 O O . ARG A 1 407 ? 12.945 -19.356 -58.410 1.00 95.50 407 ARG A O 1
ATOM 3200 N N . GLN A 1 408 ? 15.098 -19.389 -59.006 1.00 96.31 408 GLN A N 1
ATOM 3201 C CA . GLN A 1 408 ? 15.576 -19.878 -57.703 1.00 96.31 408 GLN A CA 1
ATOM 3202 C C . GLN A 1 408 ? 15.460 -18.843 -56.573 1.00 96.31 408 GLN A C 1
ATOM 3204 O O . GLN A 1 408 ? 15.531 -19.219 -55.401 1.00 96.31 408 GLN A O 1
ATOM 3209 N N . ILE A 1 409 ? 15.353 -17.551 -56.893 1.00 95.00 409 ILE A N 1
ATOM 3210 C CA . ILE A 1 409 ? 15.055 -16.490 -55.927 1.00 95.00 409 ILE A CA 1
ATOM 3211 C C . ILE A 1 409 ? 13.557 -16.501 -55.618 1.00 95.00 409 ILE A C 1
ATOM 3213 O O . ILE A 1 409 ? 13.210 -16.499 -54.442 1.00 95.00 409 ILE A O 1
ATOM 3217 N N . ASP A 1 410 ? 12.694 -16.621 -56.626 1.00 96.12 410 ASP A N 1
ATOM 3218 C CA . ASP A 1 410 ? 11.240 -16.719 -56.444 1.00 96.12 410 ASP A CA 1
ATOM 3219 C C . ASP A 1 410 ? 10.852 -17.956 -55.620 1.00 96.12 410 ASP A C 1
ATOM 3221 O O . ASP A 1 410 ? 10.204 -17.822 -54.584 1.00 96.12 410 ASP A O 1
ATOM 3225 N N . GLU A 1 411 ? 11.369 -19.142 -55.967 1.00 96.62 411 GLU A N 1
ATOM 3226 C CA . GLU A 1 411 ? 11.141 -20.379 -55.199 1.00 96.62 411 GLU A CA 1
ATOM 3227 C C . GLU A 1 411 ? 11.618 -20.254 -53.732 1.00 96.62 411 GLU A C 1
ATOM 3229 O O . GLU A 1 411 ? 11.020 -20.832 -52.823 1.00 96.62 411 GLU A O 1
ATOM 3234 N N . LYS A 1 412 ? 12.668 -19.462 -53.458 1.00 95.94 412 LYS A N 1
ATOM 3235 C CA . LYS A 1 412 ? 13.114 -19.162 -52.083 1.00 95.94 412 LYS A CA 1
ATOM 3236 C C . LYS A 1 412 ? 12.239 -18.123 -51.390 1.00 95.94 412 LYS A C 1
ATOM 3238 O O . LYS A 1 412 ? 12.019 -18.254 -50.188 1.00 95.94 412 LYS A O 1
ATOM 3243 N N . ASN A 1 413 ? 11.755 -17.114 -52.109 1.00 95.75 413 ASN A N 1
ATOM 3244 C CA . ASN A 1 413 ? 10.850 -16.097 -51.578 1.00 95.75 413 ASN A CA 1
ATOM 3245 C C . ASN A 1 413 ? 9.512 -16.724 -51.166 1.00 95.75 413 ASN A C 1
ATOM 3247 O O . ASN A 1 413 ? 9.025 -16.423 -50.077 1.00 95.75 413 ASN A O 1
ATOM 3251 N N . ASP A 1 414 ? 8.985 -17.655 -51.965 1.00 96.81 414 ASP A N 1
ATOM 3252 C CA . ASP A 1 414 ? 7.792 -18.436 -51.631 1.00 96.81 414 ASP A CA 1
ATOM 3253 C C . ASP A 1 414 ? 8.007 -19.246 -50.345 1.00 96.81 414 ASP A C 1
ATOM 3255 O O . ASP A 1 414 ? 7.213 -19.144 -49.412 1.00 96.81 414 ASP A O 1
ATOM 3259 N N . ILE A 1 415 ? 9.128 -19.975 -50.229 1.00 97.38 415 ILE A N 1
ATOM 3260 C CA . ILE A 1 415 ? 9.484 -20.716 -49.002 1.00 97.38 415 ILE A CA 1
ATOM 3261 C C . ILE A 1 415 ? 9.610 -19.777 -47.791 1.00 97.38 415 ILE A C 1
ATOM 3263 O O . ILE A 1 415 ? 9.161 -20.125 -46.698 1.00 97.38 415 ILE A O 1
ATOM 3267 N N . ILE A 1 416 ? 10.201 -18.589 -47.959 1.00 96.38 416 ILE A N 1
ATOM 3268 C CA . ILE A 1 416 ? 10.309 -17.585 -46.891 1.00 96.38 416 ILE A CA 1
ATOM 3269 C C . ILE A 1 416 ? 8.917 -17.104 -46.466 1.00 96.38 416 ILE A C 1
ATOM 3271 O O . ILE A 1 416 ? 8.640 -17.091 -45.268 1.00 96.38 416 ILE A O 1
ATOM 3275 N N . ALA A 1 417 ? 8.026 -16.777 -47.405 1.00 96.31 417 ALA A N 1
ATOM 3276 C CA . ALA A 1 417 ? 6.658 -16.356 -47.104 1.00 96.31 417 ALA A CA 1
ATOM 3277 C C . ALA A 1 417 ? 5.873 -17.448 -46.352 1.00 96.31 417 ALA A C 1
ATOM 3279 O O . ALA A 1 417 ? 5.218 -17.170 -45.343 1.00 96.31 417 ALA A O 1
ATOM 3280 N N . ASP A 1 418 ? 6.011 -18.703 -46.784 1.00 97.25 418 ASP A N 1
ATOM 3281 C CA . ASP A 1 418 ? 5.400 -19.877 -46.160 1.00 97.25 418 ASP A CA 1
ATOM 3282 C C . ASP A 1 418 ? 5.898 -20.098 -44.719 1.00 97.25 418 ASP A C 1
ATOM 3284 O O . ASP A 1 418 ? 5.115 -20.396 -43.811 1.00 97.25 418 ASP A O 1
ATOM 3288 N N . LEU A 1 419 ? 7.206 -19.936 -44.488 1.00 96.50 419 LEU A N 1
ATOM 3289 C CA . LEU A 1 419 ? 7.822 -20.036 -43.163 1.00 96.50 419 LEU A CA 1
ATOM 3290 C C . LEU A 1 419 ? 7.448 -18.852 -42.261 1.00 96.50 419 LEU A C 1
ATOM 3292 O O . LEU A 1 419 ? 7.154 -19.068 -41.087 1.00 96.50 419 LEU A O 1
ATOM 3296 N N . SER A 1 420 ? 7.395 -17.627 -42.789 1.00 96.06 420 SER A N 1
ATOM 3297 C CA . SER A 1 420 ? 6.931 -16.444 -42.052 1.00 96.06 420 SER A CA 1
ATOM 3298 C C . SER A 1 420 ? 5.459 -16.557 -41.647 1.00 96.06 420 SER A C 1
ATOM 3300 O O . SER A 1 420 ? 5.109 -16.193 -40.526 1.00 96.06 420 SER A O 1
ATOM 3302 N N . SER A 1 421 ? 4.606 -17.116 -42.510 1.00 97.25 421 SER A N 1
ATOM 3303 C CA . SER A 1 421 ? 3.203 -17.405 -42.187 1.00 97.25 421 SER A CA 1
ATOM 3304 C C . SER A 1 421 ? 3.088 -18.426 -41.047 1.00 97.25 421 SER A C 1
ATOM 3306 O O . SER A 1 421 ? 2.434 -18.161 -40.037 1.00 97.25 421 SER A O 1
ATOM 3308 N N . LYS A 1 422 ? 3.809 -19.554 -41.143 1.00 97.31 422 LYS A N 1
ATOM 3309 C CA . LYS A 1 422 ? 3.847 -20.594 -40.094 1.00 97.31 422 LYS A CA 1
ATOM 3310 C C . LYS A 1 422 ? 4.395 -20.063 -38.765 1.00 97.31 422 LYS A C 1
ATOM 3312 O O . LYS A 1 422 ? 3.848 -20.395 -37.716 1.00 97.31 422 LYS A O 1
ATOM 3317 N N . LEU A 1 423 ? 5.426 -19.215 -38.802 1.00 94.69 423 LEU A N 1
ATOM 3318 C CA . LEU A 1 423 ? 5.974 -18.559 -37.613 1.00 94.69 423 LEU A CA 1
ATOM 3319 C C . LEU A 1 423 ? 4.941 -17.629 -36.962 1.00 94.69 423 LEU A C 1
ATOM 3321 O O . LEU A 1 423 ? 4.734 -17.715 -35.757 1.00 94.69 423 LEU A O 1
ATOM 3325 N N . SER A 1 424 ? 4.245 -16.804 -37.750 1.00 96.81 424 SER A N 1
ATOM 3326 C CA . SER A 1 424 ? 3.191 -15.907 -37.256 1.00 96.81 424 SER A CA 1
ATOM 3327 C C . SER A 1 424 ? 2.063 -16.668 -36.546 1.00 96.81 424 SER A C 1
ATOM 3329 O O . SER A 1 424 ? 1.664 -16.293 -35.442 1.00 96.81 424 SER A O 1
ATOM 3331 N N . VAL A 1 425 ? 1.598 -17.786 -37.121 1.00 97.25 425 VAL A N 1
ATOM 3332 C CA . VAL A 1 425 ? 0.595 -18.659 -36.482 1.00 97.25 425 VAL A CA 1
ATOM 3333 C C . VAL A 1 425 ? 1.129 -19.241 -35.171 1.00 97.25 425 VAL A C 1
ATOM 3335 O O . VAL A 1 425 ? 0.477 -19.097 -34.139 1.00 97.25 425 VAL A O 1
ATOM 3338 N N . ALA A 1 426 ? 2.339 -19.810 -35.176 1.00 94.19 426 ALA A N 1
ATOM 3339 C CA . ALA A 1 426 ? 2.952 -20.385 -33.977 1.00 94.19 426 ALA A CA 1
ATOM 3340 C C . ALA A 1 426 ? 3.171 -19.345 -32.858 1.00 94.19 426 ALA A C 1
ATOM 3342 O O . ALA A 1 426 ? 2.998 -19.656 -31.681 1.00 94.19 426 ALA A O 1
ATOM 3343 N N . GLU A 1 427 ? 3.505 -18.095 -33.195 1.00 94.75 427 GLU A N 1
ATOM 3344 C CA . GLU A 1 427 ? 3.584 -17.011 -32.212 1.00 94.75 427 GLU A CA 1
ATOM 3345 C C . GLU A 1 427 ? 2.214 -16.649 -31.616 1.00 94.75 427 GLU A C 1
ATOM 3347 O O . GLU A 1 427 ? 2.131 -16.316 -30.433 1.00 94.75 427 GLU A O 1
ATOM 3352 N N . VAL A 1 428 ? 1.138 -16.668 -32.410 1.00 96.75 428 VAL A N 1
ATOM 3353 C CA . VAL A 1 428 ? -0.227 -16.406 -31.918 1.00 96.75 428 VAL A CA 1
ATOM 3354 C C . VAL A 1 428 ? -0.703 -17.542 -31.013 1.00 96.75 428 VAL A C 1
ATOM 3356 O O . VAL A 1 428 ? -1.209 -17.266 -29.927 1.00 96.75 428 VAL A O 1
ATOM 3359 N N . GLU A 1 429 ? -0.475 -18.798 -31.399 1.00 95.69 429 GLU A N 1
ATOM 3360 C CA . GLU A 1 429 ? -0.778 -19.973 -30.571 1.00 95.69 429 GLU A CA 1
ATOM 3361 C C . GLU A 1 429 ? 0.004 -19.951 -29.248 1.00 95.69 429 GLU A C 1
ATOM 3363 O O . GLU A 1 429 ? -0.572 -20.178 -28.183 1.00 95.69 429 GLU A O 1
ATOM 3368 N N . LEU A 1 430 ? 1.293 -19.590 -29.282 1.00 93.75 430 LEU A N 1
ATOM 3369 C CA . LEU A 1 430 ? 2.118 -19.448 -28.080 1.00 93.75 430 LEU A CA 1
ATOM 3370 C C . LEU A 1 430 ? 1.621 -18.325 -27.155 1.00 93.75 430 LEU A C 1
ATOM 3372 O O . LEU A 1 430 ? 1.601 -18.507 -25.937 1.00 93.75 430 LEU A O 1
ATOM 3376 N N . ARG A 1 431 ? 1.204 -17.175 -27.710 1.00 94.06 431 ARG A N 1
ATOM 3377 C CA . ARG A 1 431 ? 0.595 -16.082 -26.927 1.00 94.06 431 ARG A CA 1
ATOM 3378 C C . ARG A 1 431 ? -0.723 -16.528 -26.295 1.00 94.06 431 ARG A C 1
ATOM 3380 O O . ARG A 1 431 ? -0.897 -16.333 -25.097 1.00 94.06 431 ARG A O 1
ATOM 3387 N N . ALA A 1 432 ? -1.602 -17.185 -27.053 1.00 93.12 432 ALA A N 1
ATOM 3388 C CA . ALA A 1 432 ? -2.872 -17.699 -26.542 1.00 93.12 432 ALA A CA 1
ATOM 3389 C C . ALA A 1 432 ? -2.666 -18.721 -25.408 1.00 93.12 432 ALA A C 1
ATOM 3391 O O . ALA A 1 432 ? -3.265 -18.584 -24.343 1.00 93.12 432 ALA A O 1
ATOM 3392 N N . ALA A 1 433 ? -1.751 -19.681 -25.580 1.00 92.44 433 ALA A N 1
ATOM 3393 C CA . ALA A 1 433 ? -1.414 -20.661 -24.547 1.00 92.44 433 ALA A CA 1
ATOM 3394 C C . ALA A 1 433 ? -0.787 -20.018 -23.292 1.00 92.44 433 ALA A C 1
ATOM 3396 O O . ALA A 1 433 ? -1.047 -20.458 -22.170 1.00 92.44 433 ALA A O 1
ATOM 3397 N N . ALA A 1 434 ? 0.016 -18.959 -23.454 1.00 92.19 434 ALA A N 1
ATOM 3398 C CA . ALA A 1 434 ? 0.543 -18.186 -22.330 1.00 92.19 434 ALA A CA 1
ATOM 3399 C C . ALA A 1 434 ? -0.572 -17.437 -21.580 1.00 92.19 434 ALA A C 1
ATOM 3401 O O . ALA A 1 434 ? -0.621 -17.497 -20.354 1.00 92.19 434 ALA A O 1
ATOM 3402 N N . GLU A 1 435 ? -1.507 -16.802 -22.293 1.00 93.88 435 GLU A N 1
ATOM 3403 C CA . GLU A 1 435 ? -2.668 -16.153 -21.679 1.00 93.88 435 GLU A CA 1
ATOM 3404 C C . GLU A 1 435 ? -3.590 -17.142 -20.953 1.00 93.88 435 GLU A C 1
ATOM 3406 O O . GLU A 1 435 ? -4.112 -16.813 -19.890 1.00 93.88 435 GLU A O 1
ATOM 3411 N N . GLU A 1 436 ? -3.822 -18.337 -21.502 1.00 92.62 436 GLU A N 1
ATOM 3412 C CA . GLU A 1 436 ? -4.604 -19.388 -20.837 1.00 92.62 436 GLU A CA 1
ATOM 3413 C C . GLU A 1 436 ? -3.916 -19.888 -19.565 1.00 92.62 436 GLU A C 1
ATOM 3415 O O . GLU A 1 436 ? -4.555 -19.969 -18.515 1.00 92.62 436 GLU A O 1
ATOM 3420 N N . ARG A 1 437 ? -2.602 -20.143 -19.620 1.00 91.12 437 ARG A N 1
ATOM 3421 C CA . ARG A 1 437 ? -1.800 -20.469 -18.434 1.00 91.12 437 ARG A CA 1
ATOM 3422 C C . ARG A 1 437 ? -1.919 -19.375 -17.373 1.00 91.12 437 ARG A C 1
ATOM 3424 O O . ARG A 1 437 ? -2.124 -19.689 -16.205 1.00 91.12 437 ARG A O 1
ATOM 3431 N N . ASP A 1 438 ? -1.804 -18.110 -17.763 1.00 91.25 438 ASP A N 1
ATOM 3432 C CA . ASP A 1 438 ? -1.810 -16.988 -16.822 1.00 91.25 438 ASP A CA 1
ATOM 3433 C C . ASP A 1 438 ? -3.211 -16.750 -16.227 1.00 91.25 438 ASP A C 1
ATOM 3435 O O . ASP A 1 438 ? -3.324 -16.458 -15.037 1.00 91.25 438 ASP A O 1
ATOM 3439 N N . LYS A 1 439 ? -4.288 -16.979 -16.996 1.00 92.62 439 LYS A N 1
ATOM 3440 C CA . LYS A 1 439 ? -5.671 -17.040 -16.480 1.00 92.62 439 LYS A CA 1
ATOM 3441 C C . LYS A 1 439 ? -5.817 -18.152 -15.433 1.00 92.62 439 LYS A C 1
ATOM 3443 O O . LYS A 1 439 ? -6.211 -17.868 -14.306 1.00 92.62 439 LYS A O 1
ATOM 3448 N N . LEU A 1 440 ? -5.403 -19.382 -15.753 1.00 89.88 440 LEU A N 1
ATOM 3449 C CA . LEU A 1 440 ? -5.485 -20.526 -14.833 1.00 89.88 440 LEU A CA 1
ATOM 3450 C C . LEU A 1 440 ? -4.634 -20.342 -13.565 1.00 89.88 440 LEU A C 1
ATOM 3452 O O . LEU A 1 440 ? -5.058 -20.745 -12.483 1.00 89.88 440 LEU A O 1
ATOM 3456 N N . LEU A 1 441 ? -3.457 -19.717 -13.669 1.00 90.38 441 LEU A N 1
ATOM 3457 C CA . LEU A 1 441 ? -2.628 -19.367 -12.511 1.00 90.38 441 LEU A CA 1
ATOM 3458 C C . LEU A 1 441 ? -3.309 -18.321 -11.620 1.00 90.38 441 LEU A C 1
ATOM 3460 O O . LEU A 1 441 ? -3.280 -18.462 -10.397 1.00 90.38 441 LEU A O 1
ATOM 3464 N N . ASN A 1 442 ? -3.948 -17.306 -12.207 1.00 87.00 442 ASN A N 1
ATOM 3465 C CA . ASN A 1 442 ? -4.698 -16.300 -11.455 1.00 87.00 442 ASN A CA 1
ATOM 3466 C C . ASN A 1 442 ? -5.923 -16.907 -10.754 1.00 87.00 442 ASN A C 1
ATOM 3468 O O . ASN A 1 442 ? -6.118 -16.651 -9.567 1.00 87.00 442 ASN A O 1
ATOM 3472 N N . ASP A 1 443 ? -6.692 -17.759 -11.438 1.00 88.38 443 ASP A N 1
ATOM 3473 C CA . ASP A 1 443 ? -7.854 -18.450 -10.863 1.00 88.38 443 ASP A CA 1
ATOM 3474 C C . ASP A 1 443 ? -7.443 -19.398 -9.724 1.00 88.38 443 ASP A C 1
ATOM 3476 O O . ASP A 1 443 ? -8.056 -19.397 -8.652 1.00 88.38 443 ASP A O 1
ATOM 3480 N N . ALA A 1 444 ? -6.364 -20.166 -9.911 1.00 84.00 444 ALA A N 1
ATOM 3481 C CA . ALA A 1 444 ? -5.814 -21.043 -8.879 1.00 84.00 444 ALA A CA 1
ATOM 3482 C C . ALA A 1 444 ? -5.303 -20.253 -7.663 1.00 84.00 444 ALA A C 1
ATOM 3484 O O . ALA A 1 444 ? -5.564 -20.644 -6.525 1.00 84.00 444 ALA A O 1
ATOM 3485 N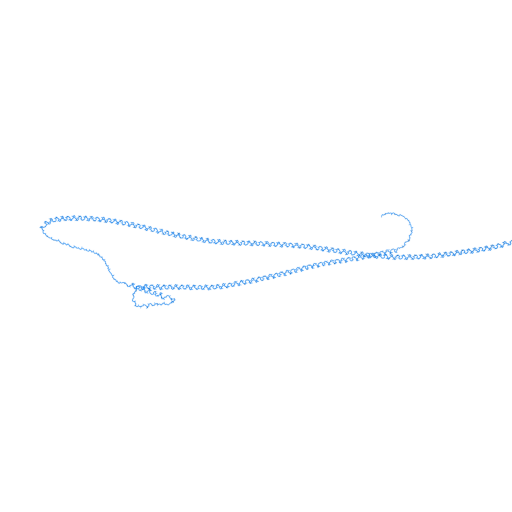 N . ASN A 1 445 ? -4.622 -19.125 -7.883 1.00 86.81 445 ASN A N 1
ATOM 3486 C CA . ASN A 1 445 ? -4.128 -18.267 -6.807 1.00 86.81 445 ASN A CA 1
ATOM 3487 C C . ASN A 1 445 ? -5.283 -17.592 -6.046 1.00 86.81 445 ASN A C 1
ATOM 3489 O O . ASN A 1 445 ? -5.294 -17.593 -4.817 1.00 86.81 445 ASN A O 1
ATOM 3493 N N . TYR A 1 446 ? -6.299 -17.088 -6.753 1.00 81.44 446 TYR A N 1
ATOM 3494 C CA . TYR A 1 446 ? -7.492 -16.498 -6.140 1.00 81.44 446 TYR A CA 1
ATOM 3495 C C . TYR A 1 446 ? -8.293 -17.536 -5.339 1.00 81.44 446 TYR A C 1
ATOM 3497 O O . TYR A 1 446 ? -8.703 -17.264 -4.211 1.00 81.44 446 TYR A O 1
ATOM 3505 N N . SER A 1 447 ? -8.444 -18.756 -5.866 1.00 82.94 447 SER A N 1
ATOM 3506 C CA . SER A 1 447 ? -9.061 -19.865 -5.135 1.00 82.94 447 SER A CA 1
ATOM 3507 C C . SER A 1 447 ? -8.232 -20.289 -3.915 1.00 82.94 447 SER A C 1
ATOM 3509 O O . SER A 1 447 ? -8.804 -20.522 -2.851 1.00 82.94 447 SER A O 1
ATOM 3511 N N . SER A 1 448 ? -6.897 -20.340 -4.014 1.00 86.12 448 SER A N 1
ATOM 3512 C CA . SER A 1 448 ? -6.025 -20.616 -2.860 1.00 86.12 448 SER A CA 1
ATOM 3513 C C . SER A 1 448 ? -6.205 -19.561 -1.772 1.00 86.12 448 SER A C 1
ATOM 3515 O O . SER A 1 448 ? -6.496 -19.917 -0.636 1.00 86.12 448 SER A O 1
ATOM 3517 N N . LEU A 1 449 ? -6.142 -18.274 -2.131 1.00 82.19 449 LEU A N 1
ATOM 3518 C CA . LEU A 1 449 ? -6.344 -17.154 -1.209 1.00 82.19 449 LEU A CA 1
ATOM 3519 C C . LEU A 1 449 ? -7.716 -17.218 -0.521 1.00 82.19 449 LEU A C 1
ATOM 3521 O O . LEU A 1 449 ? -7.789 -17.096 0.698 1.00 82.19 449 LEU A O 1
ATOM 3525 N N . GLN A 1 450 ? -8.796 -17.491 -1.262 1.00 84.00 450 GLN A N 1
ATOM 3526 C CA . GLN A 1 450 ? -10.130 -17.667 -0.672 1.00 84.00 450 GLN A CA 1
ATOM 3527 C C . GLN A 1 450 ? -10.203 -18.856 0.300 1.00 84.00 450 GLN A C 1
ATOM 3529 O O . GLN A 1 450 ? -10.850 -18.754 1.346 1.00 84.00 450 GLN A O 1
ATOM 3534 N N . ASN A 1 451 ? -9.546 -19.975 -0.020 1.00 83.62 451 ASN A N 1
ATOM 3535 C CA . ASN A 1 451 ? -9.473 -21.138 0.865 1.00 83.62 451 ASN A CA 1
ATOM 3536 C C . ASN A 1 451 ? -8.641 -20.836 2.123 1.00 83.62 451 ASN A C 1
ATOM 3538 O O . ASN A 1 451 ? -9.072 -21.168 3.227 1.00 83.62 451 ASN A O 1
ATOM 3542 N N . ASP A 1 452 ? -7.502 -20.156 1.987 1.00 88.06 452 ASP A N 1
ATOM 3543 C CA . ASP A 1 452 ? -6.654 -19.741 3.107 1.00 88.06 452 ASP A CA 1
ATOM 3544 C C . ASP A 1 452 ? -7.377 -18.736 4.020 1.00 88.06 452 ASP A C 1
ATOM 3546 O O . ASP A 1 452 ? -7.357 -18.890 5.242 1.00 88.06 452 ASP A O 1
ATOM 3550 N N . GLU A 1 453 ? -8.112 -17.768 3.461 1.00 88.44 453 GLU A N 1
ATOM 3551 C CA . GLU A 1 453 ? -8.978 -16.848 4.211 1.00 88.44 453 GLU A CA 1
ATOM 3552 C C . GLU A 1 453 ? -10.142 -17.559 4.918 1.00 88.44 453 GLU A C 1
ATOM 3554 O O . GLU A 1 453 ? -10.542 -17.162 6.017 1.00 88.44 453 GLU A O 1
ATOM 3559 N N . ALA A 1 454 ? -10.726 -18.592 4.304 1.00 89.81 454 ALA A N 1
ATOM 3560 C CA . ALA A 1 454 ? -11.773 -19.400 4.926 1.00 89.81 454 ALA A CA 1
ATOM 3561 C C . ALA A 1 454 ? -11.211 -20.245 6.083 1.00 89.81 454 ALA A C 1
ATOM 3563 O O . ALA A 1 454 ? -11.801 -20.287 7.164 1.00 89.81 454 ALA A O 1
ATOM 3564 N N . VAL A 1 455 ? -10.036 -20.856 5.901 1.00 92.38 455 VAL A N 1
ATOM 3565 C CA . VAL A 1 455 ? -9.326 -21.609 6.947 1.00 92.38 455 VAL A CA 1
ATOM 3566 C C . VAL A 1 455 ? -8.866 -20.689 8.082 1.00 92.38 455 VAL A C 1
ATOM 3568 O O . VAL A 1 455 ? -8.971 -21.071 9.248 1.00 92.38 455 VAL A O 1
ATOM 3571 N N . ALA A 1 456 ? -8.396 -19.477 7.779 1.00 92.88 456 ALA A N 1
ATOM 3572 C CA . ALA A 1 456 ? -8.020 -18.480 8.778 1.00 92.88 456 ALA A CA 1
ATOM 3573 C C . ALA A 1 456 ? -9.224 -18.059 9.636 1.00 92.88 456 ALA A C 1
ATOM 3575 O O . ALA A 1 456 ? -9.138 -1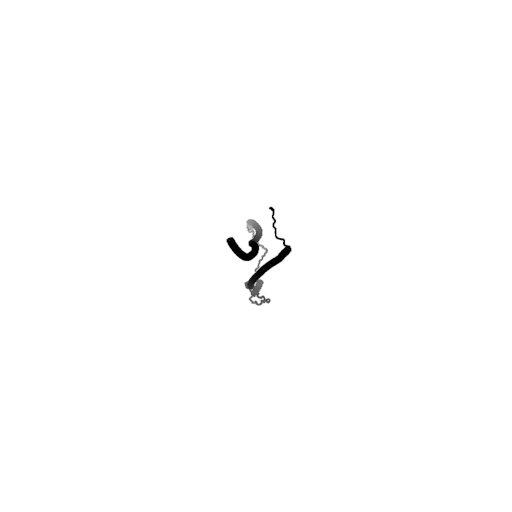8.112 10.864 1.00 92.88 456 ALA A O 1
ATOM 3576 N N . ARG A 1 457 ? -10.368 -17.748 9.009 1.00 91.94 457 ARG A N 1
ATOM 3577 C CA . ARG A 1 457 ? -11.626 -17.450 9.718 1.00 91.94 457 ARG A CA 1
ATOM 3578 C C . ARG A 1 457 ? -12.096 -18.621 10.581 1.00 91.94 457 ARG A C 1
ATOM 3580 O O . ARG A 1 457 ? -12.346 -18.429 11.765 1.00 91.94 457 ARG A O 1
ATOM 3587 N N . ALA A 1 458 ? -12.107 -19.844 10.048 1.00 90.06 458 ALA A N 1
ATOM 3588 C CA . ALA A 1 458 ? -12.503 -21.031 10.811 1.00 90.06 458 ALA A CA 1
ATOM 3589 C C . ALA A 1 458 ? -11.582 -21.303 12.021 1.00 90.06 458 ALA A C 1
ATOM 3591 O O . ALA A 1 458 ? -12.039 -21.766 13.068 1.00 90.06 458 ALA A O 1
ATOM 3592 N N . ARG A 1 459 ? -10.278 -20.998 11.909 1.00 92.88 459 ARG A N 1
ATOM 3593 C CA . ARG A 1 459 ? -9.334 -21.055 13.040 1.00 92.88 459 ARG A CA 1
ATOM 3594 C C . ARG A 1 459 ? -9.622 -19.968 14.074 1.00 92.88 459 ARG A C 1
ATOM 3596 O O . ARG A 1 459 ? -9.663 -20.291 15.256 1.00 92.88 459 ARG A O 1
ATOM 3603 N N . GLN A 1 460 ? -9.871 -18.730 13.645 1.00 96.06 460 GLN A N 1
ATOM 3604 C CA . GLN A 1 460 ? -10.243 -17.636 14.545 1.00 96.06 460 GLN A CA 1
ATOM 3605 C C . GLN A 1 460 ? -11.534 -17.960 15.313 1.00 96.06 460 GLN A C 1
ATOM 3607 O O . GLN A 1 460 ? -11.541 -17.897 16.538 1.00 96.06 460 GLN A O 1
ATOM 3612 N N . GLU A 1 461 ? -12.599 -18.379 14.625 1.00 94.69 461 GLU A N 1
ATOM 3613 C CA . GLU A 1 461 ? -13.878 -18.750 15.248 1.00 94.69 461 GLU A CA 1
ATOM 3614 C C . GLU A 1 461 ? -13.710 -19.869 16.289 1.00 94.69 461 GLU A C 1
ATOM 3616 O O . GLU A 1 461 ? -14.257 -19.788 17.394 1.00 94.69 461 GLU A O 1
ATOM 3621 N N . ARG A 1 462 ? -12.903 -20.893 15.967 1.00 96.19 462 ARG A N 1
ATOM 3622 C CA . ARG A 1 462 ? -12.526 -21.965 16.899 1.00 96.19 462 ARG A CA 1
ATOM 3623 C C . ARG A 1 462 ? -11.797 -21.412 18.123 1.00 96.19 462 ARG A C 1
ATOM 3625 O O . ARG A 1 462 ? -12.120 -21.808 19.241 1.00 96.19 462 ARG A O 1
ATOM 3632 N N . ASP A 1 463 ? -10.819 -20.537 17.928 1.00 95.62 463 ASP A N 1
ATOM 3633 C CA . ASP A 1 463 ? -9.978 -20.024 19.011 1.00 95.62 463 ASP A CA 1
ATOM 3634 C C . ASP A 1 463 ? -10.770 -19.085 19.930 1.00 95.62 463 ASP A C 1
ATOM 3636 O O . ASP A 1 463 ? -10.716 -19.230 21.152 1.00 95.62 463 ASP A O 1
ATOM 3640 N N . GLU A 1 464 ? -11.640 -18.239 19.376 1.00 95.75 464 GLU A N 1
ATOM 3641 C CA . GLU A 1 464 ? -12.604 -17.467 20.163 1.00 95.75 464 GLU A CA 1
ATOM 3642 C C . GLU A 1 464 ? -13.597 -18.368 20.922 1.00 95.75 464 GLU A C 1
ATOM 3644 O O . GLU A 1 464 ? -13.954 -18.077 22.065 1.00 95.75 464 GLU A O 1
ATOM 3649 N N . ALA A 1 465 ? -14.068 -19.470 20.326 1.00 94.81 465 ALA A N 1
ATOM 3650 C CA . ALA A 1 465 ? -14.929 -20.434 21.015 1.00 94.81 465 ALA A CA 1
ATOM 3651 C C . ALA A 1 465 ? -14.193 -21.154 22.163 1.00 94.81 465 ALA A C 1
ATOM 3653 O O . ALA A 1 465 ? -14.784 -21.385 23.222 1.00 94.81 465 ALA A O 1
ATOM 3654 N N . ILE A 1 466 ? -12.902 -21.454 21.990 1.00 95.00 466 ILE A N 1
ATOM 3655 C CA . ILE A 1 466 ? -12.032 -21.998 23.040 1.00 95.00 466 ILE A CA 1
ATOM 3656 C C . ILE A 1 466 ? -11.861 -20.986 24.181 1.00 95.00 466 ILE A C 1
ATOM 3658 O O . ILE A 1 466 ? -12.004 -21.373 25.340 1.00 95.00 466 ILE A O 1
ATOM 3662 N N . GLU A 1 467 ? -11.623 -19.704 23.894 1.00 96.06 467 GLU A N 1
ATOM 3663 C CA . GLU A 1 467 ? -11.509 -18.676 24.941 1.00 96.06 467 GLU A CA 1
ATOM 3664 C C . GLU A 1 467 ? -12.838 -18.429 25.670 1.00 96.06 467 GLU A C 1
ATOM 3666 O O . GLU A 1 467 ? -12.858 -18.389 26.902 1.00 96.06 467 GLU A O 1
ATOM 3671 N N . ARG A 1 468 ? -13.975 -18.383 24.958 1.00 96.00 468 ARG A N 1
ATOM 3672 C CA . ARG A 1 468 ? -15.313 -18.334 25.587 1.00 96.00 468 ARG A CA 1
ATOM 3673 C C . ARG A 1 468 ? -15.538 -19.529 26.519 1.00 96.00 468 ARG A C 1
ATOM 3675 O O . ARG A 1 468 ? -16.042 -19.353 27.629 1.00 96.00 468 ARG A O 1
ATOM 3682 N N . LYS A 1 469 ? -15.131 -20.735 26.101 1.00 97.12 469 LYS A N 1
ATOM 3683 C CA . LYS A 1 469 ? -15.203 -21.946 26.929 1.00 97.12 469 LYS A CA 1
ATOM 3684 C C . LYS A 1 469 ? -14.312 -21.834 28.173 1.00 97.12 469 LYS A C 1
ATOM 3686 O O . LYS A 1 469 ? -14.811 -22.055 29.273 1.00 97.12 469 LYS A O 1
ATOM 3691 N N . LYS A 1 470 ? -13.037 -21.453 28.027 1.00 96.81 470 LYS A N 1
ATOM 3692 C CA . LYS A 1 470 ? -12.109 -21.258 29.158 1.00 96.81 470 LYS A CA 1
ATOM 3693 C C . LYS A 1 470 ? -12.644 -20.232 30.157 1.00 96.81 470 LYS A C 1
ATOM 3695 O O . LYS A 1 470 ? -12.616 -20.480 31.358 1.00 96.81 470 LYS A O 1
ATOM 3700 N N . ALA A 1 471 ? -13.172 -19.105 29.678 1.00 95.94 471 ALA A N 1
ATOM 3701 C CA . ALA A 1 471 ? -13.760 -18.072 30.528 1.00 95.94 471 ALA A CA 1
ATOM 3702 C C . ALA A 1 471 ? -14.956 -18.606 31.338 1.00 95.94 471 ALA A C 1
ATOM 3704 O O . ALA A 1 471 ? -15.051 -18.349 32.539 1.00 95.94 471 ALA A O 1
ATOM 3705 N N . ALA A 1 472 ? -15.829 -19.405 30.714 1.00 95.44 472 ALA A N 1
ATOM 3706 C CA . ALA A 1 472 ? -16.938 -20.067 31.400 1.00 95.44 472 ALA A CA 1
ATOM 3707 C C . ALA A 1 472 ? -16.462 -21.121 32.422 1.00 95.44 472 ALA A C 1
ATOM 3709 O O . ALA A 1 472 ? -16.997 -21.181 33.528 1.00 95.44 472 ALA A O 1
ATOM 3710 N N . GLU A 1 473 ? -15.433 -21.912 32.099 1.00 95.19 473 GLU A N 1
ATOM 3711 C CA . GLU A 1 473 ? -14.825 -22.885 33.021 1.00 95.19 473 GLU A CA 1
ATOM 3712 C C . GLU A 1 473 ? -14.181 -22.198 34.239 1.00 95.19 473 GLU A C 1
ATOM 3714 O O . GLU A 1 473 ? -14.382 -22.642 35.370 1.00 95.19 473 GLU A O 1
ATOM 3719 N N . VAL A 1 474 ? -13.482 -21.074 34.041 1.00 97.19 474 VAL A N 1
ATOM 3720 C CA . VAL A 1 474 ? -12.909 -20.255 35.126 1.00 97.19 474 VAL A CA 1
ATOM 3721 C C . VAL A 1 474 ? -14.005 -19.629 35.992 1.00 97.19 474 VAL A C 1
ATOM 3723 O O . VAL A 1 474 ? -13.912 -19.674 37.220 1.00 97.19 474 VAL A O 1
ATOM 3726 N N . ALA A 1 475 ? -15.069 -19.092 35.388 1.00 95.25 475 ALA A N 1
ATOM 3727 C CA . ALA A 1 475 ? -16.209 -18.550 36.128 1.00 95.25 475 ALA A CA 1
ATOM 3728 C C . ALA A 1 475 ? -16.909 -19.632 36.972 1.00 95.25 475 ALA A C 1
ATOM 3730 O O . ALA A 1 475 ? -17.205 -19.403 38.144 1.00 95.25 475 ALA A O 1
ATOM 3731 N N . LEU A 1 476 ? -17.107 -20.831 36.414 1.00 97.44 476 LEU A N 1
ATOM 3732 C CA . LEU A 1 476 ? -17.687 -21.976 37.119 1.00 97.44 476 LEU A CA 1
ATOM 3733 C C . LEU A 1 476 ? -16.777 -22.491 38.249 1.00 97.44 476 LEU A C 1
ATOM 3735 O O . LEU A 1 476 ? -17.258 -22.844 39.325 1.00 97.44 476 LEU A O 1
ATOM 3739 N N . ALA A 1 477 ? -15.457 -22.499 38.048 1.00 97.50 477 ALA A N 1
ATOM 3740 C CA . ALA A 1 477 ? -14.508 -22.815 39.112 1.00 97.50 477 ALA A CA 1
ATOM 3741 C C . ALA A 1 477 ? -14.579 -21.787 40.257 1.00 97.50 477 ALA A C 1
ATOM 3743 O O . ALA A 1 477 ? -14.589 -22.177 41.425 1.00 97.50 477 ALA A O 1
ATOM 3744 N N . LYS A 1 478 ? -14.703 -20.491 39.938 1.00 97.44 478 LYS A N 1
ATOM 3745 C CA . LYS A 1 478 ? -14.854 -19.415 40.929 1.00 97.44 478 LYS A CA 1
ATOM 3746 C C . LYS A 1 478 ? -16.136 -19.569 41.752 1.00 97.44 478 LYS A C 1
ATOM 3748 O O . LYS A 1 478 ? -16.050 -19.604 42.977 1.00 97.44 478 LYS A O 1
ATOM 3753 N N . THR A 1 479 ? -17.294 -19.757 41.113 1.00 96.38 479 THR A N 1
ATOM 3754 C CA . THR A 1 479 ? -18.569 -19.953 41.836 1.00 96.38 479 THR A CA 1
ATOM 3755 C C . THR A 1 479 ? -18.574 -21.231 42.675 1.00 96.38 479 THR A C 1
ATOM 3757 O O . THR A 1 479 ? -19.167 -21.264 43.753 1.00 96.38 479 THR A O 1
ATOM 3760 N N . ARG A 1 480 ? -17.858 -22.280 42.247 1.00 98.00 480 ARG A N 1
ATOM 3761 C CA . ARG A 1 480 ? -17.657 -23.492 43.053 1.00 98.00 480 ARG A CA 1
ATOM 3762 C C . ARG A 1 480 ? -16.817 -23.231 44.307 1.00 98.00 480 ARG A C 1
ATOM 3764 O O . ARG A 1 480 ? -17.147 -23.771 45.360 1.00 98.00 480 ARG A O 1
ATOM 3771 N N . VAL A 1 481 ? -15.767 -22.411 44.219 1.00 97.75 481 VAL A N 1
ATOM 3772 C CA . VAL A 1 481 ? -14.972 -21.992 45.389 1.00 97.75 481 VAL A CA 1
ATOM 3773 C C . VAL A 1 481 ? -15.810 -21.130 46.335 1.00 97.75 481 VAL A C 1
ATOM 3775 O O . VAL A 1 481 ? -15.811 -21.393 47.535 1.00 97.75 481 VAL A O 1
ATOM 3778 N N . GLU A 1 482 ? -16.578 -20.173 45.809 1.00 97.12 482 GLU A N 1
ATOM 3779 C CA . GLU A 1 482 ? -17.498 -19.333 46.592 1.00 97.12 482 GLU A CA 1
ATOM 3780 C C . GLU A 1 482 ? -18.544 -20.189 47.337 1.00 97.12 482 GLU A C 1
ATOM 3782 O O . GLU A 1 482 ? -18.750 -20.012 48.537 1.00 97.12 482 GLU A O 1
ATOM 3787 N N . LEU A 1 483 ? -19.125 -21.203 46.681 1.00 97.69 483 LEU A N 1
ATOM 3788 C CA . LEU A 1 483 ? -20.043 -22.161 47.313 1.00 97.69 483 LEU A CA 1
ATOM 3789 C C . LEU A 1 483 ? -19.364 -23.008 48.407 1.00 97.69 483 LEU A C 1
ATOM 3791 O O . LEU A 1 483 ? -19.970 -23.286 49.442 1.00 97.69 483 LEU A O 1
ATOM 3795 N N . MET A 1 484 ? -18.112 -23.431 48.201 1.00 96.94 484 MET A N 1
ATOM 3796 C CA . MET A 1 484 ? -17.352 -24.177 49.214 1.00 96.94 484 MET A CA 1
ATOM 3797 C C . MET A 1 484 ? -17.013 -23.303 50.432 1.00 96.94 484 MET A C 1
ATOM 3799 O O . MET A 1 484 ? -17.097 -23.788 51.559 1.00 96.94 484 MET A O 1
ATOM 3803 N N . GLN A 1 485 ? -16.707 -22.018 50.227 1.00 97.06 485 GLN A N 1
ATOM 3804 C CA . GLN A 1 485 ? -16.499 -21.047 51.307 1.00 97.06 485 GLN A CA 1
ATOM 3805 C C . GLN A 1 485 ? -17.790 -20.787 52.094 1.00 97.06 485 GLN A C 1
ATOM 3807 O O . GLN A 1 485 ? -17.779 -20.896 53.319 1.00 97.06 485 GLN A O 1
ATOM 3812 N N . ALA A 1 486 ? -18.912 -20.543 51.409 1.00 96.69 486 ALA A N 1
ATOM 3813 C CA . ALA A 1 486 ? -20.219 -20.354 52.043 1.00 96.69 486 ALA A CA 1
ATOM 3814 C C . ALA A 1 486 ? -20.661 -21.589 52.853 1.00 96.69 486 ALA A C 1
ATOM 3816 O O . ALA A 1 486 ? -21.168 -21.458 53.967 1.00 96.69 486 ALA A O 1
ATOM 3817 N N . ASN A 1 487 ? -20.405 -22.802 52.344 1.00 96.50 487 ASN A N 1
ATOM 3818 C CA . ASN A 1 487 ? -20.632 -24.033 53.105 1.00 96.50 487 ASN A CA 1
ATOM 3819 C C . ASN A 1 487 ? -19.728 -24.129 54.347 1.00 96.50 487 ASN A C 1
ATOM 3821 O O . ASN A 1 487 ? -20.222 -24.521 55.400 1.00 96.50 487 ASN A O 1
ATOM 3825 N N . SER A 1 488 ? -18.441 -23.762 54.265 1.00 97.44 488 SER A N 1
ATOM 3826 C CA . SER A 1 488 ? -17.546 -23.744 55.441 1.00 97.44 488 SER A CA 1
ATOM 3827 C C . SER A 1 488 ? -18.063 -22.794 56.521 1.00 97.44 488 SER A C 1
ATOM 3829 O O . SER A 1 488 ? -18.202 -23.191 57.675 1.00 97.44 488 SER A O 1
ATOM 3831 N N . GLN A 1 489 ? -18.449 -21.576 56.128 1.00 96.88 489 GLN A N 1
ATOM 3832 C CA . GLN A 1 489 ? -19.037 -20.577 57.025 1.00 96.88 489 GLN A CA 1
ATOM 3833 C C . GLN A 1 489 ? -20.338 -21.079 57.669 1.00 96.88 489 GLN A C 1
ATOM 3835 O O . GLN A 1 489 ? -20.540 -20.898 58.869 1.00 96.88 489 GLN A O 1
ATOM 3840 N N . LEU A 1 490 ? -21.202 -21.767 56.911 1.00 98.00 490 LEU A N 1
ATOM 3841 C CA . LEU A 1 490 ? -22.404 -22.409 57.454 1.00 98.00 490 LEU A CA 1
ATOM 3842 C C . LEU A 1 490 ? -22.074 -23.516 58.463 1.00 98.00 490 LEU A C 1
ATOM 3844 O O . LEU A 1 490 ? -22.707 -23.570 59.516 1.00 98.00 490 LEU A O 1
ATOM 3848 N N . TYR A 1 491 ? -21.088 -24.375 58.188 1.00 97.94 491 TYR A N 1
ATOM 3849 C CA . TYR A 1 491 ? -20.646 -25.398 59.142 1.00 97.94 491 TYR A CA 1
ATOM 3850 C C . TYR A 1 491 ? -20.079 -24.782 60.426 1.00 97.94 491 TYR A C 1
ATOM 3852 O O . TYR A 1 491 ? -20.391 -25.258 61.518 1.00 97.94 491 TYR A O 1
ATOM 3860 N N . GLU A 1 492 ? -19.294 -23.710 60.318 1.00 97.62 492 GLU A N 1
ATOM 3861 C CA . GLU A 1 492 ? -18.759 -22.969 61.465 1.00 97.62 492 GLU A CA 1
ATOM 3862 C C . GLU A 1 492 ? -19.875 -22.306 62.285 1.00 97.62 492 GLU A C 1
ATOM 3864 O O . GLU A 1 492 ? -19.911 -22.473 63.503 1.00 97.62 492 GLU A O 1
ATOM 3869 N N . ALA A 1 493 ? -20.840 -21.643 61.639 1.00 97.44 493 ALA A N 1
ATOM 3870 C CA . ALA A 1 493 ? -21.986 -21.026 62.308 1.00 97.44 493 ALA A CA 1
ATOM 3871 C C . ALA A 1 493 ? -22.904 -22.061 62.989 1.00 97.44 493 ALA A C 1
ATOM 3873 O O . ALA A 1 493 ? -23.356 -21.854 64.117 1.00 97.44 493 ALA A O 1
ATOM 3874 N N . VAL A 1 494 ? -23.157 -23.206 62.341 1.00 97.12 494 VAL A N 1
ATOM 3875 C CA . VAL A 1 494 ? -23.903 -24.324 62.944 1.00 97.12 494 VAL A CA 1
ATOM 3876 C C . VAL A 1 494 ? -23.148 -24.888 64.146 1.00 97.12 494 VAL A C 1
ATOM 3878 O O . VAL A 1 494 ? -23.766 -25.114 65.184 1.00 97.12 494 VAL A O 1
ATOM 3881 N N . ARG A 1 495 ? -21.826 -25.064 64.046 1.00 97.56 495 ARG A N 1
ATOM 3882 C CA . ARG A 1 495 ? -20.993 -25.539 65.156 1.00 97.56 495 ARG A CA 1
ATOM 3883 C C . ARG A 1 495 ? -21.023 -24.574 66.340 1.00 97.56 495 ARG A C 1
ATOM 3885 O O . ARG A 1 495 ? -21.360 -25.002 67.435 1.00 97.56 495 ARG A O 1
ATOM 3892 N N . GLN A 1 496 ? -20.794 -23.279 66.114 1.00 97.62 496 GLN A N 1
ATOM 3893 C CA . GLN A 1 496 ? -20.895 -22.248 67.155 1.00 97.62 496 GLN A CA 1
ATOM 3894 C C . GLN A 1 496 ? -22.276 -22.247 67.828 1.00 97.62 496 GLN A C 1
ATOM 3896 O O . GLN A 1 496 ? -22.372 -22.132 69.047 1.00 97.62 496 GLN A O 1
ATOM 3901 N N . LYS A 1 497 ? -23.355 -22.428 67.055 1.00 97.44 497 LYS A N 1
ATOM 3902 C CA . LYS A 1 497 ? -24.716 -22.537 67.598 1.00 97.44 497 LYS A CA 1
ATOM 3903 C C . LYS A 1 497 ? -24.913 -23.792 68.459 1.00 97.44 497 LYS A C 1
ATOM 3905 O O . LYS A 1 497 ? -25.615 -23.713 69.463 1.00 97.44 497 LYS A O 1
ATOM 3910 N N . VAL A 1 498 ? -24.322 -24.928 68.083 1.00 97.94 498 VAL A N 1
ATOM 3911 C CA . VAL A 1 498 ? -24.338 -26.158 68.896 1.00 97.94 498 VAL A CA 1
ATOM 3912 C C . VAL A 1 498 ? -23.537 -25.962 70.183 1.00 97.94 498 VAL A C 1
ATOM 3914 O O . VAL A 1 498 ? -24.054 -26.266 71.254 1.00 97.94 498 VAL A O 1
ATOM 3917 N N . ASP A 1 499 ? -22.337 -25.386 70.098 1.00 97.44 499 ASP A N 1
ATOM 3918 C CA . ASP A 1 499 ? -21.469 -25.126 71.253 1.00 97.44 499 ASP A CA 1
ATOM 3919 C C . ASP A 1 499 ? -22.153 -24.169 72.260 1.00 97.44 499 ASP A C 1
ATOM 3921 O O . ASP A 1 499 ? -22.167 -24.430 73.463 1.00 97.44 499 ASP A O 1
ATOM 3925 N N . LEU A 1 500 ? -22.807 -23.100 71.780 1.00 97.00 500 LEU A N 1
ATOM 3926 C CA . LEU A 1 500 ? -23.625 -22.197 72.608 1.00 97.00 500 LEU A CA 1
ATOM 3927 C C . LEU A 1 500 ? -24.873 -22.885 73.188 1.00 97.00 500 LEU A C 1
ATOM 3929 O O . LEU A 1 500 ? -25.271 -22.587 74.313 1.00 97.00 500 LEU A O 1
ATOM 3933 N N . GLY A 1 501 ? -25.489 -23.809 72.445 1.00 96.62 501 GLY A N 1
ATOM 3934 C CA . GLY A 1 501 ? -26.600 -24.629 72.933 1.00 96.62 501 GLY A CA 1
ATOM 3935 C C . GLY A 1 501 ? -26.187 -25.507 74.115 1.00 96.62 501 GLY A C 1
ATOM 3936 O O . GLY A 1 501 ? -26.842 -25.481 75.152 1.00 96.62 501 GLY A O 1
ATOM 3937 N N . GLN A 1 502 ? -25.047 -26.193 74.002 1.00 97.00 502 GLN A N 1
ATOM 3938 C CA . GLN A 1 502 ? -24.475 -27.003 75.085 1.00 97.00 502 GLN A CA 1
ATOM 3939 C C . GLN A 1 502 ? -24.114 -26.155 76.314 1.00 97.00 502 GLN A C 1
ATOM 3941 O O . GLN A 1 502 ? -24.363 -26.570 77.443 1.00 97.00 502 GLN A O 1
ATOM 3946 N N . GLN A 1 503 ? -23.580 -24.944 76.116 1.00 97.19 503 GLN A N 1
ATOM 3947 C CA . GLN A 1 503 ? -23.319 -24.009 77.219 1.00 97.19 503 GLN A CA 1
ATOM 3948 C C . GLN A 1 503 ? -24.607 -23.572 77.934 1.00 97.19 503 GLN A C 1
ATOM 3950 O O . GLN A 1 503 ? -24.614 -23.468 79.159 1.00 97.19 503 GLN A O 1
ATOM 3955 N N . LEU A 1 504 ? -25.702 -23.348 77.198 1.00 96.81 504 LEU A N 1
ATOM 3956 C CA . LEU A 1 504 ? -27.007 -23.029 77.785 1.00 96.81 504 LEU A CA 1
ATOM 3957 C C . LEU A 1 504 ? -27.603 -24.215 78.555 1.00 96.81 504 LEU A C 1
ATOM 3959 O O . LEU A 1 504 ? -28.130 -24.008 79.644 1.00 96.81 504 LEU A O 1
ATOM 3963 N N . GLU A 1 505 ? -27.501 -25.437 78.029 1.00 96.75 505 GLU A N 1
ATOM 3964 C CA . GLU A 1 505 ? -27.935 -26.661 78.723 1.00 96.75 505 GLU A CA 1
ATOM 3965 C C . GLU A 1 505 ? -27.141 -26.884 80.021 1.00 96.75 505 GLU A C 1
ATOM 3967 O O . GLU A 1 505 ? -27.735 -27.142 81.069 1.00 96.75 505 GLU A O 1
ATOM 3972 N N . GLN A 1 506 ? -25.817 -26.687 79.992 1.00 95.94 506 GLN A N 1
ATOM 3973 C CA . GLN A 1 506 ? -24.978 -26.730 81.194 1.00 95.94 506 GLN A CA 1
ATOM 3974 C C . GLN A 1 506 ? -25.406 -25.665 82.214 1.00 95.94 506 GLN A C 1
ATOM 3976 O O . GLN A 1 506 ? -25.612 -25.982 83.381 1.00 95.94 506 GLN A O 1
ATOM 3981 N N . TRP A 1 507 ? -25.616 -24.418 81.782 1.00 96.81 507 TRP A N 1
ATOM 3982 C CA . TRP A 1 507 ? -26.010 -23.330 82.685 1.00 96.81 507 TRP A CA 1
ATOM 3983 C C . TRP A 1 507 ? -27.412 -23.528 83.285 1.00 96.81 507 TRP A C 1
ATOM 3985 O O . TRP A 1 507 ? -27.664 -23.145 84.427 1.00 96.81 507 TRP A O 1
ATOM 3995 N N . GLN A 1 508 ? -28.328 -24.162 82.542 1.00 96.69 508 GLN A N 1
ATOM 3996 C CA . GLN A 1 508 ? -29.627 -24.599 83.062 1.00 96.69 508 GLN A CA 1
ATOM 3997 C C . GLN A 1 508 ? -29.472 -25.674 84.142 1.00 96.69 508 GLN A C 1
ATOM 3999 O O . GLN A 1 508 ? -30.147 -25.593 85.168 1.00 96.69 508 GLN A O 1
ATOM 4004 N N . MET A 1 509 ? -28.578 -26.647 83.940 1.00 96.38 509 MET A N 1
ATOM 4005 C CA . MET A 1 509 ? -28.284 -27.687 84.927 1.00 96.38 509 MET A CA 1
ATOM 4006 C C . MET A 1 509 ? -27.670 -27.089 86.202 1.00 96.38 509 MET A C 1
ATOM 4008 O O . MET A 1 509 ? -28.204 -27.319 87.285 1.00 96.38 509 MET A O 1
ATOM 4012 N N . ASP A 1 510 ? -26.651 -26.233 86.073 1.00 96.56 510 ASP A N 1
ATOM 4013 C CA . ASP A 1 510 ? -26.002 -25.538 87.197 1.00 96.56 510 ASP A CA 1
ATOM 4014 C C . ASP A 1 510 ? -27.013 -24.695 88.010 1.00 96.56 510 ASP A C 1
ATOM 4016 O O . ASP A 1 510 ? -27.009 -24.695 89.244 1.00 96.56 510 ASP A O 1
ATOM 4020 N N . MET A 1 511 ? -27.930 -23.991 87.331 1.00 93.19 511 MET A N 1
ATOM 4021 C CA . MET A 1 511 ? -28.994 -23.219 87.989 1.00 93.19 511 MET A CA 1
ATOM 4022 C C . MET A 1 511 ? -30.045 -24.105 88.668 1.00 93.19 511 MET A C 1
ATOM 4024 O O . MET A 1 511 ? -30.555 -23.735 89.729 1.00 93.19 511 MET A O 1
ATOM 4028 N N . GLN A 1 512 ? -30.371 -25.266 88.096 1.00 93.94 512 GLN A N 1
ATOM 4029 C CA . GLN A 1 512 ? -31.280 -26.227 88.721 1.00 93.94 512 GLN A CA 1
ATOM 4030 C C . GLN A 1 512 ? -30.649 -26.837 89.982 1.00 93.94 512 GLN A C 1
ATOM 4032 O O . GLN A 1 512 ? -31.318 -26.915 91.014 1.00 93.94 512 GLN A O 1
ATOM 4037 N N . GLU A 1 513 ? -29.357 -27.178 89.943 1.00 94.62 513 GLU A N 1
ATOM 4038 C CA . GLU A 1 513 ? -28.602 -27.611 91.124 1.00 94.62 513 GLU A CA 1
ATOM 4039 C C . GLU A 1 513 ? -28.586 -26.525 92.209 1.00 94.62 513 GLU A C 1
ATOM 4041 O O . GLU A 1 513 ? -28.898 -26.817 93.364 1.00 94.62 513 GLU A O 1
ATOM 4046 N N . LEU A 1 514 ? -28.339 -25.258 91.851 1.00 95.50 514 LEU A N 1
ATOM 4047 C CA . LEU A 1 514 ? -28.385 -24.130 92.789 1.00 95.50 514 LEU A CA 1
ATOM 4048 C C . LEU A 1 514 ? -29.766 -23.981 93.461 1.00 95.50 514 LEU A C 1
ATOM 4050 O O . LEU A 1 514 ? -29.855 -23.709 94.662 1.00 95.50 514 LEU A O 1
ATOM 4054 N N . ILE A 1 515 ? -30.856 -24.155 92.707 1.00 92.25 515 ILE A N 1
ATOM 4055 C CA . ILE A 1 515 ? -32.228 -24.117 93.240 1.00 92.25 515 ILE A CA 1
ATOM 4056 C C . ILE A 1 515 ? -32.462 -25.290 94.200 1.00 92.25 515 ILE A C 1
ATOM 4058 O O . ILE A 1 515 ? -32.980 -25.081 95.302 1.00 92.25 515 ILE A O 1
ATOM 4062 N N . ASP A 1 516 ? -32.038 -26.498 93.834 1.00 93.38 516 ASP A N 1
ATOM 4063 C CA . ASP A 1 516 ? -32.152 -27.693 94.673 1.00 93.38 516 ASP A CA 1
ATOM 4064 C C . ASP A 1 516 ? -31.309 -27.576 95.955 1.00 93.38 516 ASP A C 1
ATOM 4066 O O . ASP A 1 516 ? -31.757 -27.969 97.038 1.00 93.38 516 ASP A O 1
ATOM 4070 N N . GLU A 1 517 ? -30.115 -26.984 95.883 1.00 92.69 517 GLU A N 1
ATOM 4071 C CA . GLU A 1 517 ? -29.293 -26.653 97.047 1.00 92.69 517 GLU A CA 1
ATOM 4072 C C . GLU A 1 517 ? -29.953 -25.604 97.943 1.00 92.69 517 GLU A C 1
ATOM 4074 O O . GLU A 1 517 ? -29.976 -25.782 99.165 1.00 92.69 517 GLU A O 1
ATOM 4079 N N . GLN A 1 518 ? -30.538 -24.542 97.378 1.00 90.25 518 GLN A N 1
ATOM 4080 C CA . GLN A 1 518 ? -31.296 -23.552 98.150 1.00 90.25 518 GLN A CA 1
ATOM 4081 C C . GLN A 1 518 ? -32.536 -24.167 98.809 1.00 90.25 518 GLN A C 1
ATOM 4083 O O . GLN A 1 518 ? -32.853 -23.833 99.954 1.00 90.25 518 GLN A O 1
ATOM 4088 N N . MET A 1 519 ? -33.231 -25.077 98.125 1.00 88.19 519 MET A N 1
ATOM 4089 C CA . MET A 1 519 ? -34.369 -25.826 98.664 1.00 88.19 519 MET A CA 1
ATOM 4090 C C . MET A 1 519 ? -33.929 -26.729 99.823 1.00 88.19 519 MET A C 1
ATOM 4092 O O . MET A 1 519 ? -34.509 -26.648 100.908 1.00 88.19 519 MET A O 1
ATOM 4096 N N . LYS A 1 520 ? -32.845 -27.502 99.662 1.00 90.19 520 LYS A N 1
ATOM 4097 C CA . LYS A 1 520 ? -32.230 -28.303 100.740 1.00 90.19 520 LYS A CA 1
ATOM 4098 C C . LYS A 1 520 ? -31.783 -27.431 101.919 1.00 90.19 520 LYS A C 1
ATOM 4100 O O . LYS A 1 520 ? -32.035 -27.787 103.072 1.00 90.19 520 LYS A O 1
ATOM 4105 N N . HIS A 1 521 ? -31.183 -26.266 101.673 1.00 88.75 521 HIS A N 1
ATOM 4106 C CA . HIS A 1 521 ? -30.805 -25.313 102.724 1.00 88.75 521 HIS A CA 1
ATOM 4107 C C . HIS A 1 521 ? -32.023 -24.748 103.462 1.00 88.75 521 HIS A C 1
ATOM 4109 O O . HIS A 1 521 ? -32.019 -24.693 104.694 1.00 88.75 521 HIS A O 1
ATOM 4115 N N . LYS A 1 522 ? -33.091 -24.366 102.750 1.00 85.62 522 LYS A N 1
ATOM 4116 C CA . LYS A 1 522 ? -34.343 -23.888 103.359 1.00 85.62 522 LYS A CA 1
ATOM 4117 C C . LYS A 1 522 ? -35.005 -24.979 104.198 1.00 85.62 522 LYS A C 1
ATOM 4119 O O . LYS A 1 522 ? -35.332 -24.713 105.353 1.00 85.62 522 LYS A O 1
ATOM 4124 N N . LEU A 1 523 ? -35.122 -26.201 103.674 1.00 80.69 523 LEU A N 1
ATOM 4125 C CA . LEU A 1 523 ? -35.685 -27.349 104.390 1.00 80.69 523 LEU A CA 1
ATOM 4126 C C . LEU A 1 523 ? -34.868 -27.685 105.644 1.00 80.69 523 LEU A C 1
ATOM 4128 O O . LEU A 1 523 ? -35.421 -27.700 106.739 1.00 80.69 523 LEU A O 1
ATOM 4132 N N . THR A 1 524 ? -33.546 -27.837 105.538 1.00 77.94 524 THR A N 1
ATOM 4133 C CA . THR A 1 524 ? -32.688 -28.124 106.705 1.00 77.94 524 THR A CA 1
ATOM 4134 C C . THR A 1 524 ? -32.648 -26.974 107.719 1.00 77.94 524 THR A C 1
ATOM 4136 O O . THR A 1 524 ? -32.569 -27.216 108.924 1.00 77.94 524 THR A O 1
ATOM 4139 N N . THR A 1 525 ? -32.762 -25.714 107.284 1.00 77.19 525 THR A N 1
ATOM 4140 C CA . THR A 1 525 ? -32.909 -24.553 108.185 1.00 77.19 525 THR A CA 1
ATOM 4141 C C . THR A 1 525 ? -34.272 -24.549 108.882 1.00 77.19 525 THR A C 1
ATOM 4143 O O . THR A 1 525 ? -34.356 -24.246 110.074 1.00 77.19 525 THR A O 1
ATOM 4146 N N . GLN A 1 526 ? -35.342 -24.921 108.177 1.00 73.31 526 GLN A N 1
ATOM 4147 C CA . GLN A 1 526 ? -36.691 -25.040 108.730 1.00 73.31 526 GLN A CA 1
ATOM 4148 C C . GLN A 1 526 ? -36.799 -26.218 109.709 1.00 73.31 526 GLN A C 1
ATOM 4150 O O . GLN A 1 526 ? -37.413 -26.074 110.763 1.00 73.31 526 GLN A O 1
ATOM 4155 N N . GLU A 1 527 ? -36.149 -27.349 109.427 1.00 72.00 527 GLU A N 1
ATOM 4156 C CA . GLU A 1 527 ? -36.013 -28.476 110.354 1.00 72.00 527 GLU A CA 1
ATOM 4157 C C . GLU A 1 527 ? -35.204 -28.100 111.599 1.00 72.00 527 GLU A C 1
ATOM 4159 O O . GLU A 1 527 ? -35.633 -28.397 112.714 1.00 72.00 527 GLU A O 1
ATOM 4164 N N . LYS A 1 528 ? -34.080 -27.385 111.442 1.00 64.00 528 LYS A N 1
ATOM 4165 C CA . LYS A 1 528 ? -33.313 -26.835 112.574 1.00 64.00 528 LYS A CA 1
ATOM 4166 C C . LYS A 1 528 ? -34.163 -25.879 113.420 1.00 64.00 528 LYS A C 1
ATOM 4168 O O . LYS A 1 528 ? -34.112 -25.966 114.642 1.00 64.00 528 LYS A O 1
ATOM 4173 N N . ARG A 1 529 ? -34.999 -25.031 112.803 1.00 58.62 529 ARG A N 1
ATOM 4174 C CA . ARG A 1 529 ? -35.967 -24.179 113.525 1.00 58.62 529 ARG A CA 1
ATOM 4175 C C . ARG A 1 529 ? -37.083 -24.978 114.207 1.00 58.62 529 ARG A C 1
ATOM 4177 O O . ARG A 1 529 ? -37.446 -24.634 115.323 1.00 58.62 529 ARG A O 1
ATOM 4184 N N . ARG A 1 530 ? -37.592 -26.050 113.590 1.00 56.81 530 ARG A N 1
ATOM 4185 C CA . ARG A 1 530 ? -38.595 -26.958 114.189 1.00 56.81 530 ARG A CA 1
ATOM 4186 C C . ARG A 1 530 ? -38.045 -27.812 115.339 1.00 56.81 530 ARG A C 1
ATOM 4188 O O . ARG A 1 530 ? -38.836 -28.336 116.114 1.00 56.81 530 ARG A O 1
ATOM 4195 N N . LYS A 1 531 ? -36.721 -27.964 115.454 1.00 54.72 531 LYS A N 1
ATOM 4196 C CA . LYS A 1 531 ? -36.047 -28.702 116.538 1.00 54.72 531 LYS A CA 1
ATOM 4197 C C . LYS A 1 531 ? -35.568 -27.819 117.705 1.00 54.72 531 LYS A C 1
ATOM 4199 O O . LYS A 1 531 ? -34.931 -28.347 118.613 1.00 54.72 531 LYS A O 1
ATOM 4204 N N . LEU A 1 532 ? -35.875 -26.516 117.720 1.00 49.84 532 LEU A N 1
ATOM 4205 C CA . LEU A 1 532 ? -35.671 -25.655 118.895 1.00 49.84 532 LEU A CA 1
ATOM 4206 C C . LEU A 1 532 ? -36.969 -25.531 119.721 1.00 49.84 532 LEU A C 1
ATOM 4208 O O . LEU A 1 532 ? -38.033 -25.353 119.128 1.00 49.84 532 LEU A O 1
ATOM 4212 N N . PRO A 1 533 ? -36.904 -25.585 121.066 1.00 46.19 533 PRO A N 1
ATOM 4213 C CA . PRO A 1 533 ? -38.067 -25.379 121.927 1.00 46.19 533 PRO A CA 1
ATOM 4214 C C . PRO A 1 533 ? -38.481 -23.899 122.006 1.00 46.19 533 PRO A C 1
ATOM 4216 O O . PRO A 1 533 ? -37.662 -22.990 121.867 1.00 46.19 533 PRO A O 1
ATOM 4219 N N . GLU A 1 534 ? -39.769 -23.673 122.251 1.00 43.06 534 GLU A N 1
ATOM 4220 C CA . GLU A 1 534 ? -40.423 -22.361 122.261 1.00 43.06 534 GLU A CA 1
ATOM 4221 C C . GLU A 1 534 ? -40.091 -21.536 123.531 1.00 43.06 534 GLU A C 1
ATOM 4223 O O . GLU A 1 534 ? -40.262 -22.040 124.645 1.00 43.06 534 GLU A O 1
ATOM 4228 N N . PRO A 1 535 ? -39.629 -20.272 123.413 1.00 51.31 535 PRO A N 1
ATOM 4229 C CA . PRO A 1 535 ? -39.434 -19.374 124.552 1.00 51.31 535 PRO A CA 1
ATOM 4230 C C . PRO A 1 535 ? -40.699 -18.536 124.867 1.00 51.31 535 PRO A C 1
ATOM 4232 O O . PRO A 1 535 ? -41.461 -18.204 123.959 1.00 51.31 535 PRO A O 1
ATOM 4235 N N . PRO A 1 536 ? -40.933 -18.149 126.138 1.00 50.09 536 PRO A N 1
ATOM 4236 C CA . PRO A 1 536 ? -42.212 -17.594 126.590 1.00 50.09 536 PRO A CA 1
ATOM 4237 C C . PRO A 1 536 ? -42.425 -16.092 126.310 1.00 50.09 536 PRO A C 1
ATOM 4239 O O . PRO A 1 536 ? -41.496 -15.328 126.051 1.00 50.09 536 PRO A O 1
ATOM 4242 N N . ALA A 1 537 ? -43.691 -15.674 126.434 1.00 46.53 537 ALA A N 1
ATOM 4243 C CA . ALA A 1 537 ? -44.213 -14.332 126.152 1.00 46.53 537 ALA A CA 1
ATOM 4244 C C . ALA A 1 537 ? -43.551 -13.172 126.949 1.00 46.53 537 ALA A C 1
ATOM 4246 O O . ALA A 1 537 ? -43.100 -13.360 128.084 1.00 46.53 537 ALA A O 1
ATOM 4247 N N . PRO A 1 538 ? -43.531 -11.939 126.395 1.00 51.91 538 PRO A N 1
ATOM 4248 C CA . PRO A 1 538 ? -42.722 -10.839 126.919 1.00 51.91 538 PRO A CA 1
ATOM 4249 C C . PRO A 1 538 ? -43.321 -10.163 128.162 1.00 51.91 538 PRO A C 1
ATOM 4251 O O . PRO A 1 538 ? -44.513 -9.860 128.223 1.00 51.91 538 PRO A O 1
ATOM 4254 N N . LYS A 1 539 ? -42.456 -9.804 129.119 1.00 40.12 539 LYS A N 1
ATOM 4255 C CA . LYS A 1 539 ? -42.774 -8.870 130.213 1.00 40.12 539 LYS A CA 1
ATOM 4256 C C . LYS A 1 539 ? -42.084 -7.525 129.988 1.00 40.12 539 LYS A C 1
ATOM 4258 O O . LYS A 1 539 ? -40.915 -7.469 129.623 1.00 40.12 539 LYS A O 1
ATOM 4263 N N . ARG A 1 540 ? -42.819 -6.436 130.235 1.00 46.12 540 ARG A N 1
ATOM 4264 C CA . ARG A 1 540 ? -42.314 -5.055 130.171 1.00 46.12 540 ARG A CA 1
ATOM 4265 C C . ARG A 1 540 ? -41.233 -4.805 131.231 1.00 46.12 540 ARG A C 1
ATOM 4267 O O . ARG A 1 540 ? -41.495 -4.992 132.415 1.00 46.12 540 ARG A O 1
ATOM 4274 N N . ALA A 1 541 ? -40.112 -4.226 130.816 1.00 40.31 541 ALA A N 1
ATOM 4275 C CA . ALA A 1 541 ? -39.279 -3.347 131.636 1.00 40.31 541 ALA A CA 1
ATOM 4276 C C . ALA A 1 541 ? -38.713 -2.228 130.742 1.00 40.31 541 ALA A C 1
ATOM 4278 O O . ALA A 1 541 ? -38.710 -2.350 129.520 1.00 40.31 541 ALA A O 1
ATOM 4279 N N . SER A 1 542 ? -38.331 -1.100 131.338 1.00 43.53 542 SER A N 1
ATOM 4280 C CA . SER A 1 542 ? -38.146 0.187 130.648 1.00 43.53 542 SER A CA 1
ATOM 4281 C C . SER A 1 542 ? -36.743 0.771 130.842 1.00 43.53 542 SER A C 1
ATOM 4283 O O . SER A 1 542 ? -36.078 0.391 131.802 1.00 43.53 542 SER A O 1
ATOM 4285 N N . ARG A 1 543 ? -36.412 1.796 130.027 1.00 45.31 543 ARG A N 1
ATOM 4286 C CA . ARG A 1 543 ? -35.239 2.708 130.109 1.00 45.31 543 ARG A CA 1
ATOM 4287 C C . ARG A 1 543 ? -33.926 2.142 129.537 1.00 45.31 543 ARG A C 1
ATOM 4289 O O . ARG A 1 543 ? -33.716 0.943 129.607 1.00 45.31 543 ARG A O 1
ATOM 4296 N N . LEU A 1 544 ? -32.984 2.941 129.015 1.00 45.94 544 LEU A N 1
ATOM 4297 C CA . LEU A 1 544 ? -32.939 4.344 128.528 1.00 45.94 544 LEU A CA 1
ATOM 4298 C C . LEU A 1 544 ? -31.600 4.515 127.768 1.00 45.94 544 LEU A C 1
ATOM 4300 O O . LEU A 1 544 ? -30.643 3.849 128.143 1.00 45.94 544 LEU A O 1
ATOM 4304 N N . LEU A 1 545 ? -31.511 5.495 126.851 1.00 44.44 545 LEU A N 1
ATOM 4305 C CA . LEU A 1 545 ? -30.277 5.989 126.188 1.00 44.44 545 LEU A CA 1
ATOM 4306 C C . LEU A 1 545 ? -29.566 4.978 125.240 1.00 44.44 545 LEU A C 1
ATOM 4308 O O . LEU A 1 545 ? -29.507 3.790 125.514 1.00 44.44 545 LEU A O 1
ATOM 4312 N N . GLY A 1 546 ? -28.986 5.393 124.108 1.00 42.75 546 GLY A N 1
ATOM 4313 C CA . GLY A 1 546 ? -29.051 6.709 123.467 1.00 42.75 546 GLY A CA 1
ATOM 4314 C C . GLY A 1 546 ? -28.090 6.869 122.276 1.00 42.75 546 GLY A C 1
ATOM 4315 O O . GLY A 1 546 ? -27.250 6.014 122.027 1.00 42.75 546 GLY A O 1
ATOM 4316 N N . PHE A 1 547 ? -28.194 8.042 121.646 1.00 44.94 547 PHE A N 1
ATOM 4317 C CA . PHE A 1 547 ? -27.226 8.700 120.753 1.00 44.94 547 PHE A CA 1
ATOM 4318 C C . PHE A 1 547 ? -27.053 8.276 119.281 1.00 44.94 547 PHE A C 1
ATOM 4320 O O . PHE A 1 547 ? -27.264 7.148 118.856 1.00 44.94 547 PHE A O 1
ATOM 4327 N N . PHE A 1 548 ? -26.733 9.327 118.520 1.00 48.12 548 PHE A N 1
ATOM 4328 C CA . PHE A 1 548 ? -26.619 9.474 117.069 1.00 48.12 548 PHE A CA 1
ATOM 4329 C C . PHE A 1 548 ? -25.211 9.127 116.544 1.00 48.12 548 PHE A C 1
ATOM 4331 O O . PHE A 1 548 ? -24.258 9.090 117.316 1.00 48.12 548 PHE A O 1
ATOM 4338 N N . GLN A 1 549 ? -25.106 9.089 115.207 1.00 46.22 549 GLN A N 1
ATOM 4339 C CA . GLN A 1 549 ? -23.895 8.969 114.372 1.00 46.22 549 GLN A CA 1
ATOM 4340 C C . GLN A 1 549 ? -23.271 7.556 114.329 1.00 46.22 549 GLN A C 1
ATOM 4342 O O . GLN A 1 549 ? -23.182 6.871 115.340 1.00 46.22 549 GLN A O 1
ATOM 4347 N N . ARG A 1 550 ? -22.841 7.066 113.160 1.00 43.16 550 ARG A N 1
ATOM 4348 C CA . ARG A 1 550 ? -22.475 7.788 111.925 1.00 43.16 550 ARG A CA 1
ATOM 4349 C C . ARG A 1 550 ? -23.038 7.137 110.664 1.00 43.16 550 ARG A C 1
ATOM 4351 O O . ARG A 1 550 ? -23.157 5.896 110.673 1.00 43.16 550 ARG A O 1
#

InterPro domains:
  IPR051149 Spindly/BICDR Dynein Motor Adapter [PTHR32123] (153-541)
  IPR060493 BICD family-like cargo adapter 1/2-like, C-terminal domain [PF27654] (477-531)